Protein AF-0000000071015215 (afdb_homodimer)

Solvent-accessible surface area (backbone atoms only — not comparable to full-atom values): 32938 Å² total; per-residue (Å²): 98,60,65,48,8,62,74,44,72,44,54,51,66,53,42,50,35,43,69,65,62,42,81,86,51,54,70,68,58,38,50,46,40,44,49,45,23,47,74,71,68,38,81,64,56,72,72,45,56,72,47,47,75,72,48,62,54,24,34,33,36,39,59,73,51,77,62,26,56,93,64,9,48,52,55,44,62,63,51,54,36,49,47,33,32,50,50,45,31,32,78,68,64,28,34,35,32,48,47,56,55,80,64,82,47,50,65,40,47,50,52,39,40,73,69,55,69,25,58,31,38,39,32,62,52,50,53,83,38,55,68,45,50,40,51,34,28,73,68,69,46,45,48,23,30,37,32,60,69,54,92,82,50,73,47,34,18,41,24,41,42,35,39,57,45,14,26,52,49,29,48,52,36,51,76,67,68,43,39,35,34,32,37,39,45,41,56,76,23,57,46,46,32,32,22,52,49,13,30,48,58,52,42,67,89,37,87,78,51,47,78,46,78,44,71,48,97,42,69,14,37,67,53,39,22,52,52,45,41,57,49,60,73,73,46,84,68,57,27,25,37,42,23,70,23,39,48,46,32,46,23,40,50,37,36,35,43,76,72,75,41,47,60,44,84,57,21,37,40,30,21,23,61,58,52,72,65,36,70,50,35,67,61,21,45,11,19,28,32,37,69,59,89,53,48,14,44,49,47,50,52,40,36,51,36,33,65,72,70,46,83,53,74,59,45,74,36,67,56,45,76,46,86,58,53,38,97,62,65,47,8,62,75,43,73,43,54,52,67,52,42,50,35,44,71,65,64,42,82,86,52,53,71,68,59,38,51,46,40,43,48,44,23,45,74,71,68,37,80,63,55,71,73,43,58,71,47,47,76,71,48,63,53,24,36,32,36,40,59,73,51,78,62,26,54,94,63,9,49,50,54,44,61,63,52,53,38,49,46,34,32,51,51,44,31,33,77,68,64,29,34,38,31,47,45,55,56,78,63,82,47,50,65,40,47,50,52,39,41,74,68,55,69,25,59,32,36,40,32,62,51,49,52,83,39,55,68,45,50,41,51,34,28,73,67,68,46,46,49,24,31,36,34,61,70,53,94,81,51,71,47,35,19,39,23,40,42,33,39,56,45,14,26,54,50,30,46,53,37,50,77,68,69,44,40,34,32,32,37,38,44,42,56,74,24,58,45,47,32,32,22,52,49,13,30,49,58,52,42,68,90,37,88,78,51,45,79,44,78,44,72,48,93,43,68,14,36,67,54,39,22,50,52,45,42,57,48,59,73,73,48,84,69,56,27,23,38,43,23,70,23,38,48,45,31,46,24,38,51,38,33,36,44,75,70,75,40,47,61,45,84,59,21,37,39,31,21,22,63,58,52,73,66,37,69,51,36,66,61,21,44,12,21,27,30,37,67,59,88,52,47,15,43,48,48,50,52,40,34,52,36,34,64,72,70,45,81,54,74,58,44,73,36,66,57,45,76,46,88,56,52,37

Foldseek 3Di:
DVVLCVQLVHDPVLLVCLLQVHPVDDPVSSVSSCVSCVVVPNHSPPVCNVVVVVAPLEEEEEDDCVLQPDQQVVDCQLVLLVVLQVVLSVVVVGHYHYHDPPPDALVSLVVCVVVNVHLAYEYEFCQLPQVRQQVNLVVLGQYEYEADDDPPRSHAYEYAQLLVQLLQQLVVCVVVPFAEEEEEEALSGVSSVSSVNSVCVNCVPPPSHDYYYQYFPHSRLVSLLVSLLVVCVPDDDGQEYEYAALSSQVSNQVSCVVVVHHPPVRHAYEGECCDPVLCVDVQRHKYKHQPCNCVSNVRNVQSVCSSSPHHDHYDHGYIDIDDGGD/DVVLCVQLVHDPVLLVCLLQVHPVHDPVSSVSSCVSCVVVPNHSPPVCNVVVVVAPLEEEEEDDCVLQPDQQVVDCQLVLLVVLQVVLSVVVVGHYHYHDPPPDALVSLVVCVVVNVHLAYEYEFCQLPQVRQQVNLVVLGQYEYEADDDPPRSHAYEYAQLLVQLLQQLLVCVVVPFAEEEEEEALSGVSSVSSVNSVCVNCVPPPSHDYYYQYFPHSRLVSLLVSLLVVCVPDDDGQEYEYAALSSQVSNQVSCVVVVHHPPVRHAYEGECCDPVLCVDVQRHKYKHQPCNCVSNVRNVQSVCSSSPHHDHYDHGYIDIDDGGD

Organism: NCBI:txid2759526

pLDDT: mean 86.58, std 14.28, range [33.97, 98.81]

InterPro domains:
  IPR000843 LacI-type HTH domain [PF00356] (1-44)
  IPR000843 LacI-type HTH domain [PS50932] (1-53)
  IPR000843 LacI-type HTH domain [SM00354] (1-68)
  IPR000843 LacI-type HTH domain [cd01392] (2-53)
  IPR010982 Lambda repressor-like, DNA-binding domain superfamily [G3DSA:1.10.260.40] (1-56)
  IPR010982 Lambda repressor-like, DNA-binding domain superfamily [SSF47413] (1-57)
  IPR028082 Periplasmic binding protein-like I [SSF53822] (55-319)
  IPR046335 Transcriptional regulator LacI/GalR-like, sensor domain [PF13377] (171-326)

Radius of gyration: 26.89 Å; Cα contacts (8 Å, |Δi|>4): 1360; chains: 2; bounding box: 68×75×73 Å

Structure (mmCIF, N/CA/C/O backbone):
data_AF-0000000071015215-model_v1
#
loop_
_entity.id
_entity.type
_entity.pdbx_description
1 polymer 'LacI family DNA-binding transcriptional regulator'
#
loop_
_atom_site.group_PDB
_atom_site.id
_atom_site.type_symbol
_atom_site.label_atom_id
_atom_site.label_alt_id
_atom_site.label_comp_id
_atom_site.label_asym_id
_atom_site.label_entity_id
_atom_site.label_seq_id
_atom_site.pdbx_PDB_ins_code
_atom_site.Cartn_x
_atom_site.Cartn_y
_atom_site.Cartn_z
_atom_site.occupancy
_atom_site.B_iso_or_equiv
_atom_site.auth_seq_id
_atom_site.auth_comp_id
_atom_site.auth_asym_id
_atom_site.auth_atom_id
_atom_site.pdbx_PDB_model_num
ATOM 1 N N . MET A 1 1 ? -12.555 23.844 -15.078 1 62.88 1 MET A N 1
ATOM 2 C CA . MET A 1 1 ? -12.516 25.297 -15.289 1 62.88 1 MET A CA 1
ATOM 3 C C . MET A 1 1 ? -12.359 25.609 -16.781 1 62.88 1 MET A C 1
ATOM 5 O O . MET A 1 1 ? -13.055 26.484 -17.297 1 62.88 1 MET A O 1
ATOM 9 N N . HIS A 1 2 ? -11.555 24.859 -17.391 1 71.19 2 HIS A N 1
ATOM 10 C CA . HIS A 1 2 ? -11.359 25.125 -18.797 1 71.19 2 HIS A CA 1
ATOM 11 C C . HIS A 1 2 ? -12.625 24.828 -19.594 1 71.19 2 HIS A C 1
ATOM 13 O O . HIS A 1 2 ? -12.992 25.594 -20.5 1 71.19 2 HIS A O 1
ATOM 19 N N . ASP A 1 3 ? -13.219 23.75 -19.234 1 70 3 ASP A N 1
ATOM 20 C CA . ASP A 1 3 ? -14.445 23.406 -19.938 1 70 3 ASP A CA 1
ATOM 21 C C . ASP A 1 3 ? -15.531 24.453 -19.703 1 70 3 ASP A C 1
ATOM 23 O O . ASP A 1 3 ? -16.25 24.828 -20.641 1 70 3 ASP A O 1
ATOM 27 N N . ILE A 1 4 ? -15.57 24.875 -18.516 1 75.31 4 ILE A N 1
ATOM 28 C CA . ILE A 1 4 ? -16.547 25.906 -18.172 1 75.31 4 ILE A CA 1
ATOM 29 C C . ILE A 1 4 ? -16.234 27.188 -18.938 1 75.31 4 ILE A C 1
ATOM 31 O O . ILE A 1 4 ? -17.125 27.859 -19.438 1 75.31 4 ILE A O 1
ATOM 35 N N . ALA A 1 5 ? -15.047 27.469 -19.078 1 77.88 5 ALA A N 1
ATOM 36 C CA . ALA A 1 5 ? -14.594 28.641 -19.812 1 77.88 5 ALA A CA 1
ATOM 37 C C . ALA A 1 5 ? -15.008 28.562 -21.281 1 77.88 5 ALA A C 1
ATOM 39 O O . ALA A 1 5 ? -15.523 29.531 -21.844 1 77.88 5 ALA A O 1
ATOM 40 N N . ARG A 1 6 ? -14.766 27.453 -21.781 1 78.56 6 ARG A N 1
ATOM 41 C CA . ARG A 1 6 ? -15.117 27.188 -23.172 1 78.56 6 ARG A CA 1
ATOM 42 C C . ARG A 1 6 ? -16.625 27.312 -23.375 1 78.56 6 ARG A C 1
ATOM 44 O O . ARG A 1 6 ? -17.078 27.969 -24.312 1 78.56 6 ARG A O 1
ATOM 51 N N . LEU A 1 7 ? -17.328 26.75 -22.484 1 77.69 7 LEU A N 1
ATOM 52 C CA . LEU A 1 7 ? -18.781 26.688 -22.625 1 77.69 7 LEU A CA 1
ATOM 53 C C . LEU A 1 7 ? -19.406 28.047 -22.359 1 77.69 7 LEU A C 1
ATOM 55 O O . LEU A 1 7 ? -20.422 28.391 -22.969 1 77.69 7 LEU A O 1
ATOM 59 N N . ALA A 1 8 ? -18.797 28.812 -21.531 1 78.62 8 ALA A N 1
ATOM 60 C CA . ALA A 1 8 ? -19.297 30.125 -21.156 1 78.62 8 ALA A CA 1
ATOM 61 C C . ALA A 1 8 ? -18.672 31.219 -22.031 1 78.62 8 ALA A C 1
ATOM 63 O O . ALA A 1 8 ? -19.031 32.406 -21.906 1 78.62 8 ALA A O 1
ATOM 64 N N . ASN A 1 9 ? -17.766 30.812 -22.969 1 81 9 ASN A N 1
ATOM 65 C CA . ASN A 1 9 ? -17.094 31.703 -23.906 1 81 9 ASN A CA 1
ATOM 66 C C . ASN A 1 9 ? -16.375 32.844 -23.188 1 81 9 ASN A C 1
ATOM 68 O O . ASN A 1 9 ? -16.531 34 -23.531 1 81 9 ASN A O 1
ATOM 72 N N . VAL A 1 10 ? -15.805 32.469 -22.125 1 82.5 10 VAL A N 1
ATOM 73 C CA . VAL A 1 10 ? -14.945 33.406 -21.391 1 82.5 10 VAL A CA 1
ATOM 74 C C . VAL A 1 10 ? -13.562 32.781 -21.203 1 82.5 10 VAL A C 1
ATOM 76 O O . VAL A 1 10 ? -13.359 31.594 -21.484 1 82.5 10 VAL A O 1
ATOM 79 N N . SER A 1 11 ? -12.617 33.594 -20.906 1 79.69 11 SER A N 1
ATOM 80 C CA . SER A 1 11 ? -11.281 33.094 -20.594 1 79.69 11 SER A CA 1
ATOM 81 C C . SER A 1 11 ? -11.273 32.281 -19.297 1 79.69 11 SER A C 1
ATOM 83 O O . SER A 1 11 ? -12.125 32.5 -18.438 1 79.69 11 SER A O 1
ATOM 85 N N . THR A 1 12 ? -10.375 31.344 -19.109 1 77.5 12 THR A N 1
ATOM 86 C CA . THR A 1 12 ? -10.227 30.531 -17.922 1 77.5 12 THR A CA 1
ATOM 87 C C . THR A 1 12 ? -9.984 31.406 -16.688 1 77.5 12 THR A C 1
ATOM 89 O O . THR A 1 12 ? -10.539 31.141 -15.617 1 77.5 12 THR A O 1
ATOM 92 N N . PRO A 1 13 ? -9.289 32.531 -16.812 1 77.44 13 PRO A N 1
ATOM 93 C CA . PRO A 1 13 ? -9.164 33.438 -15.688 1 77.44 13 PRO A CA 1
ATOM 94 C C . PRO A 1 13 ? -10.492 34.094 -15.305 1 77.44 13 PRO A C 1
ATOM 96 O O . PRO A 1 13 ? -10.758 34.312 -14.125 1 77.44 13 PRO A O 1
ATOM 99 N N . THR A 1 14 ? -11.32 34.375 -16.25 1 78.62 14 THR A N 1
ATOM 100 C CA . THR A 1 14 ? -12.625 35 -16 1 78.62 14 THR A CA 1
ATOM 101 C C . THR A 1 14 ? -13.523 34.031 -15.234 1 78.62 14 THR A C 1
ATOM 103 O O . THR A 1 14 ? -14.234 34.438 -14.312 1 78.62 14 THR A O 1
ATOM 106 N N . VAL A 1 15 ? -13.406 32.719 -15.617 1 76 15 VAL A N 1
ATOM 107 C CA . VAL A 1 15 ? -14.164 31.688 -14.891 1 76 15 VAL A CA 1
ATOM 108 C C . VAL A 1 15 ? -13.695 31.641 -13.438 1 76 15 VAL A C 1
ATOM 110 O O . VAL A 1 15 ? -14.516 31.609 -12.523 1 76 15 VAL A O 1
ATOM 113 N N . SER A 1 16 ? -12.445 31.75 -13.242 1 72.81 16 SER A N 1
ATOM 114 C CA . SER A 1 16 ? -11.859 31.75 -11.914 1 72.81 16 SER A CA 1
ATOM 115 C C . SER A 1 16 ? -12.32 32.969 -11.102 1 72.81 16 SER A C 1
ATOM 117 O O . SER A 1 16 ? -12.688 32.812 -9.938 1 72.81 16 SER A O 1
ATOM 119 N N . ARG A 1 17 ? -12.383 34.062 -11.734 1 73.25 17 ARG A N 1
ATOM 120 C CA . ARG A 1 17 ? -12.812 35.312 -11.102 1 73.25 17 ARG A CA 1
ATOM 121 C C . ARG A 1 17 ? -14.289 35.25 -10.727 1 73.25 17 ARG A C 1
ATOM 123 O O . ARG A 1 17 ? -14.68 35.688 -9.641 1 73.25 17 ARG A O 1
ATOM 130 N N . VAL A 1 18 ? -15.055 34.688 -11.594 1 74.12 18 VAL A N 1
ATOM 131 C CA . VAL A 1 18 ? -16.484 34.594 -11.359 1 74.12 18 VAL A CA 1
ATOM 132 C C . VAL A 1 18 ? -16.75 33.594 -10.211 1 74.12 18 VAL A C 1
ATOM 134 O O . VAL A 1 18 ? -17.531 33.906 -9.305 1 74.12 18 VAL A O 1
ATOM 137 N N . LEU A 1 19 ? -15.984 32.469 -10.281 1 69 19 LEU A N 1
ATOM 138 C CA . LEU A 1 19 ? -16.219 31.406 -9.297 1 69 19 LEU A CA 1
ATOM 139 C C . LEU A 1 19 ? -15.711 31.828 -7.922 1 69 19 LEU A C 1
ATOM 141 O O . LEU A 1 19 ? -16.234 31.391 -6.902 1 69 19 LEU A O 1
ATOM 145 N N . ASN A 1 20 ? -14.805 32.844 -7.984 1 63.69 20 ASN A N 1
ATOM 146 C CA . ASN A 1 20 ? -14.234 33.375 -6.75 1 63.69 20 ASN A CA 1
ATOM 147 C C . ASN A 1 20 ? -14.961 34.625 -6.305 1 63.69 20 ASN A C 1
ATOM 149 O O . ASN A 1 20 ? -14.5 35.312 -5.395 1 63.69 20 ASN A O 1
ATOM 153 N N . GLY A 1 21 ? -15.914 34.906 -6.895 1 64.06 21 GLY A N 1
ATOM 154 C CA . GLY A 1 21 ? -16.75 36.031 -6.527 1 64.06 21 GLY A CA 1
ATOM 155 C C . GLY A 1 21 ? -16.078 37.375 -6.789 1 64.06 21 GLY A C 1
ATOM 156 O O . GLY A 1 21 ? -16.359 38.375 -6.102 1 64.06 21 GLY A O 1
ATOM 157 N N . SER A 1 22 ? -15.273 37.469 -7.672 1 68.19 22 SER A N 1
ATOM 158 C CA . SER A 1 22 ? -14.586 38.719 -7.988 1 68.19 22 SER A CA 1
ATOM 159 C C . SER A 1 22 ? -15.555 39.781 -8.508 1 68.19 22 SER A C 1
ATOM 161 O O . SER A 1 22 ? -16.438 39.469 -9.305 1 68.19 22 SER A O 1
ATOM 163 N N . SER A 1 23 ? -15.414 40.938 -8 1 70.88 23 SER A N 1
ATOM 164 C CA . SER A 1 23 ? -16.234 42.062 -8.406 1 70.88 23 SER A CA 1
ATOM 165 C C . SER A 1 23 ? -15.781 42.625 -9.758 1 70.88 23 SER A C 1
ATOM 167 O O . SER A 1 23 ? -16.453 43.469 -10.336 1 70.88 23 SER A O 1
ATOM 169 N N . LEU A 1 24 ? -14.82 42.156 -10.352 1 75.31 24 LEU A N 1
ATOM 170 C CA . LEU A 1 24 ? -14.258 42.688 -11.586 1 75.31 24 LEU A CA 1
ATOM 171 C C . LEU A 1 24 ? -14.984 42.125 -12.805 1 75.31 24 LEU A C 1
ATOM 173 O O . LEU A 1 24 ? -14.703 42.531 -13.938 1 75.31 24 LEU A O 1
ATOM 177 N N . VAL A 1 25 ? -15.875 41.219 -12.555 1 77.81 25 VAL A N 1
ATOM 178 C CA . VAL A 1 25 ? -16.609 40.625 -13.664 1 77.81 25 VAL A CA 1
ATOM 179 C C . VAL A 1 25 ? -18.016 41.188 -13.734 1 77.81 25 VAL A C 1
ATOM 181 O O . VAL A 1 25 ? -18.641 41.438 -12.695 1 77.81 25 VAL A O 1
ATOM 184 N N . THR A 1 26 ? -18.406 41.562 -14.914 1 80.44 26 THR A N 1
ATOM 185 C CA . THR A 1 26 ? -19.734 42.156 -15.094 1 80.44 26 THR A CA 1
ATOM 186 C C . THR A 1 26 ? -20.828 41.156 -14.68 1 80.44 26 THR A C 1
ATOM 188 O O . THR A 1 26 ? -20.609 39.938 -14.703 1 80.44 26 THR A O 1
ATOM 191 N N . ALA A 1 27 ? -21.953 41.625 -14.188 1 78.75 27 ALA A N 1
ATOM 192 C CA . ALA A 1 27 ? -23.078 40.812 -13.766 1 78.75 27 ALA A CA 1
ATOM 193 C C . ALA A 1 27 ? -23.5 39.844 -14.875 1 78.75 27 ALA A C 1
ATOM 195 O O . ALA A 1 27 ? -23.812 38.688 -14.602 1 78.75 27 ALA A O 1
ATOM 196 N N . GLU A 1 28 ? -23.406 40.281 -16.031 1 81.19 28 GLU A N 1
ATOM 197 C CA . GLU A 1 28 ? -23.812 39.469 -17.188 1 81.19 28 GLU A CA 1
ATOM 198 C C . GLU A 1 28 ? -22.859 38.312 -17.391 1 81.19 28 GLU A C 1
ATOM 200 O O . GLU A 1 28 ? -23.312 37.156 -17.625 1 81.19 28 GLU A O 1
ATOM 205 N N . THR A 1 29 ? -21.625 38.562 -17.375 1 80.62 29 THR A N 1
ATOM 206 C CA . THR A 1 29 ? -20.625 37.5 -17.531 1 80.62 29 THR A CA 1
ATOM 207 C C . THR A 1 29 ? -20.672 36.531 -16.359 1 80.62 29 THR A C 1
ATOM 209 O O . THR A 1 29 ? -20.547 35.312 -16.562 1 80.62 29 THR A O 1
ATOM 212 N N . ARG A 1 30 ? -20.844 37 -15.133 1 78.94 30 ARG A N 1
ATOM 213 C CA . ARG A 1 30 ? -20.984 36.188 -13.922 1 78.94 30 ARG A CA 1
ATOM 214 C C . ARG A 1 30 ? -22.172 35.25 -14.039 1 78.94 30 ARG A C 1
ATOM 216 O O . ARG A 1 30 ? -22.047 34.031 -13.766 1 78.94 30 ARG A O 1
ATOM 223 N N . ASP A 1 31 ? -23.25 35.812 -14.406 1 77.12 31 ASP A N 1
ATOM 224 C CA . ASP A 1 31 ? -24.453 35 -14.547 1 77.12 31 ASP A CA 1
ATOM 225 C C . ASP A 1 31 ? -24.281 33.906 -15.602 1 77.12 31 ASP A C 1
ATOM 227 O O . ASP A 1 31 ? -24.703 32.781 -15.398 1 77.12 31 ASP A O 1
ATOM 231 N N . ARG A 1 32 ? -23.672 34.188 -16.688 1 79.06 32 ARG A N 1
ATOM 232 C CA . ARG A 1 32 ? -23.438 33.25 -17.766 1 79.06 32 ARG A CA 1
ATOM 233 C C . ARG A 1 32 ? -22.516 32.125 -17.312 1 79.06 32 ARG A C 1
ATOM 235 O O . ARG A 1 32 ? -22.781 30.953 -17.578 1 79.06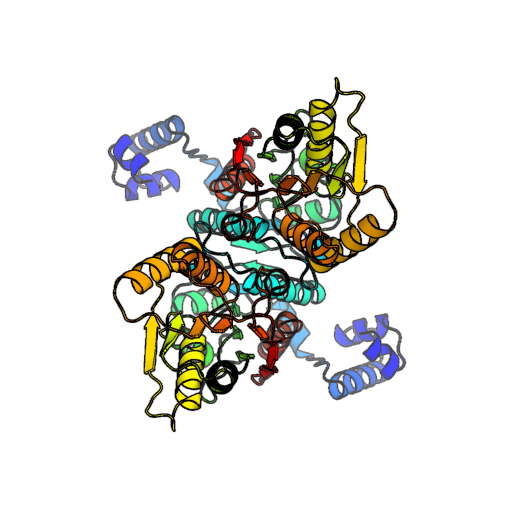 32 ARG A O 1
ATOM 242 N N . VAL A 1 33 ? -21.422 32.438 -16.703 1 78.12 33 VAL A N 1
ATOM 243 C CA . VAL A 1 33 ? -20.453 31.469 -16.219 1 78.12 33 VAL A CA 1
ATOM 244 C C . VAL A 1 33 ? -21.109 30.578 -15.156 1 78.12 33 VAL A C 1
ATOM 246 O O . VAL A 1 33 ? -20.953 29.359 -15.18 1 78.12 33 VAL A O 1
ATOM 249 N N . LEU A 1 34 ? -21.891 31.203 -14.234 1 73.19 34 LEU A N 1
ATOM 250 C CA . LEU A 1 34 ? -22.562 30.469 -13.164 1 73.19 34 LEU A CA 1
ATOM 251 C C . LEU A 1 34 ? -23.641 29.562 -13.734 1 73.19 34 LEU A C 1
ATOM 253 O O . LEU A 1 34 ? -23.828 28.438 -13.25 1 73.19 34 LEU A O 1
ATOM 257 N N . GLU A 1 35 ? -24.344 29.984 -14.711 1 73.81 35 GLU A N 1
ATOM 258 C CA . GLU A 1 35 ? -25.344 29.172 -15.391 1 73.81 35 GLU A CA 1
ATOM 259 C C . GLU A 1 35 ? -24.703 27.969 -16.062 1 73.81 35 GLU A C 1
ATOM 261 O O . GLU A 1 35 ? -25.234 26.859 -15.977 1 73.81 35 GLU A O 1
ATOM 266 N N . VAL A 1 36 ? -23.641 28.125 -16.781 1 72.44 36 VAL A N 1
ATOM 267 C CA . VAL A 1 36 ? -22.922 27.031 -17.422 1 72.44 36 VAL A CA 1
ATOM 268 C C . VAL A 1 36 ? -22.375 26.078 -16.359 1 72.44 36 VAL A C 1
ATOM 270 O O . VAL A 1 36 ? -22.469 24.859 -16.516 1 72.44 36 VAL A O 1
ATOM 273 N N . ALA A 1 37 ? -21.797 26.688 -15.359 1 66.56 37 ALA A N 1
ATOM 274 C CA . ALA A 1 37 ? -21.266 25.906 -14.242 1 66.56 37 ALA A CA 1
ATOM 275 C C . ALA A 1 37 ? -22.375 25.094 -13.578 1 66.56 37 ALA A C 1
ATOM 277 O O . ALA A 1 37 ? -22.203 23.891 -13.312 1 66.56 37 ALA A O 1
ATOM 278 N N . LYS A 1 38 ? -23.484 25.703 -13.281 1 62.16 38 LYS A N 1
ATOM 279 C CA . LYS A 1 38 ? -24.656 25.047 -12.719 1 62.16 38 LYS A CA 1
ATOM 280 C C . LYS A 1 38 ? -25.156 23.938 -13.641 1 62.16 38 LYS A C 1
ATOM 282 O O . LYS A 1 38 ? -25.469 22.844 -13.188 1 62.16 38 LYS A O 1
ATOM 287 N N . THR A 1 39 ? -25.328 24.234 -14.828 1 64.5 39 THR A N 1
ATOM 288 C CA . THR A 1 39 ? -25.859 23.297 -15.82 1 64.5 39 THR A CA 1
ATOM 289 C C . THR A 1 39 ? -24.922 22.109 -15.992 1 64.5 39 THR A C 1
ATOM 291 O O . THR A 1 39 ? -25.375 21 -16.266 1 64.5 39 THR A O 1
ATOM 294 N N . HIS A 1 40 ? -23.703 22.406 -15.828 1 56.5 40 HIS A N 1
ATOM 295 C CA . HIS A 1 40 ? -22.734 21.344 -16.047 1 56.5 40 HIS A CA 1
ATOM 296 C C . HIS A 1 40 ? -22.188 20.812 -14.727 1 56.5 40 HIS A C 1
ATOM 298 O O . HIS A 1 40 ? -21.125 20.188 -14.695 1 56.5 40 HIS A O 1
ATOM 304 N N . GLY A 1 41 ? -22.953 21.156 -13.625 1 49.72 41 GLY A N 1
ATOM 305 C CA . GLY A 1 41 ? -22.828 20.562 -12.305 1 49.72 41 GLY A CA 1
ATOM 306 C C . GLY A 1 41 ? -21.734 21.203 -11.461 1 49.72 41 GLY A C 1
ATOM 307 O O . GLY A 1 41 ? -21.266 20.594 -10.492 1 49.72 41 GLY A O 1
ATOM 308 N N . TYR A 1 42 ? -21.25 22.281 -11.992 1 44.28 42 TYR A N 1
ATOM 309 C CA . TYR A 1 42 ? -20.266 23 -11.188 1 44.28 42 TYR A CA 1
ATOM 310 C C . TYR A 1 42 ? -20.938 23.891 -10.148 1 44.28 42 TYR A C 1
ATOM 312 O O . TYR A 1 42 ? -21.766 24.734 -10.492 1 44.28 42 TYR A O 1
ATOM 320 N N . ALA A 1 43 ? -21.25 23.531 -8.945 1 38.88 43 ALA A N 1
ATOM 321 C CA . ALA A 1 43 ? -21.891 24.344 -7.918 1 38.88 43 ALA A CA 1
ATOM 322 C C . ALA A 1 43 ? -21.094 25.625 -7.641 1 38.88 43 ALA A C 1
ATOM 324 O O . ALA A 1 43 ? -19.922 25.547 -7.27 1 38.88 43 ALA A O 1
ATOM 325 N N . VAL A 1 44 ? -21.453 26.734 -8.195 1 39.06 44 VAL A N 1
ATOM 326 C CA . VAL A 1 44 ? -20.938 28.062 -7.867 1 39.06 44 VAL A CA 1
ATOM 327 C C . VAL A 1 44 ? -21.484 28.5 -6.508 1 39.06 44 VAL A C 1
ATOM 329 O O . VAL A 1 44 ? -22.672 28.766 -6.367 1 39.06 44 VAL A O 1
ATOM 332 N N . ASN A 1 45 ? -21.516 27.859 -5.465 1 34.16 45 ASN A N 1
ATOM 333 C CA . ASN A 1 45 ? -22.172 28.359 -4.262 1 34.16 45 ASN A CA 1
ATOM 334 C C . ASN A 1 45 ? -21.547 29.672 -3.785 1 34.16 45 ASN A C 1
ATOM 336 O O . ASN A 1 45 ? -20.359 29.734 -3.48 1 34.16 45 ASN A O 1
ATOM 340 N N . ARG A 1 46 ? -22.125 30.797 -4.047 1 38.16 46 ARG A N 1
ATOM 341 C CA . ARG A 1 46 ? -21.875 32.125 -3.469 1 38.16 46 ARG A CA 1
ATOM 342 C C . ARG A 1 46 ? -21.516 32 -1.99 1 38.16 46 ARG A C 1
ATOM 344 O O . ARG A 1 46 ? -20.688 32.75 -1.487 1 38.16 46 ARG A O 1
ATOM 351 N N . ASN A 1 47 ? -22.438 31.438 -1.16 1 34.69 47 ASN A N 1
ATOM 352 C CA . ASN A 1 47 ? -22.219 31.234 0.268 1 34.69 47 ASN A CA 1
ATOM 353 C C . ASN A 1 47 ? -20.938 30.453 0.526 1 34.69 47 ASN A C 1
ATOM 355 O O . ASN A 1 47 ? -20.531 30.281 1.678 1 34.69 47 ASN A O 1
ATOM 359 N N . ALA A 1 48 ? -20.219 30.141 -0.325 1 37.12 48 ALA A N 1
ATOM 360 C CA . ALA A 1 48 ? -18.906 29.5 -0.471 1 37.12 48 ALA A CA 1
ATOM 361 C C . ALA A 1 48 ? -17.781 30.469 -0.16 1 37.12 48 ALA A C 1
ATOM 363 O O . ALA A 1 48 ? -16.703 30.062 0.3 1 37.12 48 ALA A O 1
ATOM 364 N N . GLN A 1 49 ? -18 31.625 -0.399 1 36.16 49 GLN A N 1
ATOM 365 C CA . GLN A 1 49 ? -17.047 32.656 -0.001 1 36.16 49 GLN A CA 1
ATOM 366 C C . GLN A 1 49 ? -17.047 32.844 1.514 1 36.16 49 GLN A C 1
ATOM 368 O O . GLN A 1 49 ? -15.984 33 2.125 1 36.16 49 GLN A O 1
ATOM 373 N N . LYS A 1 50 ? -18.188 33.312 2.086 1 37.75 50 LYS A N 1
ATOM 374 C CA . LYS A 1 50 ? -18.312 33.438 3.535 1 37.75 50 LYS A CA 1
ATOM 375 C C . LYS A 1 50 ? -17.938 32.125 4.242 1 37.75 50 LYS A C 1
ATOM 377 O O . LYS A 1 50 ? -17.312 32.156 5.301 1 37.75 50 LYS A O 1
ATOM 382 N N . LEU A 1 51 ? -18.344 30.922 3.762 1 38.44 51 LEU A N 1
ATOM 383 C CA . LEU A 1 51 ? -18.109 29.562 4.203 1 38.44 51 LEU A CA 1
ATOM 384 C C . LEU A 1 51 ? -16.688 29.125 3.875 1 38.44 51 LEU A C 1
ATOM 386 O O . LEU A 1 51 ? -16.141 28.219 4.527 1 38.44 51 LEU A O 1
ATOM 390 N N . ARG A 1 52 ? -16.109 29.719 3.016 1 45.66 52 ARG A N 1
ATOM 391 C CA . ARG A 1 52 ? -14.688 29.594 2.709 1 45.66 52 ARG A CA 1
ATOM 392 C C . ARG A 1 52 ? -13.828 30.062 3.879 1 45.66 52 ARG A C 1
ATOM 394 O O . ARG A 1 52 ? -12.773 29.469 4.156 1 45.66 52 ARG A O 1
ATOM 401 N N . ASN A 1 53 ? -14.297 31.219 4.438 1 47.41 53 ASN A N 1
ATOM 402 C CA . ASN A 1 53 ? -13.594 31.75 5.602 1 47.41 53 ASN A CA 1
ATOM 403 C C . ASN A 1 53 ? -13.719 30.812 6.801 1 47.41 53 ASN A C 1
ATOM 405 O O . ASN A 1 53 ? -12.953 30.922 7.762 1 47.41 53 ASN A O 1
ATOM 409 N N . ALA A 1 54 ? -14.734 29.812 6.723 1 62.19 54 ALA A N 1
ATOM 410 C CA . ALA A 1 54 ? -14.945 28.938 7.859 1 62.19 54 ALA A CA 1
ATOM 411 C C . ALA A 1 54 ? -14.375 27.547 7.59 1 62.19 54 ALA A C 1
ATOM 413 O O . ALA A 1 54 ? -14.359 26.688 8.477 1 62.19 54 ALA A O 1
ATOM 414 N N . ARG A 1 55 ? -13.75 27.438 6.395 1 81.81 55 ARG A N 1
ATOM 415 C CA . ARG A 1 55 ? -13.242 26.109 6.059 1 81.81 55 ARG A CA 1
ATOM 416 C C . ARG A 1 55 ? -11.773 25.984 6.441 1 81.81 55 ARG A C 1
ATOM 418 O O . ARG A 1 55 ? -11.016 26.953 6.367 1 81.81 55 ARG A O 1
ATOM 425 N N . THR A 1 56 ? -11.461 24.844 6.887 1 88.75 56 THR A N 1
ATOM 426 C CA . THR A 1 56 ? -10.07 24.547 7.227 1 88.75 56 THR A CA 1
ATOM 427 C C . THR A 1 56 ? -9.297 24.094 5.988 1 88.75 56 THR A C 1
ATOM 429 O O . THR A 1 56 ? -8.07 24.047 6.004 1 88.75 56 THR A O 1
ATOM 432 N N . ASN A 1 57 ? -10.008 23.75 4.883 1 92.75 57 ASN A N 1
ATOM 433 C CA . ASN A 1 57 ? -9.438 23.156 3.686 1 92.75 57 ASN A CA 1
ATOM 434 C C . ASN A 1 57 ? -8.648 21.891 4.012 1 92.75 57 ASN A C 1
ATOM 436 O O . ASN A 1 57 ? -7.562 21.672 3.471 1 92.75 57 ASN A O 1
ATOM 440 N N . THR A 1 58 ? -9.148 21.172 4.961 1 95.69 58 THR A N 1
ATOM 441 C CA . THR A 1 58 ? -8.531 19.922 5.414 1 95.69 58 THR A CA 1
ATOM 442 C C . THR A 1 58 ? -9.555 18.797 5.469 1 95.69 58 THR A C 1
ATOM 444 O O . THR A 1 58 ? -10.672 18.984 5.961 1 95.69 58 THR A O 1
ATOM 447 N N . ILE A 1 59 ? -9.219 17.75 4.844 1 97.81 59 ILE A N 1
ATOM 448 C CA . ILE A 1 59 ? -10.039 16.547 4.906 1 97.81 59 ILE A CA 1
ATOM 449 C C . ILE A 1 59 ? -9.312 15.453 5.695 1 97.81 59 ILE A C 1
ATOM 451 O O . ILE A 1 59 ? -8.133 15.195 5.457 1 97.81 59 ILE A O 1
ATOM 455 N N . ALA A 1 60 ? -9.992 14.883 6.707 1 97.69 60 ALA A N 1
ATOM 456 C CA . ALA A 1 60 ? -9.453 13.742 7.43 1 97.69 60 ALA A CA 1
ATOM 457 C C . ALA A 1 60 ? -9.773 12.438 6.707 1 97.69 60 ALA A C 1
ATOM 459 O O . ALA A 1 60 ? -10.93 12.172 6.375 1 97.69 60 ALA A O 1
ATOM 460 N N . VAL A 1 61 ? -8.703 11.727 6.414 1 96.75 61 VAL A N 1
ATOM 461 C CA . VAL A 1 61 ? -8.859 10.422 5.785 1 96.75 61 VAL A CA 1
ATOM 462 C C . VAL A 1 61 ? -8.523 9.32 6.785 1 96.75 61 VAL A C 1
ATOM 464 O O . VAL A 1 61 ? -7.41 9.273 7.316 1 96.75 61 VAL A O 1
ATOM 467 N N . MET A 1 62 ? -9.531 8.461 7.012 1 93.5 62 MET A N 1
ATOM 468 C CA . MET A 1 62 ? -9.398 7.43 8.039 1 93.5 62 MET A CA 1
ATOM 469 C C . MET A 1 62 ? -9.023 6.09 7.422 1 93.5 62 MET A C 1
ATOM 471 O O . MET A 1 62 ? -9.703 5.598 6.52 1 93.5 62 MET A O 1
ATOM 475 N N . LEU A 1 63 ? -7.926 5.672 7.82 1 86.81 63 LEU A N 1
ATOM 476 C CA . LEU A 1 63 ? -7.445 4.34 7.473 1 86.81 63 LEU A CA 1
ATOM 477 C C . LEU A 1 63 ? -7.156 3.521 8.727 1 86.81 63 LEU A C 1
ATOM 479 O O . LEU A 1 63 ? -6.59 4.035 9.695 1 86.81 63 LEU A O 1
ATOM 483 N N . ASP A 1 64 ? -7.668 2.309 8.727 1 74.5 64 ASP A N 1
ATOM 484 C CA . ASP A 1 64 ? -7.379 1.435 9.859 1 74.5 64 ASP A CA 1
ATOM 485 C C . ASP A 1 64 ? -6.047 0.71 9.664 1 74.5 64 ASP A C 1
ATOM 487 O O . ASP A 1 64 ? -6.004 -0.38 9.094 1 74.5 64 ASP A O 1
ATOM 491 N N . PHE A 1 65 ? -4.977 1.32 10.133 1 63.72 65 PHE A N 1
ATOM 492 C CA . PHE A 1 65 ? -3.645 0.739 10 1 63.72 65 PHE A CA 1
ATOM 493 C C . PHE A 1 65 ? -3.488 -0.475 10.906 1 63.72 65 PHE A C 1
ATOM 495 O O . PHE A 1 65 ? -2.68 -1.364 10.625 1 63.72 65 PHE A O 1
ATOM 502 N N . GLY A 1 66 ? -4.172 -0.445 12.031 1 60.06 66 GLY A N 1
ATOM 503 C CA . GLY A 1 66 ? -4.023 -1.529 12.992 1 60.06 66 GLY A CA 1
ATOM 504 C C . GLY A 1 66 ? -4.305 -2.895 12.398 1 60.06 66 GLY A C 1
ATOM 505 O O . GLY A 1 66 ? -3.615 -3.869 12.703 1 60.06 66 GLY A O 1
ATOM 506 N N . SER A 1 67 ? -5.238 -2.957 11.656 1 55.41 67 SER A N 1
ATOM 507 C CA . SER A 1 67 ? -5.555 -4.23 11.016 1 55.41 67 SER A CA 1
ATOM 508 C C . SER A 1 67 ? -4.543 -4.562 9.922 1 55.41 67 SER A C 1
ATOM 510 O O . SER A 1 67 ? -4.492 -5.695 9.438 1 55.41 67 SER A O 1
ATOM 512 N N . HIS A 1 68 ? -3.502 -3.559 9.766 1 52.31 68 HIS A N 1
ATOM 513 C CA . HIS A 1 68 ? -2.592 -3.709 8.633 1 52.31 68 HIS A CA 1
ATOM 514 C C . HIS A 1 68 ? -1.141 -3.768 9.102 1 52.31 68 HIS A C 1
ATOM 516 O O . HIS A 1 68 ? -0.221 -3.77 8.281 1 52.31 68 HIS A O 1
ATOM 522 N N . ARG A 1 69 ? -0.821 -3.844 10.438 1 51.41 69 ARG A N 1
ATOM 523 C CA . ARG A 1 69 ? 0.542 -3.848 10.961 1 51.41 69 ARG A CA 1
ATOM 524 C C . ARG A 1 69 ? 1.23 -5.18 10.688 1 51.41 69 ARG A C 1
ATOM 526 O O . ARG A 1 69 ? 0.566 -6.195 10.461 1 51.41 69 ARG A O 1
ATOM 533 N N . HIS A 1 70 ? 2.631 -5.137 10.742 1 47.59 70 HIS A N 1
ATOM 534 C CA . HIS A 1 70 ? 3.551 -6.27 10.734 1 47.59 70 HIS A CA 1
AT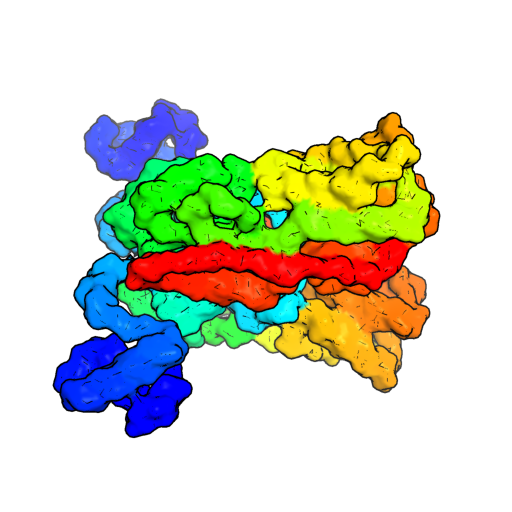OM 535 C C . HIS A 1 70 ? 3.414 -7.078 9.445 1 47.59 70 HIS A C 1
ATOM 537 O O . HIS A 1 70 ? 3.344 -8.312 9.492 1 47.59 70 HIS A O 1
ATOM 543 N N . GLY A 1 71 ? 3.418 -6.363 8.391 1 51.06 71 GLY A N 1
ATOM 544 C CA . GLY A 1 71 ? 3.33 -7.094 7.133 1 51.06 71 GLY A CA 1
ATOM 545 C C . GLY A 1 71 ? 1.902 -7.332 6.68 1 51.06 71 GLY A C 1
ATOM 546 O O . GLY A 1 71 ? 1.66 -8.117 5.762 1 51.06 71 GLY A O 1
ATOM 547 N N . ALA A 1 72 ? 1.079 -6.77 7.555 1 48.19 72 ALA A N 1
ATOM 548 C CA . ALA A 1 72 ? -0.354 -7.012 7.406 1 48.19 72 ALA A CA 1
ATOM 549 C C . ALA A 1 72 ? -0.904 -6.32 6.164 1 48.19 72 ALA A C 1
ATOM 551 O O . ALA A 1 72 ? -1.894 -6.77 5.582 1 48.19 72 ALA A O 1
ATOM 552 N N . ILE A 1 73 ? -0.178 -5.105 5.867 1 50.31 73 ILE A N 1
ATOM 553 C CA . ILE A 1 73 ? -0.811 -4.445 4.73 1 50.31 73 ILE A CA 1
ATOM 554 C C . ILE A 1 73 ? -0.304 -5.066 3.428 1 50.31 73 ILE A C 1
ATOM 556 O O . ILE A 1 73 ? 0.744 -4.668 2.912 1 50.31 73 ILE A O 1
ATOM 560 N N . GLY A 1 74 ? -0.653 -6.238 3.32 1 57.25 74 GLY A N 1
ATOM 561 C CA . GLY A 1 74 ? -0.161 -6.895 2.121 1 57.25 74 GLY A CA 1
ATOM 562 C C . GLY A 1 74 ? -1.005 -6.609 0.893 1 57.25 74 GLY A C 1
ATOM 563 O O . GLY A 1 74 ? -0.609 -6.938 -0.228 1 57.25 74 GLY A O 1
ATOM 564 N N . ASP A 1 75 ? -2.062 -5.871 1.161 1 67.44 75 ASP A N 1
ATOM 565 C CA . ASP A 1 75 ? -2.891 -5.684 -0.026 1 67.44 75 ASP A CA 1
ATOM 566 C C . ASP A 1 75 ? -2.781 -4.254 -0.553 1 67.44 75 ASP A C 1
ATOM 568 O O . ASP A 1 75 ? -3.186 -3.305 0.121 1 67.44 75 ASP A O 1
ATOM 572 N N . PRO A 1 76 ? -2.154 -4.074 -1.744 1 73.94 76 PRO A N 1
ATOM 573 C CA . PRO A 1 76 ? -1.92 -2.742 -2.305 1 73.94 76 PRO A CA 1
ATOM 574 C C . PRO A 1 76 ? -3.215 -2.008 -2.645 1 73.94 76 PRO A C 1
ATOM 576 O O . PRO A 1 76 ? -3.191 -0.807 -2.928 1 73.94 76 PRO A O 1
ATOM 579 N N . PHE A 1 77 ? -4.355 -2.625 -2.467 1 77.19 77 PHE A N 1
ATOM 580 C CA . PHE A 1 77 ? -5.637 -2.061 -2.863 1 77.19 77 PHE A CA 1
ATOM 581 C C . PHE A 1 77 ? -5.934 -0.784 -2.086 1 77.19 77 PHE A C 1
ATOM 583 O O . PHE A 1 77 ? -6.316 0.23 -2.67 1 77.19 77 PHE A O 1
ATOM 590 N N . ILE A 1 78 ? -5.809 -0.761 -0.85 1 78.88 78 ILE A N 1
ATOM 591 C CA . ILE A 1 78 ? -6.168 0.368 0.002 1 78.88 78 ILE A CA 1
ATOM 592 C C . ILE A 1 78 ? -5.25 1.552 -0.299 1 78.88 78 ILE A C 1
ATOM 594 O O . ILE A 1 78 ? -5.676 2.707 -0.23 1 78.88 78 ILE A O 1
ATOM 598 N N . PHE A 1 79 ? -4.18 1.25 -0.669 1 78.06 79 PHE A N 1
ATOM 599 C CA . PHE A 1 79 ? -3.227 2.312 -0.962 1 78.06 79 PHE A CA 1
ATOM 600 C C . PHE A 1 79 ? -3.543 2.971 -2.301 1 78.06 79 PHE A C 1
ATOM 602 O O . PHE A 1 79 ? -3.326 4.172 -2.475 1 78.06 79 PHE A O 1
ATOM 609 N N . GLU A 1 80 ? -3.914 2.107 -3.197 1 81.06 80 GLU A N 1
ATOM 610 C CA . GLU A 1 80 ? -4.367 2.682 -4.461 1 81.06 80 GLU A CA 1
ATOM 611 C C . GLU A 1 80 ? -5.539 3.635 -4.246 1 81.06 80 GLU A C 1
ATOM 613 O O . GLU A 1 80 ? -5.617 4.684 -4.891 1 81.06 80 GLU A O 1
ATOM 618 N N . LEU A 1 81 ? -6.344 3.234 -3.363 1 86 81 LEU A N 1
ATOM 619 C CA . LEU A 1 81 ? -7.473 4.09 -3.018 1 86 81 LEU A CA 1
ATOM 620 C C . LEU A 1 81 ? -6.996 5.387 -2.373 1 86 81 LEU A C 1
ATOM 622 O O . LEU A 1 81 ? -7.457 6.473 -2.734 1 86 81 LEU A O 1
ATOM 626 N N . LEU A 1 82 ? -6.082 5.273 -1.448 1 88.81 82 LEU A N 1
ATOM 627 C CA . LEU A 1 82 ? -5.535 6.438 -0.764 1 88.81 82 LEU A CA 1
ATOM 628 C C . LEU A 1 82 ? -4.84 7.371 -1.751 1 88.81 82 LEU A C 1
ATOM 630 O O . LEU A 1 82 ? -4.965 8.594 -1.649 1 88.81 82 LEU A O 1
ATOM 634 N N . ALA A 1 83 ? -4.133 6.777 -2.656 1 86.25 83 ALA A N 1
ATOM 635 C CA . ALA A 1 83 ? -3.459 7.574 -3.678 1 86.25 83 ALA A CA 1
ATOM 636 C C . ALA A 1 83 ? -4.465 8.359 -4.512 1 86.25 83 ALA A C 1
ATOM 638 O O . ALA A 1 83 ? -4.25 9.539 -4.809 1 86.25 83 ALA A O 1
ATOM 639 N N . GLY A 1 84 ? -5.52 7.668 -4.91 1 87.56 84 GLY A N 1
ATOM 640 C CA . GLY A 1 84 ? -6.57 8.336 -5.656 1 87.56 84 GLY A CA 1
ATOM 641 C C . GLY A 1 84 ? -7.207 9.484 -4.891 1 87.56 84 GLY A C 1
ATOM 642 O O . GLY A 1 84 ? -7.461 10.547 -5.457 1 87.56 84 GLY A O 1
ATOM 643 N N . VAL A 1 85 ? -7.402 9.266 -3.625 1 93.31 85 VAL A N 1
ATOM 644 C CA . VAL A 1 85 ? -7.977 10.305 -2.77 1 93.31 85 VAL A CA 1
ATOM 645 C C . VAL A 1 85 ? -7.004 11.477 -2.658 1 93.31 85 VAL A C 1
ATOM 647 O O . VAL A 1 85 ? -7.402 12.633 -2.791 1 93.31 85 VAL A O 1
ATOM 650 N N . SER A 1 86 ? -5.789 11.141 -2.4 1 91.69 86 SER A N 1
ATOM 651 C CA . SER A 1 86 ? -4.762 12.172 -2.268 1 91.69 86 SER A CA 1
ATOM 652 C C . SER A 1 86 ? -4.68 13.031 -3.521 1 91.69 86 SER A C 1
ATOM 654 O O . SER A 1 86 ? -4.621 14.258 -3.434 1 91.69 86 SER A O 1
ATOM 656 N N . GLU A 1 87 ? -4.68 12.406 -4.621 1 88.19 87 GLU A N 1
ATOM 657 C CA . GLU A 1 87 ? -4.602 13.133 -5.887 1 88.19 87 GLU A CA 1
ATOM 658 C C . GLU A 1 87 ? -5.809 14.039 -6.078 1 88.19 87 GLU A C 1
ATOM 660 O O . GLU A 1 87 ? -5.664 15.211 -6.441 1 88.19 87 GLU A O 1
ATOM 665 N N . ALA A 1 88 ? -6.953 13.508 -5.836 1 92.5 88 ALA A N 1
ATOM 666 C CA . ALA A 1 88 ? -8.188 14.273 -6.012 1 92.5 88 ALA A CA 1
ATOM 667 C C . ALA A 1 88 ? -8.227 15.469 -5.062 1 92.5 88 ALA A C 1
ATOM 669 O O . ALA A 1 88 ? -8.688 16.547 -5.434 1 92.5 88 ALA A O 1
ATOM 670 N N . LEU A 1 89 ? -7.77 15.273 -3.854 1 94.94 89 LEU A N 1
ATOM 671 C CA . LEU A 1 89 ? -7.734 16.359 -2.885 1 94.94 89 LEU A CA 1
ATOM 672 C C . LEU A 1 89 ? -6.707 17.422 -3.291 1 94.94 89 LEU A C 1
ATOM 674 O O . LEU A 1 89 ? -6.957 18.609 -3.154 1 94.94 89 LEU A O 1
ATOM 678 N N . SER A 1 90 ? -5.637 16.938 -3.773 1 91 90 SER A N 1
ATOM 679 C CA . SER A 1 90 ? -4.578 17.844 -4.195 1 91 90 SER A CA 1
ATOM 680 C C . SER A 1 90 ? -5.051 18.75 -5.324 1 91 90 SER A C 1
ATOM 682 O O . SER A 1 90 ? -4.77 19.953 -5.324 1 91 90 SER A O 1
ATOM 684 N N . ILE A 1 91 ? -5.742 18.188 -6.246 1 89 91 ILE A N 1
ATOM 685 C CA . ILE A 1 91 ? -6.262 18.938 -7.383 1 89 91 ILE A CA 1
ATOM 686 C C . ILE A 1 91 ? -7.191 20.047 -6.895 1 89 91 ILE A C 1
ATOM 688 O O . ILE A 1 91 ? -7.25 21.125 -7.488 1 89 91 ILE A O 1
ATOM 692 N N . ARG A 1 92 ? -7.77 19.859 -5.742 1 91.5 92 ARG A N 1
ATOM 693 C CA . ARG A 1 92 ? -8.719 20.812 -5.176 1 91.5 92 ARG A CA 1
ATOM 694 C C . ARG A 1 92 ? -8.055 21.672 -4.102 1 91.5 92 ARG A C 1
ATOM 696 O O . ARG A 1 92 ? -8.734 22.391 -3.373 1 91.5 92 ARG A O 1
ATOM 703 N N . ASP A 1 93 ? -6.75 21.469 -3.963 1 92.75 93 ASP A N 1
ATOM 704 C CA . ASP A 1 93 ? -5.941 22.203 -2.998 1 92.75 93 ASP A CA 1
ATOM 705 C C . ASP A 1 93 ? -6.438 21.984 -1.572 1 92.75 93 ASP A C 1
ATOM 707 O O . ASP A 1 93 ? -6.586 22.922 -0.797 1 92.75 93 ASP A O 1
ATOM 711 N N . GLN A 1 94 ? -6.867 20.75 -1.299 1 94.62 94 GLN A N 1
ATOM 712 C CA . GLN A 1 94 ? -7.273 20.328 0.037 1 94.62 94 GLN A CA 1
ATOM 713 C C . GLN A 1 94 ? -6.16 19.547 0.728 1 94.62 94 GLN A C 1
ATOM 715 O O . GLN A 1 94 ? -5.504 18.703 0.105 1 94.62 94 GLN A O 1
ATOM 720 N N . ASP A 1 95 ? -6.004 19.875 2.008 1 95.62 95 ASP A N 1
ATOM 721 C CA . ASP A 1 95 ? -5.043 19.125 2.809 1 95.62 95 ASP A CA 1
ATOM 722 C C . ASP A 1 95 ? -5.617 17.766 3.23 1 95.62 95 ASP A C 1
ATOM 724 O O . ASP A 1 95 ? -6.812 17.656 3.514 1 95.62 95 ASP A O 1
ATOM 728 N N . LEU A 1 96 ? -4.727 16.812 3.238 1 96.94 96 LEU A N 1
ATOM 729 C CA . LEU A 1 96 ? -5.109 15.477 3.674 1 96.94 96 LEU A CA 1
ATOM 730 C C . LEU A 1 96 ? -4.492 15.148 5.027 1 96.94 96 LEU A C 1
ATOM 732 O O . LEU A 1 96 ? -3.273 14.992 5.137 1 96.94 96 LEU A O 1
ATOM 736 N N . LEU A 1 97 ? -5.355 15.109 6.008 1 96.88 97 LEU A N 1
ATOM 737 C CA . LEU A 1 97 ? -4.965 14.648 7.336 1 96.88 97 LEU A CA 1
ATOM 738 C C . LEU A 1 97 ? -5.223 13.156 7.492 1 96.88 97 LEU A C 1
ATOM 740 O O . LEU A 1 97 ? -6.375 12.727 7.535 1 96.88 97 LEU A O 1
ATOM 744 N N . LEU A 1 98 ? -4.133 12.414 7.605 1 95.56 98 LEU A N 1
ATOM 745 C CA . LEU A 1 98 ? -4.27 10.961 7.602 1 95.56 98 LEU A CA 1
ATOM 746 C C . LEU A 1 98 ? -4.445 10.422 9.023 1 95.56 98 LEU A C 1
ATOM 748 O O . LEU A 1 98 ? -3.559 10.586 9.859 1 95.56 98 LEU A O 1
ATOM 752 N N . SER A 1 99 ? -5.562 9.867 9.297 1 92.38 99 SER A N 1
ATOM 753 C CA . SER A 1 99 ? -5.902 9.156 10.523 1 92.38 99 SER A CA 1
ATOM 754 C C . SER A 1 99 ? -5.473 9.953 11.758 1 92.38 99 SER A C 1
ATOM 756 O O . SER A 1 99 ? -4.66 9.477 12.555 1 92.38 99 SER A O 1
ATOM 758 N N . PRO A 1 100 ? -6.09 11.047 11.891 1 92.31 100 PRO A N 1
ATOM 759 C CA . PRO A 1 100 ? -5.77 11.797 13.109 1 92.31 100 PRO A CA 1
ATOM 760 C C . PRO A 1 100 ? -5.895 10.945 14.375 1 92.31 100 PRO A C 1
ATOM 762 O O . PRO A 1 100 ? -6.809 10.117 14.477 1 92.31 100 PRO A O 1
ATOM 765 N N . PRO A 1 101 ? -4.988 11.188 15.273 1 88.5 101 PRO A N 1
ATOM 766 C CA . PRO A 1 101 ? -5.012 10.359 16.484 1 88.5 101 PRO A CA 1
ATOM 767 C C . PRO A 1 101 ? -6.242 10.609 17.344 1 88.5 101 PRO A C 1
ATOM 769 O O . PRO A 1 101 ? -6.801 11.711 17.328 1 88.5 101 PRO A O 1
ATOM 772 N N . GLY A 1 102 ? -6.703 9.602 18.031 1 86.94 102 GLY A N 1
ATOM 773 C CA . GLY A 1 102 ? -7.703 9.742 19.078 1 86.94 102 GLY A CA 1
ATOM 774 C C . GLY A 1 102 ? -9.125 9.656 18.562 1 86.94 102 GLY A C 1
ATOM 775 O O . GLY A 1 102 ? -10.078 9.844 19.328 1 86.94 102 GLY A O 1
ATOM 776 N N . LEU A 1 103 ? -9.297 9.461 17.328 1 90.38 103 LEU A N 1
ATOM 777 C CA . LEU A 1 103 ? -10.641 9.367 16.766 1 90.38 103 LEU A CA 1
ATOM 778 C C . LEU A 1 103 ? -11.156 7.938 16.812 1 90.38 103 LEU A C 1
ATOM 780 O O . LEU A 1 103 ? -11.062 7.203 15.836 1 90.38 103 LEU A O 1
ATOM 784 N N . GLN A 1 104 ? -11.836 7.602 17.906 1 86.81 104 GLN A N 1
ATOM 785 C CA . GLN A 1 104 ? -12.25 6.223 18.125 1 86.81 104 GLN A CA 1
ATOM 786 C C . GLN A 1 104 ? -13.766 6.113 18.25 1 86.81 104 GLN A C 1
ATOM 788 O O . GLN A 1 104 ? -14.336 5.043 18.031 1 86.81 104 GLN A O 1
ATOM 793 N N . SER A 1 105 ? -14.391 7.188 18.609 1 92.25 105 SER A N 1
ATOM 794 C CA . SER A 1 105 ? -15.836 7.188 18.812 1 92.25 105 SER A CA 1
ATOM 795 C C . SER A 1 105 ? -16.516 8.32 18.047 1 92.25 105 SER A C 1
ATOM 797 O O . SER A 1 105 ? -15.844 9.227 17.547 1 92.25 105 SER A O 1
ATOM 799 N N . ALA A 1 106 ? -17.812 8.219 17.969 1 94.25 106 ALA A N 1
ATOM 800 C CA . ALA A 1 106 ? -18.562 9.297 17.344 1 94.25 106 ALA A CA 1
ATOM 801 C C . ALA A 1 106 ? -18.312 10.625 18.047 1 94.25 106 ALA A C 1
ATOM 803 O O . ALA A 1 106 ? -18.219 11.672 17.391 1 94.25 106 ALA A O 1
ATOM 804 N N . ARG A 1 107 ? -18.188 10.523 19.297 1 94.06 107 ARG A N 1
ATOM 805 C CA . ARG A 1 107 ? -17.922 11.727 20.078 1 94.06 107 ARG A CA 1
ATOM 806 C C . ARG A 1 107 ? -16.594 12.352 19.672 1 94.06 107 ARG A C 1
ATOM 808 O O . ARG A 1 107 ? -16.484 13.57 19.531 1 94.06 107 ARG A O 1
ATOM 815 N N . ASP A 1 108 ? -15.586 11.531 19.516 1 94.69 108 ASP A N 1
ATOM 816 C CA . ASP A 1 108 ? -14.273 12.031 19.125 1 94.69 108 ASP A CA 1
ATOM 817 C C . ASP A 1 108 ? -14.336 12.75 17.781 1 94.69 108 ASP A C 1
ATOM 819 O O . ASP A 1 108 ? -13.781 13.836 17.625 1 94.69 108 ASP A O 1
ATOM 823 N N . PHE A 1 109 ? -15.023 12.141 16.828 1 95.62 109 PHE A N 1
ATOM 824 C CA . PHE A 1 109 ? -15.164 12.727 15.492 1 95.62 109 PHE A CA 1
ATOM 825 C C . PHE A 1 109 ? -15.898 14.055 15.562 1 95.62 109 PHE A C 1
ATOM 827 O O . PHE A 1 109 ? -15.477 15.039 14.938 1 95.62 109 PHE A O 1
ATOM 834 N N . ARG A 1 110 ? -16.938 14.047 16.297 1 93.75 110 ARG A N 1
ATOM 835 C CA . ARG A 1 110 ? -17.75 15.258 16.453 1 93.75 110 ARG A CA 1
ATOM 836 C C . ARG A 1 110 ? -16.922 16.391 17.047 1 93.75 110 ARG A C 1
ATOM 838 O O . ARG A 1 110 ? -16.938 17.516 16.531 1 93.75 110 ARG A O 1
ATOM 845 N N . ASP A 1 111 ? -16.25 16.062 18.109 1 93.12 111 ASP A N 1
ATOM 846 C CA . ASP A 1 111 ? -15.43 17.062 18.766 1 93.12 111 ASP A CA 1
ATOM 847 C C . ASP A 1 111 ? -14.336 17.594 17.844 1 93.12 111 ASP A C 1
ATOM 849 O O . ASP A 1 111 ? -14.07 18.797 17.797 1 93.12 111 ASP A O 1
ATOM 853 N N . PHE A 1 112 ? -13.742 16.703 17.094 1 93.12 112 PHE A N 1
ATOM 854 C CA . PHE A 1 112 ? -12.695 17.078 16.141 1 93.12 112 PHE A CA 1
ATOM 855 C C . PHE A 1 112 ? -13.242 18 15.062 1 93.12 112 PHE A C 1
ATOM 857 O O . PHE A 1 112 ? -12.617 19 14.727 1 93.12 112 PHE A O 1
ATOM 864 N N . PHE A 1 113 ? -14.43 17.688 14.586 1 93.94 113 PHE A N 1
ATOM 865 C CA . PHE A 1 113 ? -15.094 18.469 13.555 1 93.94 113 PHE A CA 1
ATOM 866 C C . PHE A 1 113 ? -15.469 19.844 14.094 1 93.94 113 PHE A C 1
ATOM 868 O O . PHE A 1 113 ? -15.227 20.859 13.438 1 93.94 113 PHE A O 1
ATOM 875 N N . ARG A 1 114 ? -15.984 19.844 15.234 1 90.31 114 ARG A N 1
ATOM 876 C CA . ARG A 1 114 ? -16.438 21.094 15.844 1 90.31 114 ARG A CA 1
ATOM 877 C C . ARG A 1 114 ? -15.25 22 16.156 1 90.31 114 ARG A C 1
ATOM 879 O O . ARG A 1 114 ? -15.367 23.219 16.094 1 90.31 114 ARG A O 1
ATOM 886 N N . ALA A 1 115 ? -14.148 21.375 16.469 1 90.38 115 ALA A N 1
ATOM 887 C CA . ALA A 1 115 ? -12.93 22.141 16.75 1 90.38 115 ALA A CA 1
ATOM 888 C C . ALA A 1 115 ? -12.25 22.578 15.469 1 90.38 115 ALA A C 1
ATOM 890 O O . ALA A 1 115 ? -11.133 23.094 15.5 1 90.38 115 ALA A O 1
ATOM 891 N N . ARG A 1 116 ? -12.844 22.266 14.312 1 90.31 116 ARG A N 1
ATOM 892 C CA . ARG A 1 116 ? -12.367 22.656 12.992 1 90.31 116 ARG A CA 1
ATOM 893 C C . ARG A 1 116 ? -11.078 21.922 12.633 1 90.31 116 ARG A C 1
ATOM 895 O O . ARG A 1 116 ? -10.164 22.516 12.047 1 90.31 116 ARG A O 1
ATOM 902 N N . GLY A 1 117 ? -11.047 20.688 13.102 1 91.69 117 GLY A N 1
ATOM 903 C CA . GLY A 1 117 ? -9.914 19.844 12.727 1 91.69 117 GLY A CA 1
ATOM 904 C C . GLY A 1 117 ? -9.922 19.453 11.266 1 91.69 117 GLY A C 1
ATOM 905 O O . GLY A 1 117 ? -8.867 19.234 10.672 1 91.69 117 GLY A O 1
ATOM 906 N N . ALA A 1 118 ? -11.133 19.344 10.711 1 95.69 118 ALA A N 1
ATOM 907 C CA . ALA A 1 118 ? -11.336 19.016 9.297 1 95.69 118 ALA A CA 1
ATOM 908 C C . ALA A 1 118 ? -12.719 19.453 8.836 1 95.69 118 ALA A C 1
ATOM 910 O O . ALA A 1 118 ? -13.633 19.625 9.641 1 95.69 118 ALA A O 1
ATOM 911 N N . ASP A 1 119 ? -12.781 19.641 7.551 1 96.5 119 ASP A N 1
ATOM 912 C CA . ASP A 1 119 ? -14.07 20.016 6.977 1 96.5 119 ASP A CA 1
ATOM 913 C C . ASP A 1 119 ? -14.953 18.781 6.77 1 96.5 119 ASP A C 1
ATOM 915 O O . ASP A 1 119 ? -16.172 18.906 6.594 1 96.5 119 ASP A O 1
ATOM 919 N N . GLY A 1 120 ? -14.391 17.625 6.789 1 97.56 120 GLY A N 1
ATOM 920 C CA . GLY A 1 120 ? -15.102 16.375 6.602 1 97.56 120 GLY A CA 1
ATOM 921 C C . GLY A 1 120 ? -14.188 15.156 6.668 1 97.56 120 GLY A C 1
ATOM 922 O O . GLY A 1 120 ? -12.984 15.289 6.879 1 97.56 120 GLY A O 1
ATOM 923 N N . PHE A 1 121 ? -14.867 13.977 6.527 1 97.88 121 PHE A N 1
ATOM 924 C CA . PHE A 1 121 ? -14.141 12.727 6.715 1 97.88 121 PHE A CA 1
ATOM 925 C C . PHE A 1 121 ? -14.359 11.797 5.531 1 97.88 121 PHE A C 1
ATOM 927 O O . PHE A 1 121 ? -15.477 11.688 5.016 1 97.88 121 PHE A O 1
ATOM 934 N N . ILE A 1 122 ? -13.281 11.234 5.035 1 97.81 122 ILE A N 1
ATOM 935 C CA . ILE A 1 122 ? -13.344 10.078 4.152 1 97.81 122 ILE A CA 1
ATOM 936 C C . ILE A 1 122 ? -12.875 8.828 4.898 1 97.81 122 ILE A C 1
ATOM 938 O O . ILE A 1 122 ? -11.766 8.797 5.438 1 97.81 122 ILE A O 1
ATOM 942 N N . VAL A 1 123 ? -13.727 7.852 4.977 1 95.12 123 VAL A N 1
ATOM 943 C CA . VAL A 1 123 ? -13.398 6.609 5.672 1 95.12 123 VAL A CA 1
ATOM 944 C C . VAL A 1 123 ? -13.156 5.5 4.652 1 95.12 123 VAL A C 1
ATOM 946 O O . VAL A 1 123 ? -14.055 5.148 3.881 1 95.12 123 VAL A O 1
ATOM 949 N N . LEU A 1 124 ? -11.945 4.988 4.652 1 91.56 124 LEU A N 1
ATOM 950 C CA . LEU A 1 124 ? -11.594 3.916 3.73 1 91.56 124 LEU A CA 1
ATOM 951 C C . LEU A 1 124 ? -11.812 2.553 4.375 1 91.56 124 LEU A C 1
ATOM 953 O O . LEU A 1 124 ? -10.875 1.951 4.898 1 91.56 124 LEU A O 1
ATOM 957 N N . GLY A 1 125 ? -13.039 2.076 4.305 1 86.38 125 GLY A N 1
ATOM 958 C CA . GLY A 1 125 ? -13.453 0.818 4.902 1 86.38 125 GLY A CA 1
ATOM 959 C C . GLY A 1 125 ? -14.352 1.002 6.117 1 86.38 125 GLY A C 1
ATOM 960 O O . GLY A 1 125 ? -13.977 1.69 7.066 1 86.38 125 GLY A O 1
ATOM 961 N N . GLN A 1 126 ? -15.516 0.421 6.145 1 81.69 126 GLN A N 1
ATOM 962 C CA . GLN A 1 126 ? -16.422 0.47 7.293 1 81.69 126 GLN A CA 1
ATOM 963 C C . GLN A 1 126 ? -15.875 -0.353 8.453 1 81.69 126 GLN A C 1
ATOM 965 O O . GLN A 1 126 ? -15.992 0.047 9.617 1 81.69 126 GLN A O 1
ATOM 970 N N . GLY A 1 127 ? -15.266 -1.446 7.984 1 78.38 127 GLY A N 1
ATOM 971 C CA . GLY A 1 127 ? -14.891 -2.398 9.016 1 78.38 127 GLY A CA 1
ATOM 972 C C . GLY A 1 127 ? -16.047 -2.797 9.914 1 78.38 127 GLY A C 1
ATOM 973 O O . GLY A 1 127 ? -17.109 -3.193 9.422 1 78.38 127 GLY A O 1
ATOM 974 N N . THR A 1 128 ? -15.758 -2.652 11.242 1 78.81 128 THR A N 1
ATOM 975 C CA . THR A 1 128 ? -16.781 -2.971 12.227 1 78.81 128 THR A CA 1
ATOM 976 C C . THR A 1 128 ? -17.406 -1.696 12.789 1 78.81 128 THR A C 1
ATOM 978 O O . THR A 1 128 ? -18.031 -1.725 13.852 1 78.81 128 THR A O 1
ATOM 981 N N . ARG A 1 129 ? -17.312 -0.59 12.023 1 85.56 129 ARG A N 1
ATOM 982 C CA . ARG A 1 129 ? -17.656 0.717 12.578 1 85.56 129 ARG A CA 1
ATOM 983 C C . ARG A 1 129 ? -18.969 1.226 12 1 85.56 129 ARG A C 1
ATOM 985 O O . ARG A 1 129 ? -19.266 2.424 12.062 1 85.56 129 ARG A O 1
ATOM 992 N N . ASP A 1 130 ? -19.719 0.361 11.453 1 87.38 130 ASP A N 1
ATOM 993 C CA . ASP A 1 130 ? -20.938 0.807 10.773 1 87.38 130 ASP A CA 1
ATOM 994 C C . ASP A 1 130 ? -21.828 1.618 11.719 1 87.38 130 ASP A C 1
ATOM 996 O O . ASP A 1 130 ? -22.344 2.672 11.344 1 87.38 130 ASP A O 1
ATOM 1000 N N . ASP A 1 131 ? -21.953 1.177 12.922 1 89.81 131 ASP A N 1
ATOM 1001 C CA . ASP A 1 131 ? -22.812 1.871 13.883 1 89.81 131 ASP A CA 1
ATOM 1002 C C . ASP A 1 131 ? -22.297 3.281 14.156 1 89.81 131 ASP A C 1
ATOM 1004 O O . ASP A 1 131 ? -23.078 4.234 14.219 1 89.81 131 ASP A O 1
ATOM 1008 N N . MET A 1 132 ? -21.062 3.395 14.359 1 93.12 132 MET A N 1
ATOM 1009 C CA . MET A 1 132 ? -20.453 4.699 14.602 1 93.12 132 MET A CA 1
ATOM 1010 C C . MET A 1 132 ? -20.641 5.617 13.391 1 93.12 132 MET A C 1
ATOM 1012 O O . MET A 1 132 ? -20.984 6.789 13.547 1 93.12 132 MET A O 1
ATOM 1016 N N . LEU A 1 133 ? -20.5 5.078 12.227 1 94.56 133 LEU A N 1
ATOM 1017 C CA . LEU A 1 133 ? -20.625 5.859 11 1 94.56 133 LEU A CA 1
ATOM 1018 C C . LEU A 1 133 ? -22.047 6.352 10.805 1 94.56 133 LEU A C 1
ATOM 1020 O O . LEU A 1 133 ? -22.266 7.484 10.367 1 94.56 133 LEU A O 1
ATOM 1024 N N . ARG A 1 134 ? -22.984 5.535 11.133 1 94.75 134 ARG A N 1
ATOM 1025 C CA . ARG A 1 134 ? -24.391 5.922 11.062 1 94.75 134 ARG A CA 1
ATOM 1026 C C . ARG A 1 134 ? -24.688 7.062 12.031 1 94.75 134 ARG A C 1
ATOM 1028 O O . ARG A 1 134 ? -25.406 8 11.688 1 94.75 134 ARG A O 1
ATOM 1035 N N . THR A 1 135 ? -24.125 6.906 13.211 1 95.75 135 THR A N 1
ATOM 1036 C CA . THR A 1 135 ? -24.312 7.949 14.219 1 95.75 135 THR A CA 1
ATOM 1037 C C . THR A 1 135 ? -23.75 9.281 13.727 1 95.75 135 THR A C 1
ATOM 1039 O O . THR A 1 135 ? -24.391 10.32 13.836 1 95.75 135 THR A O 1
ATOM 1042 N N . LEU A 1 136 ? -22.578 9.273 13.188 1 96.44 136 LEU A N 1
ATOM 1043 C CA . LEU A 1 136 ? -21.938 10.477 12.68 1 96.44 136 LEU A CA 1
ATOM 1044 C C . LEU A 1 136 ? -22.781 11.125 11.586 1 96.44 136 LEU A C 1
ATOM 1046 O O . LEU A 1 136 ? -22.922 12.352 11.555 1 96.44 136 LEU A O 1
ATOM 1050 N N . ALA A 1 137 ? -23.297 10.305 10.727 1 95.19 137 ALA A N 1
ATOM 1051 C CA . ALA A 1 137 ? -24.125 10.805 9.633 1 95.19 137 ALA A CA 1
ATOM 1052 C C . ALA A 1 137 ? -25.391 11.469 10.164 1 95.19 137 ALA A C 1
ATOM 1054 O O . ALA A 1 137 ? -25.812 12.523 9.672 1 95.19 137 ALA A O 1
ATOM 1055 N N . ARG A 1 138 ? -25.953 10.898 11.109 1 94.19 138 ARG A N 1
ATOM 1056 C CA . ARG A 1 138 ? -27.188 11.438 11.703 1 94.19 138 ARG A CA 1
ATOM 1057 C C . ARG A 1 138 ? -26.922 12.773 12.383 1 94.19 138 ARG A C 1
ATOM 1059 O O . ARG A 1 138 ? -27.812 13.617 12.484 1 94.19 138 ARG A O 1
ATOM 1066 N N . GLU A 1 139 ? -25.719 12.93 12.828 1 94.38 139 GLU A N 1
ATOM 1067 C CA . GLU A 1 139 ? -25.328 14.18 13.484 1 94.38 139 GLU A CA 1
ATOM 1068 C C . GLU A 1 139 ? -24.844 15.211 12.461 1 94.38 139 GLU A C 1
ATOM 1070 O O . GLU A 1 139 ? -24.281 16.234 12.828 1 94.38 139 GLU A O 1
ATOM 1075 N N . SER A 1 140 ? -24.969 14.953 11.219 1 93.06 140 SER A N 1
ATOM 1076 C CA . SER A 1 140 ? -24.703 15.844 10.094 1 93.06 140 SER A CA 1
ATOM 1077 C C . SER A 1 140 ? -23.219 16.156 9.969 1 93.06 140 SER A C 1
ATOM 1079 O O . SER A 1 140 ? -22.844 17.266 9.578 1 93.06 140 SER A O 1
ATOM 1081 N N . ILE A 1 141 ? -22.438 15.227 10.469 1 95.19 141 ILE A N 1
ATOM 1082 C CA . ILE A 1 141 ? -21 15.328 10.211 1 95.19 141 ILE A CA 1
ATOM 1083 C C . ILE A 1 141 ? -20.688 14.883 8.781 1 95.19 141 ILE A C 1
ATOM 1085 O O . ILE A 1 141 ? -21.031 13.766 8.391 1 95.19 141 ILE A O 1
ATOM 1089 N N . PRO A 1 142 ? -20.094 15.742 7.922 1 97.25 142 PRO A N 1
ATOM 1090 C CA . PRO A 1 142 ? -19.797 15.344 6.543 1 97.25 142 PRO A CA 1
ATOM 1091 C C . PRO A 1 142 ? -18.859 14.141 6.465 1 97.25 142 PRO A C 1
ATOM 1093 O O . PRO A 1 142 ? -17.75 14.172 7.016 1 97.25 142 PRO A O 1
ATOM 1096 N N . LEU A 1 143 ? -19.344 13.102 5.836 1 97.19 143 LEU A N 1
ATOM 1097 C CA . LEU A 1 143 ? -18.578 11.859 5.773 1 97.19 143 LEU A CA 1
ATOM 1098 C C . LEU A 1 143 ? -18.969 11.039 4.551 1 97.19 143 LEU A C 1
ATOM 1100 O O . LEU A 1 143 ? -20.141 10.984 4.188 1 97.19 143 LEU A O 1
ATOM 1104 N N . VAL A 1 144 ? -17.953 10.508 3.879 1 97.81 144 VAL A N 1
ATOM 1105 C CA . VAL A 1 144 ? -18.141 9.539 2.799 1 97.81 144 VAL A CA 1
ATOM 1106 C C . VAL A 1 144 ? -17.312 8.297 3.068 1 97.81 144 VAL A C 1
ATOM 1108 O O . VAL A 1 144 ? -16.203 8.383 3.613 1 97.81 144 VAL A O 1
ATOM 1111 N N . VAL A 1 145 ? -17.875 7.141 2.732 1 96.06 145 VAL A N 1
ATOM 1112 C CA . VAL A 1 145 ? -17.266 5.875 3.119 1 96.06 145 VAL A CA 1
ATOM 1113 C C . VAL A 1 145 ? -17.031 5.012 1.88 1 96.06 145 VAL A C 1
ATOM 1115 O O . VAL A 1 145 ? -17.891 4.918 1.007 1 96.06 145 VAL A O 1
ATOM 1118 N N . TRP A 1 146 ? -15.789 4.539 1.788 1 94.88 146 TRP A N 1
ATOM 1119 C CA . TRP A 1 146 ? -15.602 3.395 0.9 1 94.88 146 TRP A CA 1
ATOM 1120 C C . TRP A 1 146 ? -16.047 2.102 1.575 1 94.88 146 TRP A C 1
ATOM 1122 O O . TRP A 1 146 ? -15.523 1.729 2.625 1 94.88 146 TRP A O 1
ATOM 1132 N N . GLY A 1 147 ? -16.953 1.372 0.968 1 92.19 147 GLY A N 1
ATOM 1133 C CA . GLY A 1 147 ? -17.422 0.128 1.557 1 92.19 147 GLY A CA 1
ATOM 1134 C C . GLY A 1 147 ? -18.734 -0.36 0.957 1 92.19 147 GLY A C 1
ATOM 1135 O O . GLY A 1 147 ? -19.016 -0.087 -0.209 1 92.19 147 GLY A O 1
ATOM 1136 N N . ALA A 1 148 ? -19.406 -1.103 1.767 1 92.56 148 ALA A N 1
ATOM 1137 C CA . ALA A 1 148 ? -20.703 -1.636 1.336 1 92.56 148 ALA A CA 1
ATOM 1138 C C . ALA A 1 148 ? -21.75 -0.531 1.249 1 92.56 148 ALA A C 1
ATOM 1140 O O . ALA A 1 148 ? -21.828 0.324 2.133 1 92.56 148 ALA A O 1
ATOM 1141 N N . VAL A 1 149 ? -22.453 -0.579 0.147 1 91.5 149 VAL A N 1
ATOM 1142 C CA . VAL A 1 149 ? -23.531 0.38 -0.044 1 91.5 149 VAL A CA 1
ATOM 1143 C C . VAL A 1 149 ? -24.844 -0.218 0.454 1 91.5 149 VAL A C 1
ATOM 1145 O O . VAL A 1 149 ? -25.328 -1.219 -0.086 1 91.5 149 VAL A O 1
ATOM 1148 N N . ALA A 1 150 ? -25.328 0.301 1.518 1 87.81 150 ALA A N 1
ATOM 1149 C CA . ALA A 1 150 ? -26.609 -0.141 2.072 1 87.81 150 ALA A CA 1
ATOM 1150 C C . ALA A 1 150 ? -27.703 0.892 1.822 1 87.81 150 ALA A C 1
ATOM 1152 O O . ALA A 1 150 ? -27.5 2.088 2.039 1 87.81 150 ALA A O 1
ATOM 1153 N N . PRO A 1 151 ? -28.828 0.393 1.412 1 86.38 151 PRO A N 1
ATOM 1154 C CA . PRO A 1 151 ? -29.922 1.324 1.113 1 86.38 151 PRO A CA 1
ATOM 1155 C C . PRO A 1 151 ? -30.375 2.115 2.338 1 86.38 151 PRO A C 1
ATOM 1157 O O . PRO A 1 151 ? -30.859 3.246 2.205 1 86.38 151 PRO A O 1
ATOM 1160 N N . ASP A 1 152 ? -30.141 1.588 3.465 1 89.75 152 ASP A N 1
ATOM 1161 C CA . ASP A 1 152 ? -30.672 2.23 4.664 1 89.75 152 ASP A CA 1
ATOM 1162 C C . ASP A 1 152 ? -29.594 3.059 5.363 1 89.75 152 ASP A C 1
ATOM 1164 O O . ASP A 1 152 ? -29.859 3.68 6.395 1 89.75 152 ASP A O 1
ATOM 1168 N N . ALA A 1 153 ? -28.469 3.045 4.816 1 90.81 153 ALA A N 1
ATOM 1169 C CA . ALA A 1 153 ? -27.406 3.811 5.461 1 90.81 153 ALA A CA 1
ATOM 1170 C C . ALA A 1 153 ? -27.641 5.309 5.301 1 90.81 153 ALA A C 1
ATOM 1172 O O . ALA A 1 153 ? -27.906 5.785 4.199 1 90.81 153 ALA A O 1
ATOM 1173 N N . PRO A 1 154 ? -27.484 6.047 6.34 1 93.94 154 PRO A N 1
ATOM 1174 C CA . PRO A 1 154 ? -27.703 7.492 6.254 1 93.94 154 PRO A CA 1
ATOM 1175 C C . PRO A 1 154 ? -26.469 8.242 5.762 1 93.94 154 PRO A C 1
ATOM 1177 O O . PRO A 1 154 ? -26.469 9.477 5.699 1 93.94 154 PRO A O 1
ATOM 1180 N N . TYR A 1 155 ? -25.422 7.547 5.488 1 95.19 155 TYR A N 1
ATOM 1181 C CA . TYR A 1 155 ? -24.219 8.18 4.938 1 95.19 155 TYR A CA 1
ATOM 1182 C C . TYR A 1 155 ? -24 7.754 3.49 1 95.19 155 TYR A C 1
ATOM 1184 O O . TYR A 1 155 ? -24.516 6.727 3.049 1 95.19 155 TYR A O 1
ATOM 1192 N N . CYS A 1 156 ? -23.266 8.602 2.758 1 96.69 156 CYS A N 1
ATOM 1193 C CA . CYS A 1 156 ? -22.906 8.297 1.379 1 96.69 156 CYS A CA 1
ATOM 1194 C C . CYS A 1 156 ? -21.75 7.301 1.325 1 96.69 156 CYS A C 1
ATOM 1196 O O . CYS A 1 156 ? -20.75 7.461 2.027 1 96.69 156 CYS A O 1
ATOM 1198 N N . ALA A 1 157 ? -21.969 6.281 0.546 1 96.44 157 ALA A N 1
ATOM 1199 C CA . ALA A 1 157 ? -20.938 5.266 0.366 1 96.44 157 ALA A CA 1
ATOM 1200 C C . ALA A 1 157 ? -20.641 5.039 -1.113 1 96.44 157 ALA A C 1
ATOM 1202 O O . ALA A 1 157 ? -21.516 5.195 -1.96 1 96.44 157 ALA A O 1
ATOM 1203 N N . VAL A 1 158 ? -19.391 4.844 -1.389 1 95.88 158 VAL A N 1
ATOM 1204 C CA . VAL A 1 158 ? -18.906 4.348 -2.674 1 95.88 158 VAL A CA 1
ATOM 1205 C C . VAL A 1 158 ? -18.328 2.947 -2.498 1 95.88 158 VAL A C 1
ATOM 1207 O O . VAL A 1 158 ? -17.562 2.699 -1.562 1 95.88 158 VAL A O 1
ATOM 1210 N N . GLY A 1 159 ? -18.734 2.043 -3.314 1 94.75 159 GLY A N 1
ATOM 1211 C CA . GLY A 1 159 ? -18.203 0.691 -3.188 1 94.75 159 GLY A CA 1
ATOM 1212 C C . GLY A 1 159 ? -18.578 -0.204 -4.355 1 94.75 159 GLY A C 1
ATOM 1213 O O . GLY A 1 159 ? -19.234 0.242 -5.301 1 94.75 159 GLY A O 1
ATOM 1214 N N . SER A 1 160 ? -18.094 -1.392 -4.312 1 93.75 160 SER A N 1
ATOM 1215 C CA . SER A 1 160 ? -18.453 -2.389 -5.316 1 93.75 160 SER A CA 1
ATOM 1216 C C . SER A 1 160 ? -19.672 -3.191 -4.883 1 93.75 160 SER A C 1
ATOM 1218 O O . SER A 1 160 ? -20.172 -3.029 -3.762 1 93.75 160 SER A O 1
ATOM 1220 N N . ASP A 1 161 ? -20.25 -3.957 -5.816 1 95.62 161 ASP A N 1
ATOM 1221 C CA . ASP A 1 161 ? -21.328 -4.879 -5.492 1 95.62 161 ASP A CA 1
ATOM 1222 C C . ASP A 1 161 ? -20.797 -6.18 -4.902 1 95.62 161 ASP A C 1
ATOM 1224 O O . ASP A 1 161 ? -20.594 -7.16 -5.625 1 95.62 161 ASP A O 1
ATOM 1228 N N . ASN A 1 162 ? -20.625 -6.195 -3.623 1 95.94 162 ASN A N 1
ATOM 1229 C CA . ASN A 1 162 ? -20.016 -7.324 -2.934 1 95.94 162 ASN A CA 1
ATOM 1230 C C . ASN A 1 162 ? -20.875 -8.578 -3.041 1 95.94 162 ASN A C 1
ATOM 1232 O O . ASN A 1 162 ? -20.359 -9.688 -3.156 1 95.94 162 ASN A O 1
ATOM 1236 N N . LEU A 1 163 ? -22.172 -8.375 -2.98 1 96.81 163 LEU A N 1
ATOM 1237 C CA . LEU A 1 163 ? -23.062 -9.516 -3.156 1 96.81 163 LEU A CA 1
ATOM 1238 C C . LEU A 1 163 ? -22.859 -10.156 -4.523 1 96.81 163 LEU A C 1
ATOM 1240 O O . LEU A 1 163 ? -22.75 -11.383 -4.629 1 96.81 163 LEU A O 1
ATOM 1244 N N . GLU A 1 164 ? -22.797 -9.359 -5.516 1 97.56 164 GLU A N 1
ATOM 1245 C CA . GLU A 1 164 ? -22.562 -9.852 -6.867 1 97.56 164 GLU A CA 1
ATOM 1246 C C . GLU A 1 164 ? -21.188 -10.508 -6.977 1 97.56 164 GLU A C 1
ATOM 1248 O O . GLU A 1 164 ? -21.031 -11.531 -7.645 1 97.56 164 GLU A O 1
ATOM 1253 N N . GLY A 1 165 ? -20.219 -9.883 -6.348 1 98.12 165 GLY A N 1
ATOM 1254 C CA . GLY A 1 165 ? -18.891 -10.484 -6.348 1 98.12 165 GLY A CA 1
ATOM 1255 C C . GLY A 1 165 ? -18.891 -11.906 -5.824 1 98.12 165 GLY A C 1
ATOM 1256 O O . GLY A 1 165 ? -18.281 -12.789 -6.422 1 98.12 165 GLY A O 1
ATOM 1257 N N . GLY A 1 166 ? -19.578 -12.102 -4.734 1 98.5 166 GLY A N 1
ATOM 1258 C CA . GLY A 1 166 ? -19.703 -13.445 -4.191 1 98.5 166 GLY A CA 1
ATOM 1259 C C . GLY A 1 166 ? -20.453 -14.398 -5.105 1 98.5 166 GLY A C 1
ATOM 1260 O O . GLY A 1 166 ? -20.062 -15.555 -5.258 1 98.5 166 GLY A O 1
ATOM 1261 N N . THR A 1 167 ? -21.484 -13.891 -5.723 1 98.62 167 THR A N 1
ATOM 1262 C CA . THR A 1 167 ? -22.297 -14.695 -6.629 1 98.62 167 THR A CA 1
ATOM 1263 C C . THR A 1 167 ? -21.484 -15.141 -7.836 1 98.62 167 THR A C 1
ATOM 1265 O O . THR A 1 167 ? -21.562 -16.297 -8.25 1 98.62 167 THR A O 1
ATOM 1268 N N . LEU A 1 168 ? -20.703 -14.242 -8.359 1 98.69 168 LEU A N 1
ATOM 1269 C CA . LEU A 1 168 ? -19.844 -14.539 -9.508 1 98.69 168 LEU A CA 1
ATOM 1270 C C . LEU A 1 168 ? -18.828 -15.617 -9.164 1 98.69 168 LEU A C 1
ATOM 1272 O O . LEU A 1 168 ? -18.578 -16.531 -9.961 1 98.69 168 LEU A O 1
ATOM 1276 N N . ALA A 1 169 ? -18.281 -15.492 -7.953 1 98.81 169 ALA A N 1
ATOM 1277 C CA . ALA A 1 169 ? -17.344 -16.516 -7.5 1 98.81 169 ALA A CA 1
ATOM 1278 C C . ALA A 1 169 ? -18 -17.875 -7.402 1 98.81 169 ALA A C 1
ATOM 1280 O O . ALA A 1 169 ? -17.469 -18.875 -7.875 1 98.81 169 ALA A O 1
ATOM 1281 N N . GLY A 1 170 ? -19.172 -17.922 -6.84 1 98.81 170 GLY A N 1
ATOM 1282 C CA . GLY A 1 170 ? -19.906 -19.172 -6.715 1 98.81 170 GLY A CA 1
ATOM 1283 C C . GLY A 1 170 ? -20.266 -19.781 -8.055 1 98.81 170 GLY A C 1
ATOM 1284 O O . GLY A 1 170 ? -20.109 -21 -8.25 1 98.81 170 GLY A O 1
ATOM 1285 N N . ARG A 1 171 ? -20.734 -18.969 -8.953 1 98.69 171 ARG A N 1
ATOM 1286 C CA . ARG A 1 171 ? -21.062 -19.453 -10.289 1 98.69 171 ARG A CA 1
ATOM 1287 C C . ARG A 1 171 ? -19.828 -20.047 -10.977 1 98.69 171 ARG A C 1
ATOM 1289 O O . ARG A 1 171 ? -19.938 -21.047 -11.688 1 98.69 171 ARG A O 1
ATOM 1296 N N . HIS A 1 172 ? -18.703 -19.406 -10.734 1 98.75 172 HIS A N 1
ATOM 1297 C CA . HIS A 1 172 ? -17.453 -19.922 -11.266 1 98.75 172 HIS A CA 1
ATOM 1298 C C . HIS A 1 172 ? -17.141 -21.312 -10.703 1 98.75 172 HIS A C 1
ATOM 1300 O O . HIS A 1 172 ? -16.75 -22.219 -11.445 1 98.75 172 HIS A O 1
ATOM 1306 N N . PHE A 1 173 ? -17.328 -21.5 -9.414 1 98.75 173 PHE A N 1
ATOM 1307 C CA . PHE A 1 173 ? -17.094 -22.781 -8.766 1 98.75 173 PHE A CA 1
ATOM 1308 C C . PHE A 1 173 ? -18.031 -23.844 -9.305 1 98.75 173 PHE A C 1
ATOM 1310 O O . PHE A 1 173 ? -17.625 -24.969 -9.57 1 98.75 173 PHE A O 1
ATOM 1317 N N . LEU A 1 174 ? -19.266 -23.484 -9.516 1 98.44 174 LEU A N 1
ATOM 1318 C CA . LEU A 1 174 ? -20.25 -24.422 -10.047 1 98.44 174 LEU A CA 1
ATOM 1319 C C . LEU A 1 174 ? -19.906 -24.844 -11.469 1 98.44 174 LEU A C 1
ATOM 1321 O O . LEU A 1 174 ? -20 -26.016 -11.812 1 98.44 174 LEU A O 1
ATOM 1325 N N . ALA A 1 175 ? -19.516 -23.875 -12.25 1 98.06 175 ALA A N 1
ATOM 1326 C CA . ALA A 1 175 ? -19.141 -24.141 -13.641 1 98.06 175 ALA A CA 1
ATOM 1327 C C . ALA A 1 175 ? -17.984 -25.125 -13.703 1 98.06 175 ALA A C 1
ATOM 1329 O O . ALA A 1 175 ? -17.859 -25.891 -14.664 1 98.06 175 ALA A O 1
ATOM 1330 N N . ARG A 1 176 ? -17.203 -25.188 -12.625 1 97.81 176 ARG A N 1
ATOM 1331 C CA . ARG A 1 176 ? -16.047 -26.062 -12.562 1 97.81 176 ARG A CA 1
ATOM 1332 C C . ARG A 1 176 ? -16.359 -27.328 -11.773 1 97.81 176 ARG A C 1
ATOM 1334 O O . ARG A 1 176 ? -15.469 -28.125 -11.469 1 97.81 176 ARG A O 1
ATOM 1341 N N . GLN A 1 177 ? -17.594 -27.438 -11.367 1 97.69 177 GLN A N 1
ATOM 1342 C CA . GLN A 1 177 ? -18.141 -28.625 -10.719 1 97.69 177 GLN A CA 1
ATOM 1343 C C . GLN A 1 177 ? -17.5 -28.844 -9.352 1 97.69 177 GLN A C 1
ATOM 1345 O O . GLN A 1 177 ? -17.25 -29.984 -8.961 1 97.69 177 GLN A O 1
ATOM 1350 N N . ARG A 1 178 ? -17.109 -27.75 -8.742 1 98 178 ARG A N 1
ATOM 1351 C CA . ARG A 1 178 ? -16.594 -27.828 -7.383 1 98 178 ARG A CA 1
ATOM 1352 C C . ARG A 1 178 ? -17.734 -27.969 -6.371 1 98 178 ARG A C 1
ATOM 1354 O O . ARG A 1 178 ? -18.812 -27.406 -6.559 1 98 178 ARG A O 1
ATOM 1361 N N . LYS A 1 179 ? -17.438 -28.688 -5.211 1 97.44 179 LYS A N 1
ATOM 1362 C CA . LYS A 1 179 ? -18.547 -29 -4.32 1 97.44 179 LYS A CA 1
ATOM 1363 C C . LYS A 1 179 ? -18.219 -28.625 -2.875 1 97.44 179 LYS A C 1
ATOM 1365 O O . LYS A 1 179 ? -19.109 -28.531 -2.033 1 97.44 179 LYS A O 1
ATOM 1370 N N . ARG A 1 180 ? -17.016 -28.516 -2.482 1 97.62 180 ARG A N 1
ATOM 1371 C CA . ARG A 1 180 ? -16.578 -28.156 -1.134 1 97.62 180 ARG A CA 1
ATOM 1372 C C . ARG A 1 180 ? -15.906 -26.797 -1.12 1 97.62 180 ARG A C 1
ATOM 1374 O O . ARG A 1 180 ? -14.703 -26.688 -1.364 1 97.62 180 ARG A O 1
ATOM 1381 N N . TRP A 1 181 ? -16.719 -25.812 -0.761 1 98.19 181 TRP A N 1
ATOM 1382 C CA . TRP A 1 181 ? -16.234 -24.438 -0.88 1 98.19 181 TRP A CA 1
ATOM 1383 C C . TRP A 1 181 ? -15.734 -23.906 0.461 1 98.19 181 TRP A C 1
ATOM 1385 O O . TRP A 1 181 ? -16.266 -24.266 1.514 1 98.19 181 TRP A O 1
ATOM 1395 N N . LEU A 1 182 ? -14.672 -23.125 0.411 1 98.06 182 LEU A N 1
ATOM 1396 C CA . LEU A 1 182 ? -14.141 -22.406 1.567 1 98.06 182 LEU A CA 1
ATOM 1397 C C . LEU A 1 182 ? -14.117 -20.906 1.315 1 98.06 182 LEU A C 1
ATOM 1399 O O . LEU A 1 182 ? -13.578 -20.453 0.305 1 98.06 182 LEU A O 1
ATOM 1403 N N . PHE A 1 183 ? -14.773 -20.203 2.16 1 98.5 183 PHE A N 1
ATOM 1404 C CA . PHE A 1 183 ? -14.633 -18.75 2.162 1 98.5 183 PHE A CA 1
ATOM 1405 C C . PHE A 1 183 ? -13.633 -18.312 3.221 1 98.5 183 PHE A C 1
ATOM 1407 O O . PHE A 1 183 ? -13.758 -18.672 4.395 1 98.5 183 PHE A O 1
ATOM 1414 N N . ILE A 1 184 ? -12.688 -17.516 2.738 1 97.19 184 ILE A N 1
ATOM 1415 C CA . ILE A 1 184 ? -11.688 -16.969 3.648 1 97.19 184 ILE A CA 1
ATOM 1416 C C . ILE A 1 184 ? -11.953 -15.492 3.895 1 97.19 184 ILE A C 1
ATOM 1418 O O . ILE A 1 184 ? -11.797 -14.664 2.99 1 97.19 184 ILE A O 1
ATOM 1422 N N . GLY A 1 185 ? -12.305 -15.125 5.16 1 94.25 185 GLY A N 1
ATOM 1423 C CA . GLY A 1 185 ? -12.547 -13.734 5.496 1 94.25 185 GLY A CA 1
ATOM 1424 C C . GLY A 1 185 ? -13.328 -13.555 6.785 1 94.25 185 GLY A C 1
ATOM 1425 O O . GLY A 1 185 ? -13.93 -14.508 7.285 1 94.25 185 GLY A O 1
ATOM 1426 N N . ASP A 1 186 ? -13.297 -12.367 7.344 1 90.56 186 ASP A N 1
ATOM 1427 C CA . ASP A 1 186 ? -14.023 -12.031 8.562 1 90.56 186 ASP A CA 1
ATOM 1428 C C . ASP A 1 186 ? -15.383 -11.414 8.234 1 90.56 186 ASP A C 1
ATOM 1430 O O . ASP A 1 186 ? -15.469 -10.219 7.93 1 90.56 186 ASP A O 1
ATOM 1434 N N . THR A 1 187 ? -16.469 -12.125 8.414 1 92.38 187 THR A N 1
ATOM 1435 C CA . THR A 1 187 ? -17.797 -11.703 7.988 1 92.38 187 THR A CA 1
ATOM 1436 C C . THR A 1 187 ? -18.375 -10.672 8.945 1 92.38 187 THR A C 1
ATOM 1438 O O . THR A 1 187 ? -19.5 -10.203 8.758 1 92.38 187 THR A O 1
ATOM 1441 N N . ARG A 1 188 ? -17.625 -10.281 9.969 1 87.75 188 ARG A N 1
ATOM 1442 C CA . ARG A 1 188 ? -18.016 -9.141 10.805 1 87.75 188 ARG A CA 1
ATOM 1443 C C . ARG A 1 188 ? -17.891 -7.832 10.039 1 87.75 188 ARG A C 1
ATOM 1445 O O . ARG A 1 188 ? -18.484 -6.824 10.414 1 87.75 188 ARG A O 1
ATOM 1452 N N . HIS A 1 189 ? -17.047 -7.84 8.977 1 87.06 189 HIS A N 1
ATOM 1453 C CA . HIS A 1 189 ? -16.984 -6.73 8.031 1 87.06 189 HIS A CA 1
ATOM 1454 C C . HIS A 1 189 ? -18.125 -6.801 7.023 1 87.06 189 HIS A C 1
ATOM 1456 O O . HIS A 1 189 ? -18.312 -7.824 6.363 1 87.06 189 HIS A O 1
ATOM 1462 N N . GLU A 1 190 ? -18.781 -5.797 6.875 1 87.06 190 GLU A N 1
ATOM 1463 C CA . GLU A 1 190 ? -19.984 -5.797 6.059 1 87.06 190 GLU A CA 1
ATOM 1464 C C . GLU A 1 190 ? -19.688 -6.211 4.621 1 87.06 190 GLU A C 1
ATOM 1466 O O . GLU A 1 190 ? -20.438 -6.969 4.012 1 87.06 190 GLU A O 1
ATOM 1471 N N . GLU A 1 191 ? -18.656 -5.711 4.031 1 91.44 191 GLU A N 1
ATOM 1472 C CA . GLU A 1 191 ? -18.297 -6.086 2.668 1 91.44 191 GLU A CA 1
ATOM 1473 C C . GLU A 1 191 ? -18.094 -7.594 2.547 1 91.44 191 GLU A C 1
ATOM 1475 O O . GLU A 1 191 ? -18.594 -8.219 1.604 1 91.44 191 GLU A O 1
ATOM 1480 N N . LEU A 1 192 ? -17.406 -8.156 3.484 1 93.44 192 LEU A N 1
ATOM 1481 C CA . LEU A 1 192 ? -17.094 -9.578 3.439 1 93.44 192 LEU A CA 1
ATOM 1482 C C . LEU A 1 192 ? -18.344 -10.414 3.729 1 93.44 192 LEU A C 1
ATOM 1484 O O . LEU A 1 192 ? -18.5 -11.508 3.178 1 93.44 192 LEU A O 1
ATOM 1488 N N . ARG A 1 193 ? -19.172 -9.914 4.609 1 93.62 193 ARG A N 1
ATOM 1489 C CA . ARG A 1 193 ? -20.438 -10.586 4.859 1 93.62 193 ARG A CA 1
ATOM 1490 C C . ARG A 1 193 ? -21.25 -10.719 3.572 1 93.62 193 ARG A C 1
ATOM 1492 O O . ARG A 1 193 ? -21.781 -11.789 3.271 1 93.62 193 ARG A O 1
ATOM 1499 N N . LEU A 1 194 ? -21.281 -9.68 2.832 1 94.75 194 LEU A N 1
ATOM 1500 C CA . LEU A 1 194 ? -22.047 -9.672 1.59 1 94.75 194 LEU A CA 1
ATOM 1501 C C . LEU A 1 194 ? -21.422 -10.594 0.553 1 94.75 194 LEU A C 1
ATOM 1503 O O . LEU A 1 194 ? -22.125 -11.266 -0.201 1 94.75 194 LEU A O 1
ATOM 1507 N N . ARG A 1 195 ? -20.125 -10.617 0.461 1 97.25 195 ARG A N 1
ATOM 1508 C CA . ARG A 1 195 ? -19.438 -11.547 -0.428 1 97.25 195 ARG A CA 1
ATOM 1509 C C . ARG A 1 195 ? -19.781 -12.992 -0.082 1 97.25 195 ARG A C 1
ATOM 1511 O O . ARG A 1 195 ? -20.078 -13.797 -0.97 1 97.25 195 ARG A O 1
ATOM 1518 N N . TYR A 1 196 ? -19.734 -13.266 1.21 1 98.06 196 TYR A N 1
ATOM 1519 C CA . TYR A 1 196 ? -20.062 -14.609 1.682 1 98.06 196 TYR A CA 1
ATOM 1520 C C . TYR A 1 196 ? -21.516 -14.945 1.362 1 98.06 196 TYR A C 1
ATOM 1522 O O . TYR A 1 196 ? -21.812 -16.062 0.92 1 98.06 196 TYR A O 1
ATOM 1530 N N . GLU A 1 197 ? -22.375 -14 1.587 1 97.75 197 GLU A N 1
ATOM 1531 C CA . GLU A 1 197 ? -23.797 -14.195 1.277 1 97.75 197 GLU A CA 1
ATOM 1532 C C . GLU A 1 197 ? -24 -14.461 -0.211 1 97.75 197 GLU A C 1
ATOM 1534 O O . GLU A 1 197 ? -24.812 -15.312 -0.585 1 97.75 197 GLU A O 1
ATOM 1539 N N . GLY A 1 198 ? -23.297 -13.711 -1.028 1 98.38 198 GLY A N 1
ATOM 1540 C CA . GLY A 1 198 ? -23.359 -13.961 -2.461 1 98.38 198 GLY A CA 1
ATOM 1541 C C . GLY A 1 198 ? -22.906 -15.352 -2.846 1 98.38 198 GLY A C 1
ATOM 1542 O O . GLY A 1 198 ? -23.531 -16 -3.695 1 98.38 198 GLY A O 1
ATOM 1543 N N . LEU A 1 199 ? -21.875 -15.766 -2.221 1 98.69 199 LEU A N 1
ATOM 1544 C CA . LEU A 1 199 ? -21.375 -17.125 -2.436 1 98.69 199 LEU A CA 1
ATOM 1545 C C . LEU A 1 199 ? -22.438 -18.156 -2.088 1 98.69 199 LEU A C 1
ATOM 1547 O O . LEU A 1 199 ? -22.672 -19.094 -2.848 1 98.69 199 LEU A O 1
ATOM 1551 N N . ARG A 1 200 ? -23.078 -17.969 -0.994 1 98.56 200 ARG A N 1
ATOM 1552 C CA . ARG A 1 200 ? -24.141 -18.859 -0.544 1 98.56 200 ARG A CA 1
ATOM 1553 C C . ARG A 1 200 ? -25.328 -18.828 -1.505 1 98.56 200 ARG A C 1
ATOM 1555 O O . ARG A 1 200 ? -25.922 -19.859 -1.794 1 98.56 200 ARG A O 1
ATOM 1562 N N . LEU A 1 201 ? -25.641 -17.672 -1.949 1 98.31 201 LEU A N 1
ATOM 1563 C CA . LEU A 1 201 ? -26.75 -17.516 -2.865 1 98.31 201 LEU A CA 1
ATOM 1564 C C . LEU A 1 201 ? -26.531 -18.281 -4.156 1 98.31 201 LEU A C 1
ATOM 1566 O O . LEU A 1 201 ? -27.469 -18.859 -4.715 1 98.31 201 LEU A O 1
ATOM 1570 N N . ALA A 1 202 ? -25.312 -18.25 -4.629 1 98.38 202 ALA A N 1
ATOM 1571 C CA . ALA A 1 202 ? -24.984 -18.969 -5.855 1 98.38 202 ALA A CA 1
ATOM 1572 C C . ALA A 1 202 ? -25.234 -20.469 -5.703 1 98.38 202 ALA A C 1
ATOM 1574 O O . ALA A 1 202 ? -25.578 -21.141 -6.676 1 98.38 202 ALA A O 1
ATOM 1575 N N . ALA A 1 203 ? -25.156 -20.969 -4.492 1 98.19 203 ALA A N 1
ATOM 1576 C CA . ALA A 1 203 ? -25.266 -22.406 -4.254 1 98.19 203 ALA A CA 1
ATOM 1577 C C . ALA A 1 203 ? -26.641 -22.766 -3.691 1 98.19 203 ALA A C 1
ATOM 1579 O O . ALA A 1 203 ? -26.859 -23.906 -3.266 1 98.19 203 ALA A O 1
ATOM 1580 N N . LYS A 1 204 ? -27.5 -21.844 -3.645 1 97.38 204 LYS A N 1
ATOM 1581 C CA . LYS A 1 204 ? -28.766 -22 -2.92 1 97.38 204 LYS A CA 1
ATOM 1582 C C . LYS A 1 204 ? -29.531 -23.219 -3.404 1 97.38 204 LYS A C 1
ATOM 1584 O O . LYS A 1 204 ? -30.203 -23.891 -2.617 1 97.38 204 LYS A O 1
ATOM 1589 N N . ASP A 1 205 ? -29.422 -23.641 -4.68 1 96.44 205 ASP A N 1
ATOM 1590 C CA . ASP A 1 205 ? -30.188 -24.75 -5.25 1 96.44 205 ASP A CA 1
ATOM 1591 C C . ASP A 1 205 ? -29.328 -25.984 -5.41 1 96.44 205 ASP A C 1
ATOM 1593 O O . ASP A 1 205 ? -29.688 -26.906 -6.141 1 96.44 205 ASP A O 1
ATOM 1597 N N . ARG A 1 206 ? -28.203 -25.969 -4.812 1 97 206 ARG A N 1
ATOM 1598 C CA . ARG A 1 206 ? -27.266 -27.078 -4.91 1 97 206 ARG A CA 1
ATOM 1599 C C . ARG A 1 206 ? -27.078 -27.766 -3.559 1 97 206 ARG A C 1
ATOM 1601 O O . ARG A 1 206 ? -26.203 -27.375 -2.781 1 97 206 ARG A O 1
ATOM 1608 N N . GLU A 1 207 ? -27.703 -28.859 -3.396 1 96.38 207 GLU A N 1
ATOM 1609 C CA . GLU A 1 207 ? -27.672 -29.578 -2.129 1 96.38 207 GLU A CA 1
ATOM 1610 C C . GLU A 1 207 ? -26.344 -30.297 -1.934 1 96.38 207 GLU A C 1
ATOM 1612 O O . GLU A 1 207 ? -25.984 -30.672 -0.811 1 96.38 207 GLU A O 1
ATOM 1617 N N . ASP A 1 208 ? -25.609 -30.516 -2.959 1 97.12 208 ASP A N 1
ATOM 1618 C CA . ASP A 1 208 ? -24.359 -31.25 -2.902 1 97.12 208 ASP A CA 1
ATOM 1619 C C . ASP A 1 208 ? -23.188 -30.328 -2.619 1 97.12 208 ASP A C 1
ATOM 1621 O O . ASP A 1 208 ? -22.047 -30.781 -2.482 1 97.12 208 ASP A O 1
ATOM 1625 N N . VAL A 1 209 ? -23.5 -29.031 -2.521 1 97.88 209 VAL A N 1
ATOM 1626 C CA . VAL A 1 209 ? -22.453 -28.062 -2.283 1 97.88 209 VAL A CA 1
ATOM 1627 C C . VAL A 1 209 ? -22.406 -27.688 -0.802 1 97.88 209 VAL A C 1
ATOM 1629 O O . VAL A 1 209 ? -23.453 -27.406 -0.2 1 97.88 209 VAL A O 1
ATOM 1632 N N . THR A 1 210 ? -21.219 -27.781 -0.174 1 96.88 210 THR A N 1
ATOM 1633 C CA . THR A 1 210 ? -21 -27.297 1.188 1 96.88 210 THR A CA 1
ATOM 1634 C C . THR A 1 210 ? -20.094 -26.062 1.192 1 96.88 210 THR A C 1
ATOM 1636 O O . THR A 1 210 ? -19.203 -25.953 0.357 1 96.88 210 THR A O 1
ATOM 1639 N N . ILE A 1 211 ? -20.406 -25.156 2.119 1 97.69 211 ILE A N 1
ATOM 1640 C CA . ILE A 1 211 ? -19.609 -23.938 2.236 1 97.69 211 ILE A CA 1
ATOM 1641 C C . ILE A 1 211 ? -19.109 -23.797 3.668 1 97.69 211 ILE A C 1
ATOM 1643 O O . ILE A 1 211 ? -19.906 -23.641 4.602 1 97.69 211 ILE A O 1
ATOM 1647 N N . ASP A 1 212 ? -17.812 -23.812 3.799 1 96.5 212 ASP A N 1
ATOM 1648 C CA . ASP A 1 212 ? -17.188 -23.562 5.09 1 96.5 212 ASP A CA 1
ATOM 1649 C C . ASP A 1 212 ? -16.672 -22.125 5.172 1 96.5 212 ASP A C 1
ATOM 1651 O O . ASP A 1 212 ? -16.391 -21.5 4.148 1 96.5 212 ASP A O 1
ATOM 1655 N N . LEU A 1 213 ? -16.609 -21.625 6.379 1 96.5 213 LEU A N 1
ATOM 1656 C CA . LEU A 1 213 ? -16.094 -20.281 6.656 1 96.5 213 LEU A CA 1
ATOM 1657 C C . LEU A 1 213 ? -14.82 -20.359 7.504 1 96.5 213 LEU A C 1
ATOM 1659 O O . LEU A 1 213 ? -14.805 -21.016 8.547 1 96.5 213 LEU A O 1
ATOM 1663 N N . LEU A 1 214 ? -13.773 -19.781 6.973 1 95.62 214 LEU A N 1
ATOM 1664 C CA . LEU A 1 214 ? -12.539 -19.625 7.734 1 95.62 214 LEU A CA 1
ATOM 1665 C C . LEU A 1 214 ? -12.328 -18.156 8.125 1 95.62 214 LEU A C 1
ATOM 1667 O O . LEU A 1 214 ? -11.82 -17.375 7.336 1 95.62 214 LEU A O 1
ATOM 1671 N N . PRO A 1 215 ? -12.703 -17.844 9.336 1 92.31 215 PRO A N 1
ATOM 1672 C CA . PRO A 1 215 ? -12.484 -16.469 9.781 1 92.31 215 PRO A CA 1
ATOM 1673 C C . PRO A 1 215 ? -11.008 -16.141 10 1 92.31 215 PRO A C 1
ATOM 1675 O O . PRO A 1 215 ? -10.258 -16.984 10.484 1 92.31 215 PRO A O 1
ATOM 1678 N N . ILE A 1 216 ? -10.617 -15.008 9.461 1 84.88 216 ILE A N 1
ATOM 1679 C CA . ILE A 1 216 ? -9.25 -14.547 9.68 1 84.88 216 ILE A CA 1
ATOM 1680 C C . ILE A 1 216 ? -9.258 -13.328 10.602 1 84.88 216 ILE A C 1
ATOM 1682 O O . ILE A 1 216 ? -10.102 -12.438 10.453 1 84.88 216 ILE A O 1
ATOM 1686 N N . ALA A 1 217 ? -8.406 -13.398 11.594 1 74.19 217 ALA A N 1
ATOM 1687 C CA . ALA A 1 217 ? -8.344 -12.305 12.562 1 74.19 217 ALA A CA 1
ATOM 1688 C C . ALA A 1 217 ? -7.484 -11.156 12.039 1 74.19 217 ALA A C 1
ATOM 1690 O O . ALA A 1 217 ? -7.633 -10.008 12.469 1 74.19 217 ALA A O 1
ATOM 1691 N N . SER A 1 218 ? -6.57 -11.5 11.156 1 75.44 218 SER A N 1
ATOM 1692 C CA . SER A 1 218 ? -5.652 -10.531 10.57 1 75.44 218 SER A CA 1
ATOM 1693 C C . SER A 1 218 ? -5.566 -10.688 9.055 1 75.44 218 SER A C 1
ATOM 1695 O O . SER A 1 218 ? -5.551 -11.812 8.547 1 75.44 218 SER A O 1
ATOM 1697 N N . MET A 1 219 ? -5.594 -9.562 8.43 1 76.38 219 MET A N 1
ATOM 1698 C CA . MET A 1 219 ? -5.555 -9.594 6.969 1 76.38 219 MET A CA 1
ATOM 1699 C C . MET A 1 219 ? -4.121 -9.711 6.469 1 76.38 219 MET A C 1
ATOM 1701 O O . MET A 1 219 ? -3.867 -9.617 5.266 1 76.38 219 MET A O 1
ATOM 1705 N N . ALA A 1 220 ? -3.303 -9.961 7.414 1 76.75 220 ALA A N 1
ATOM 1706 C CA . ALA A 1 220 ? -1.896 -10.133 7.059 1 76.75 220 ALA A CA 1
ATOM 1707 C C . ALA A 1 220 ? -1.688 -11.406 6.25 1 76.75 220 ALA A C 1
ATOM 1709 O O . ALA A 1 220 ? -2.34 -12.422 6.5 1 76.75 220 ALA A O 1
ATOM 1710 N N . PHE A 1 221 ? -0.754 -11.367 5.391 1 81.75 221 PHE A N 1
ATOM 1711 C CA . PHE A 1 221 ? -0.425 -12.492 4.527 1 81.75 221 PHE A CA 1
ATOM 1712 C C . PHE A 1 221 ? -0.099 -13.734 5.352 1 81.75 221 PHE A C 1
ATOM 1714 O O . PHE A 1 221 ? -0.688 -14.797 5.145 1 81.75 221 PHE A O 1
ATOM 1721 N N . THR A 1 222 ? 0.805 -13.539 6.301 1 80.69 222 THR A N 1
ATOM 1722 C CA . THR A 1 222 ? 1.307 -14.656 7.09 1 80.69 222 THR A CA 1
ATOM 1723 C C . THR A 1 222 ? 0.19 -15.273 7.926 1 80.69 222 THR A C 1
ATOM 1725 O O . THR A 1 222 ? 0.114 -16.5 8.062 1 80.69 222 THR A O 1
ATOM 1728 N N . ALA A 1 223 ? -0.646 -14.406 8.438 1 84.44 223 ALA A N 1
ATOM 1729 C CA . ALA A 1 223 ? -1.762 -14.898 9.25 1 84.44 223 ALA A CA 1
ATOM 1730 C C . ALA A 1 223 ? -2.727 -15.727 8.406 1 84.44 223 ALA A C 1
ATOM 1732 O O . ALA A 1 223 ? -3.217 -16.766 8.852 1 84.44 223 ALA A O 1
ATOM 1733 N N . THR A 1 224 ? -2.951 -15.297 7.207 1 88.75 224 THR A N 1
ATOM 1734 C CA . THR A 1 224 ? -3.838 -16.016 6.297 1 88.75 224 THR A CA 1
ATOM 1735 C C . THR A 1 224 ? -3.23 -17.359 5.898 1 88.75 224 THR A C 1
ATOM 1737 O O . THR A 1 224 ? -3.908 -18.391 5.934 1 88.75 224 THR A O 1
ATOM 1740 N N . ALA A 1 225 ? -1.977 -17.359 5.578 1 88.44 225 ALA A N 1
ATOM 1741 C CA . ALA A 1 225 ? -1.289 -18.594 5.191 1 88.44 225 ALA A CA 1
ATOM 1742 C C . ALA A 1 225 ? -1.331 -19.625 6.316 1 88.44 225 ALA A C 1
ATOM 1744 O O . ALA A 1 225 ? -1.607 -20.797 6.082 1 88.44 225 ALA A O 1
ATOM 1745 N N . GLN A 1 226 ? -1.094 -19.141 7.512 1 89.31 226 GLN A N 1
ATOM 1746 C CA . GLN A 1 226 ? -1.084 -20.031 8.664 1 89.31 226 GLN A CA 1
ATOM 1747 C C . GLN A 1 226 ? -2.475 -20.609 8.938 1 89.31 226 GLN A C 1
ATOM 1749 O O . GLN A 1 226 ? -2.615 -21.797 9.234 1 89.31 226 GLN A O 1
ATOM 1754 N N . ALA A 1 227 ? -3.443 -19.75 8.852 1 92.38 227 ALA A N 1
ATOM 1755 C CA . ALA A 1 227 ? -4.816 -20.188 9.094 1 92.38 227 ALA A CA 1
ATOM 1756 C C . ALA A 1 227 ? -5.246 -21.234 8.07 1 92.38 227 ALA A C 1
ATOM 1758 O O . ALA A 1 227 ? -5.879 -22.234 8.422 1 92.38 227 ALA A O 1
ATOM 1759 N N . VAL A 1 228 ? -4.898 -21.047 6.824 1 93.75 228 VAL A N 1
ATOM 1760 C CA . VAL A 1 228 ? -5.266 -21.984 5.758 1 93.75 228 VAL A CA 1
ATOM 1761 C C . VAL A 1 228 ? -4.531 -23.312 5.949 1 93.75 228 VAL A C 1
ATOM 1763 O O . VAL A 1 228 ? -5.125 -24.375 5.82 1 93.75 228 VAL A O 1
ATOM 1766 N N . THR A 1 229 ? -3.301 -23.219 6.297 1 92.81 229 THR A N 1
ATOM 1767 C CA . THR A 1 229 ? -2.523 -24.422 6.547 1 92.81 229 THR A CA 1
ATOM 1768 C C . THR A 1 229 ? -3.162 -25.266 7.648 1 92.81 229 THR A C 1
ATOM 1770 O O . THR A 1 229 ? -3.33 -26.469 7.5 1 92.81 229 THR A O 1
ATOM 1773 N N . ALA A 1 230 ? -3.527 -24.609 8.703 1 92.38 230 ALA A N 1
ATOM 1774 C CA . ALA A 1 230 ? -4.156 -25.297 9.828 1 92.38 230 ALA A CA 1
ATOM 1775 C C . ALA A 1 230 ? -5.484 -25.922 9.414 1 92.38 230 ALA A C 1
ATOM 1777 O O . ALA A 1 230 ? -5.82 -27.016 9.859 1 92.38 230 ALA A O 1
ATOM 1778 N N . HIS A 1 231 ? -6.188 -25.219 8.586 1 93 231 HIS A N 1
ATOM 1779 C CA . HIS A 1 231 ? -7.48 -25.703 8.117 1 93 231 HIS A CA 1
ATOM 1780 C C . HIS A 1 231 ? -7.316 -26.953 7.258 1 93 231 HIS A C 1
ATOM 1782 O O . HIS A 1 231 ? -8.117 -27.891 7.355 1 93 231 HIS A O 1
ATOM 1788 N N . LEU A 1 232 ? -6.348 -27.031 6.445 1 91.94 232 LEU A N 1
ATOM 1789 C CA . LEU A 1 232 ? -6.113 -28.141 5.527 1 91.94 232 LEU A CA 1
ATOM 1790 C C . LEU A 1 232 ? -5.734 -29.406 6.289 1 91.94 232 LEU A C 1
ATOM 1792 O O . LEU A 1 232 ? -5.898 -30.516 5.773 1 91.94 232 LEU A O 1
ATOM 1796 N N . ASP A 1 233 ? -5.312 -29.281 7.488 1 87.62 233 ASP A N 1
ATOM 1797 C CA . ASP A 1 233 ? -4.906 -30.422 8.305 1 87.62 233 ASP A CA 1
ATOM 1798 C C . ASP A 1 233 ? -6.117 -31.094 8.961 1 87.62 233 ASP A C 1
ATOM 1800 O O . ASP A 1 233 ? -6.027 -32.219 9.445 1 87.62 233 ASP A O 1
ATOM 1804 N N . THR A 1 234 ? -7.219 -30.5 9.109 1 74.94 234 THR A N 1
ATOM 1805 C CA . THR A 1 234 ? -8.289 -30.984 9.969 1 74.94 234 THR A CA 1
ATOM 1806 C C . THR A 1 234 ? -9.469 -31.5 9.141 1 74.94 234 THR A C 1
ATOM 1808 O O . THR A 1 234 ? -10.25 -32.312 9.594 1 74.94 234 THR A O 1
ATOM 1811 N N . VAL A 1 235 ? -9.867 -30.844 8.18 1 66.94 235 VAL A N 1
ATOM 1812 C CA . VAL A 1 235 ? -11.164 -31.047 7.555 1 66.94 235 VAL A CA 1
ATOM 1813 C C . VAL A 1 235 ? -10.984 -31.656 6.168 1 66.94 235 VAL A C 1
ATOM 1815 O O . VAL A 1 235 ? -9.859 -31.828 5.695 1 66.94 235 VAL A O 1
ATOM 1818 N N . ASP A 1 236 ? -12.102 -32.062 5.758 1 78.94 236 ASP A N 1
ATOM 1819 C CA . ASP A 1 236 ? -12.195 -32.375 4.336 1 78.94 236 ASP A CA 1
ATOM 1820 C C . ASP A 1 236 ? -11.68 -31.219 3.482 1 78.94 236 ASP A C 1
ATOM 1822 O O . ASP A 1 236 ? -12.102 -30.062 3.658 1 78.94 236 ASP A O 1
ATOM 1826 N N . ARG A 1 237 ? -10.805 -31.531 2.664 1 90.31 237 ARG A N 1
ATOM 1827 C CA . ARG A 1 237 ? -10.117 -30.516 1.865 1 90.31 237 ARG A CA 1
ATOM 1828 C C . ARG A 1 237 ? -11.086 -29.828 0.906 1 90.31 237 ARG A C 1
ATOM 1830 O O . ARG A 1 237 ? -11.82 -30.5 0.175 1 90.31 237 ARG A O 1
ATOM 1837 N N . PRO A 1 238 ? -11.141 -28.469 1.01 1 96.38 238 PRO A N 1
ATOM 1838 C CA . PRO A 1 238 ? -11.961 -27.781 0.016 1 96.38 238 PRO A CA 1
ATOM 1839 C C . PRO A 1 238 ? -11.438 -27.953 -1.407 1 96.38 238 PRO A C 1
ATOM 1841 O O . PRO A 1 238 ? -10.234 -28.141 -1.604 1 96.38 238 PRO A O 1
ATOM 1844 N N . ASP A 1 239 ? -12.359 -27.984 -2.289 1 97 239 ASP A N 1
ATOM 1845 C CA . ASP A 1 239 ? -11.938 -28.031 -3.686 1 97 239 ASP A CA 1
ATOM 1846 C C . ASP A 1 239 ? -12.219 -26.703 -4.391 1 97 239 ASP A C 1
ATOM 1848 O O . ASP A 1 239 ? -12.031 -26.594 -5.605 1 97 239 ASP A O 1
ATOM 1852 N N . ALA A 1 240 ? -12.688 -25.719 -3.641 1 98.31 240 ALA A N 1
ATOM 1853 C CA . ALA A 1 240 ? -12.844 -24.344 -4.105 1 98.31 240 ALA A CA 1
ATOM 1854 C C . ALA A 1 240 ? -12.625 -23.344 -2.969 1 98.31 240 ALA A C 1
ATOM 1856 O O . ALA A 1 240 ? -13.047 -23.578 -1.836 1 98.31 240 ALA A O 1
ATOM 1857 N N . VAL A 1 241 ? -11.93 -22.25 -3.258 1 98.56 241 VAL A N 1
ATOM 1858 C CA . VAL A 1 241 ? -11.617 -21.25 -2.244 1 98.56 241 VAL A CA 1
ATOM 1859 C C . VAL A 1 241 ? -11.961 -19.859 -2.777 1 98.56 241 VAL A C 1
ATOM 1861 O O . VAL A 1 241 ? -11.531 -19.484 -3.873 1 98.56 241 VAL A O 1
ATOM 1864 N N . PHE A 1 242 ? -12.766 -19.156 -2.078 1 98.75 242 PHE A N 1
ATOM 1865 C CA . PHE A 1 242 ? -12.992 -17.734 -2.297 1 98.75 242 PHE A CA 1
ATOM 1866 C C . PHE A 1 242 ? -12.344 -16.906 -1.194 1 98.75 242 PHE A C 1
ATOM 1868 O O . PHE A 1 242 ? -12.82 -16.891 -0.059 1 98.75 242 PHE A O 1
ATOM 1875 N N . ALA A 1 243 ? -11.242 -16.25 -1.606 1 97.12 243 ALA A N 1
ATOM 1876 C CA . ALA A 1 243 ? -10.484 -15.461 -0.638 1 97.12 243 ALA A CA 1
ATOM 1877 C C . ALA A 1 243 ? -10.906 -13.992 -0.675 1 97.12 243 ALA A C 1
ATOM 1879 O O . ALA A 1 243 ? -11.25 -13.461 -1.735 1 97.12 243 ALA A O 1
ATOM 1880 N N . PHE A 1 244 ? -10.773 -13.312 0.417 1 93 244 PHE A N 1
ATOM 1881 C CA . PHE A 1 244 ? -11.297 -11.953 0.546 1 93 244 PHE A CA 1
ATOM 1882 C C . PHE A 1 244 ? -10.477 -10.977 -0.278 1 93 244 PHE A C 1
ATOM 1884 O O . PHE A 1 244 ? -10.898 -9.844 -0.511 1 93 244 PHE A O 1
ATOM 1891 N N . SER A 1 245 ? -9.328 -11.336 -0.699 1 92.19 245 SER A N 1
ATOM 1892 C CA . SER A 1 245 ? -8.453 -10.5 -1.509 1 92.19 245 SER A CA 1
ATOM 1893 C C . SER A 1 245 ? -7.48 -11.352 -2.324 1 92.19 245 SER A C 1
ATOM 1895 O O . SER A 1 245 ? -7.336 -12.547 -2.08 1 92.19 245 SER A O 1
ATOM 1897 N N . ASP A 1 246 ? -6.824 -10.719 -3.273 1 91.31 246 ASP A N 1
ATOM 1898 C CA . ASP A 1 246 ? -5.816 -11.414 -4.07 1 91.31 246 ASP A CA 1
ATOM 1899 C C . ASP A 1 246 ? -4.617 -11.812 -3.211 1 91.31 246 ASP A C 1
ATOM 1901 O O . ASP A 1 246 ? -4.027 -12.875 -3.414 1 91.31 246 ASP A O 1
ATOM 1905 N N . THR A 1 247 ? -4.285 -10.992 -2.264 1 88 247 THR A N 1
ATOM 1906 C CA . THR A 1 247 ? -3.18 -11.328 -1.377 1 88 247 THR A CA 1
ATOM 1907 C C . THR A 1 247 ? -3.531 -12.539 -0.51 1 88 247 THR A C 1
ATOM 1909 O O . THR A 1 247 ? -2.688 -13.398 -0.266 1 88 247 THR A O 1
ATOM 1912 N N . ALA A 1 248 ? -4.727 -12.539 -0.063 1 91.5 248 ALA A N 1
ATOM 1913 C CA . ALA A 1 248 ? -5.191 -13.711 0.673 1 91.5 248 ALA A CA 1
ATOM 1914 C C . ALA A 1 248 ? -5.207 -14.953 -0.218 1 91.5 248 ALA A C 1
ATOM 1916 O O . ALA A 1 248 ? -4.895 -16.047 0.237 1 91.5 248 ALA A O 1
ATOM 1917 N N . ALA A 1 249 ? -5.598 -14.75 -1.474 1 94.75 249 ALA A N 1
ATOM 1918 C CA . ALA A 1 249 ? -5.598 -15.852 -2.439 1 94.75 249 ALA A CA 1
ATOM 1919 C C . ALA A 1 249 ? -4.191 -16.391 -2.648 1 94.75 249 ALA A C 1
ATOM 1921 O O . ALA A 1 249 ? -3.992 -17.609 -2.707 1 94.75 249 ALA A O 1
ATOM 1922 N N . MET A 1 250 ? -3.25 -15.5 -2.732 1 90.44 250 MET A N 1
ATOM 1923 C CA . MET A 1 250 ? -1.854 -15.906 -2.881 1 90.44 250 MET A CA 1
ATOM 1924 C C . MET A 1 250 ? -1.393 -16.719 -1.68 1 90.44 250 MET A C 1
ATOM 1926 O O . MET A 1 250 ? -0.738 -17.75 -1.84 1 90.44 250 MET A O 1
ATOM 1930 N N . ALA A 1 251 ? -1.742 -16.25 -0.512 1 89.75 251 ALA A N 1
ATOM 1931 C CA . ALA A 1 251 ? -1.39 -16.969 0.709 1 89.75 251 ALA A CA 1
ATOM 1932 C C . ALA A 1 251 ? -2.01 -18.359 0.724 1 89.75 251 ALA A C 1
ATOM 1934 O O . ALA A 1 251 ? -1.349 -19.344 1.08 1 89.75 251 ALA A O 1
ATOM 1935 N N . ALA A 1 252 ? -3.225 -18.438 0.322 1 94.12 252 ALA A N 1
ATOM 1936 C CA . ALA A 1 252 ? -3.934 -19.703 0.278 1 94.12 252 ALA A CA 1
ATOM 1937 C C . ALA A 1 252 ? -3.281 -20.656 -0.717 1 94.12 252 ALA A C 1
ATOM 1939 O O . ALA A 1 252 ? -3.08 -21.844 -0.416 1 94.12 252 ALA A O 1
ATOM 1940 N N . LEU A 1 253 ? -2.959 -20.172 -1.871 1 93.38 253 LEU A N 1
ATOM 1941 C CA . LEU A 1 253 ? -2.311 -21 -2.883 1 93.38 253 LEU A CA 1
ATOM 1942 C C . LEU A 1 253 ? -0.999 -21.578 -2.357 1 93.38 253 LEU A C 1
ATOM 1944 O O . LEU A 1 253 ? -0.682 -22.734 -2.607 1 93.38 253 LEU A O 1
ATOM 1948 N N . GLY A 1 254 ? -0.278 -20.734 -1.685 1 89.19 254 GLY A N 1
ATOM 1949 C CA . GLY A 1 254 ? 0.948 -21.219 -1.072 1 89.19 254 GLY A CA 1
ATOM 1950 C C . GLY A 1 254 ? 0.719 -22.359 -0.106 1 89.19 254 GLY A C 1
ATOM 1951 O O . GLY A 1 254 ? 1.449 -23.359 -0.127 1 89.19 254 GLY A O 1
ATOM 1952 N N . ALA A 1 255 ? -0.234 -22.219 0.732 1 90.69 255 ALA A N 1
ATOM 1953 C CA . ALA A 1 255 ? -0.564 -23.25 1.713 1 90.69 255 ALA A CA 1
ATOM 1954 C C . ALA A 1 255 ? -1.008 -24.531 1.025 1 90.69 255 ALA A C 1
ATOM 1956 O O . ALA A 1 255 ? -0.603 -25.625 1.425 1 90.69 255 ALA A O 1
ATOM 1957 N N . PHE A 1 256 ? -1.804 -24.453 -0.009 1 93.19 256 PHE A N 1
ATOM 1958 C CA . PHE A 1 256 ? -2.26 -25.625 -0.75 1 93.19 256 PHE A CA 1
ATOM 1959 C C . PHE A 1 256 ? -1.089 -26.312 -1.436 1 93.19 256 PHE A C 1
ATOM 1961 O O . PHE A 1 256 ? -0.98 -27.547 -1.396 1 93.19 256 PHE A O 1
ATOM 1968 N N . ARG A 1 257 ? -0.271 -25.516 -2.025 1 90.44 257 ARG A N 1
ATOM 1969 C CA . ARG A 1 257 ? 0.898 -26.062 -2.697 1 90.44 257 ARG A CA 1
ATOM 1970 C C . ARG A 1 257 ? 1.771 -26.844 -1.722 1 90.44 257 ARG A C 1
ATOM 1972 O O . ARG A 1 257 ? 2.273 -27.922 -2.055 1 90.44 257 ARG A O 1
ATOM 1979 N N . ALA A 1 258 ? 1.921 -26.312 -0.585 1 87.31 258 ALA A N 1
ATOM 1980 C CA . ALA A 1 258 ? 2.719 -26.969 0.445 1 87.31 258 ALA A CA 1
ATOM 1981 C C . ALA A 1 258 ? 2.104 -28.297 0.843 1 87.31 258 ALA A C 1
ATOM 1983 O O . ALA A 1 258 ? 2.809 -29.203 1.299 1 87.31 258 ALA A O 1
ATOM 1984 N N . SER A 1 259 ? 0.855 -28.422 0.613 1 90.06 259 SER A N 1
ATOM 1985 C CA . SER A 1 259 ? 0.146 -29.672 0.925 1 90.06 259 SER A CA 1
ATOM 1986 C C . SER A 1 259 ? 0.037 -30.562 -0.302 1 90.06 259 SER A C 1
ATOM 1988 O O . SER A 1 259 ? -0.683 -31.562 -0.283 1 90.06 259 SER A O 1
ATOM 1990 N N . GLY A 1 260 ? 0.636 -30.156 -1.392 1 90.12 260 GLY A N 1
ATOM 1991 C CA . GLY A 1 260 ? 0.692 -30.969 -2.59 1 90.12 260 GLY A CA 1
ATOM 1992 C C . GLY A 1 260 ? -0.513 -30.797 -3.494 1 90.12 260 GLY A C 1
ATOM 1993 O O . GLY A 1 260 ? -0.768 -31.625 -4.371 1 90.12 260 GLY A O 1
ATOM 1994 N N . LEU A 1 261 ? -1.333 -29.75 -3.271 1 91.75 261 LEU A N 1
ATOM 1995 C CA . LEU A 1 261 ? -2.518 -29.453 -4.074 1 91.75 261 LEU A CA 1
ATOM 1996 C C . LEU A 1 261 ? -2.287 -28.234 -4.961 1 91.75 261 LEU A C 1
ATOM 1998 O O . LEU A 1 261 ? -1.698 -27.25 -4.523 1 91.75 261 LEU A O 1
ATOM 2002 N N . CYS A 1 262 ? -2.748 -28.344 -6.227 1 91.69 262 CYS A N 1
ATOM 2003 C CA . CYS A 1 262 ? -2.477 -27.281 -7.176 1 91.69 262 CYS A CA 1
ATOM 2004 C C . CYS A 1 262 ? -3.752 -26.844 -7.898 1 91.69 262 CYS A C 1
ATOM 2006 O O . CYS A 1 262 ? -4.59 -27.688 -8.227 1 91.69 262 CYS A O 1
ATOM 2008 N N . ALA A 1 263 ? -3.906 -25.594 -8.039 1 94 263 ALA A N 1
ATOM 2009 C CA . ALA A 1 263 ? -4.949 -25.062 -8.914 1 94 263 ALA A CA 1
ATOM 2010 C C . ALA A 1 263 ? -4.484 -25.031 -10.367 1 94 263 ALA A C 1
ATOM 2012 O O . ALA A 1 263 ? -3.305 -24.812 -10.641 1 94 263 ALA A O 1
ATOM 2013 N N . PRO A 1 264 ? -5.34 -25.297 -11.258 1 94.06 264 PRO A N 1
ATOM 2014 C CA . PRO A 1 264 ? -6.77 -25.562 -11.078 1 94.06 264 PRO A CA 1
ATOM 2015 C C . PRO A 1 264 ? -7.078 -27.031 -10.883 1 94.06 264 PRO A C 1
ATOM 2017 O O . PRO A 1 264 ? -8.234 -27.406 -10.68 1 94.06 264 PRO A O 1
ATOM 2020 N N . GLY A 1 265 ? -6.125 -27.859 -11.023 1 94.94 265 GLY A N 1
ATOM 2021 C CA . GLY A 1 265 ? -6.355 -29.297 -11.055 1 94.94 265 GLY A CA 1
ATOM 2022 C C . GLY A 1 265 ? -7.051 -29.812 -9.812 1 94.94 265 GLY A C 1
ATOM 2023 O O . GLY A 1 265 ? -8.039 -30.547 -9.906 1 94.94 265 GLY A O 1
ATOM 2024 N N . ASP A 1 266 ? -6.652 -29.391 -8.664 1 94.5 266 ASP A N 1
ATOM 2025 C CA . ASP A 1 266 ? -7.172 -29.922 -7.41 1 94.5 266 ASP A CA 1
ATOM 2026 C C . ASP A 1 266 ? -8.195 -28.969 -6.797 1 94.5 266 ASP A C 1
ATOM 2028 O O . ASP A 1 266 ? -9.016 -29.375 -5.969 1 94.5 266 ASP A O 1
ATOM 2032 N N . LEU A 1 267 ? -8.125 -27.719 -7.227 1 96.56 267 LEU A N 1
ATOM 2033 C CA . LEU A 1 267 ? -9.055 -26.75 -6.656 1 96.56 267 LEU A CA 1
ATOM 2034 C C . LEU A 1 267 ? -9.227 -25.547 -7.582 1 96.56 267 LEU A C 1
ATOM 2036 O O . LEU A 1 267 ? -8.344 -25.25 -8.391 1 96.56 267 LEU A O 1
ATOM 2040 N N . SER A 1 268 ? -10.344 -24.906 -7.434 1 98.44 268 SER A N 1
ATOM 2041 C CA . SER A 1 268 ? -10.562 -23.578 -7.992 1 98.44 268 SER A CA 1
ATOM 2042 C C . SER A 1 268 ? -10.383 -22.5 -6.934 1 98.44 268 SER A C 1
ATOM 2044 O O . SER A 1 268 ? -10.695 -22.703 -5.758 1 98.44 268 SER A O 1
ATOM 2046 N N . LEU A 1 269 ? -9.82 -21.375 -7.355 1 98.5 269 LEU A N 1
ATOM 2047 C CA . LEU A 1 269 ? -9.578 -20.297 -6.406 1 98.5 269 LEU A CA 1
ATOM 2048 C C . LEU A 1 269 ? -9.922 -18.953 -7.023 1 98.5 269 LEU A C 1
ATOM 2050 O O . LEU A 1 269 ? -9.555 -18.672 -8.172 1 98.5 269 LEU A O 1
ATOM 2054 N N . VAL A 1 270 ? -10.672 -18.172 -6.297 1 98.75 270 VAL A N 1
ATOM 2055 C CA . VAL A 1 270 ? -11.031 -16.812 -6.691 1 98.75 270 VAL A CA 1
ATOM 2056 C C . VAL A 1 270 ? -10.57 -15.82 -5.629 1 98.75 270 VAL A C 1
ATOM 2058 O O . VAL A 1 270 ? -10.82 -16.016 -4.438 1 98.75 270 VAL A O 1
ATOM 2061 N N . GLY A 1 271 ? -9.867 -14.812 -6.055 1 97.31 271 GLY A N 1
ATOM 2062 C CA . GLY A 1 271 ? -9.5 -13.703 -5.188 1 97.31 271 GLY A CA 1
ATOM 2063 C C . GLY A 1 271 ? -10.422 -12.5 -5.336 1 97.31 271 GLY A C 1
ATOM 2064 O O . GLY A 1 271 ? -11.578 -12.648 -5.734 1 97.31 271 GLY A O 1
ATOM 2065 N N . TYR A 1 272 ? -9.922 -11.336 -4.91 1 95.25 272 TYR A N 1
ATOM 2066 C CA . TYR A 1 272 ? -10.695 -10.102 -4.969 1 95.25 272 TYR A CA 1
ATOM 2067 C C . TYR A 1 272 ? -9.773 -8.898 -5.141 1 95.25 272 TYR A C 1
ATOM 2069 O O . TYR A 1 272 ? -8.656 -8.883 -4.613 1 95.25 272 TYR A O 1
ATOM 2077 N N . ASN A 1 273 ? -10.227 -7.867 -5.887 1 90.69 273 ASN A N 1
ATOM 2078 C CA . ASN A 1 273 ? -9.586 -6.566 -6.066 1 90.69 273 ASN A CA 1
ATOM 2079 C C . ASN A 1 273 ? -8.883 -6.469 -7.414 1 90.69 273 ASN A C 1
ATOM 2081 O O . ASN A 1 273 ? -8.719 -5.375 -7.953 1 90.69 273 ASN A O 1
ATOM 2085 N N . ASN A 1 274 ? -8.32 -7.555 -7.918 1 90.88 274 ASN A N 1
ATOM 2086 C CA . ASN A 1 274 ? -7.629 -7.602 -9.203 1 90.88 274 ASN A CA 1
ATOM 2087 C C . ASN A 1 274 ? -6.352 -6.77 -9.188 1 90.88 274 ASN A C 1
ATOM 2089 O O . ASN A 1 274 ? -6.137 -5.93 -10.062 1 90.88 274 ASN A O 1
ATOM 2093 N N . ILE A 1 275 ? -5.555 -7.055 -8.172 1 84.44 275 ILE A N 1
ATOM 2094 C CA . ILE A 1 275 ? -4.273 -6.359 -8.133 1 84.44 275 ILE A CA 1
ATOM 2095 C C . ILE A 1 275 ? -3.354 -6.902 -9.219 1 84.44 275 ILE A C 1
ATOM 2097 O O . ILE A 1 275 ? -3.43 -8.086 -9.57 1 84.44 275 ILE A O 1
ATOM 2101 N N . PRO A 1 276 ? -2.396 -6.164 -9.711 1 80.38 276 PRO A N 1
ATOM 2102 C CA . PRO A 1 276 ? -1.615 -6.523 -10.898 1 80.38 276 PRO A CA 1
ATOM 2103 C C . PRO A 1 276 ? -0.822 -7.816 -10.703 1 80.38 276 PRO A C 1
ATOM 2105 O O . PRO A 1 276 ? -0.796 -8.664 -11.602 1 80.38 276 PRO A O 1
ATOM 2108 N N . PRO A 1 277 ? -0.223 -8.086 -9.5 1 81.25 277 PRO A N 1
ATOM 2109 C CA . PRO A 1 277 ? 0.545 -9.328 -9.359 1 81.25 277 PRO A CA 1
ATOM 2110 C C . PRO A 1 277 ? -0.316 -10.578 -9.523 1 81.25 277 PRO A C 1
ATOM 2112 O O . PRO A 1 277 ? 0.199 -11.648 -9.859 1 81.25 277 PRO A O 1
ATOM 2115 N N . ALA A 1 278 ? -1.585 -10.414 -9.289 1 88.12 278 ALA A N 1
ATOM 2116 C CA . ALA A 1 278 ? -2.475 -11.57 -9.367 1 88.12 278 ALA A CA 1
ATOM 2117 C C . ALA A 1 278 ? -2.482 -12.164 -10.773 1 88.12 278 ALA A C 1
ATOM 2119 O O . ALA A 1 278 ? -2.621 -13.375 -10.938 1 88.12 278 ALA A O 1
ATOM 2120 N N . ALA A 1 279 ? -2.287 -11.328 -11.789 1 86.75 279 ALA A N 1
ATOM 2121 C CA . ALA A 1 279 ? -2.297 -11.773 -13.188 1 86.75 279 ALA A CA 1
ATOM 2122 C C . ALA A 1 279 ? -0.991 -12.477 -13.547 1 86.75 279 ALA A C 1
ATOM 2124 O O . ALA A 1 279 ? -0.926 -13.211 -14.539 1 86.75 279 ALA A O 1
ATOM 2125 N N . HIS A 1 280 ? -0.037 -12.328 -12.68 1 79 280 HIS A N 1
ATOM 2126 C CA . HIS A 1 280 ? 1.286 -12.844 -13.016 1 79 280 HIS A CA 1
ATOM 2127 C C . HIS A 1 280 ? 1.746 -13.883 -12 1 79 280 HIS A C 1
ATOM 2129 O O . HIS A 1 280 ? 2.896 -14.32 -12.031 1 79 280 HIS A O 1
ATOM 2135 N N . PHE A 1 281 ? 0.837 -14.109 -11.125 1 82.56 281 PHE A N 1
ATOM 2136 C CA . PHE A 1 281 ? 1.094 -15.195 -10.18 1 82.56 281 PHE A CA 1
ATOM 2137 C C . PHE A 1 281 ? 1.021 -16.547 -10.875 1 82.56 281 PHE A C 1
ATOM 2139 O O . PHE A 1 281 ? 0.5 -16.656 -11.992 1 82.56 281 PHE A O 1
ATOM 2146 N N . SER A 1 282 ? 1.743 -17.562 -10.383 1 80.31 282 SER A N 1
ATOM 2147 C CA . SER A 1 282 ? 1.65 -18.906 -10.93 1 80.31 282 SER A CA 1
ATOM 2148 C C . SER A 1 282 ? 1.019 -19.875 -9.93 1 80.31 282 SER A C 1
ATOM 2150 O O . SER A 1 282 ? 1.623 -20.203 -8.906 1 80.31 282 SER A O 1
ATOM 2152 N N . PRO A 1 283 ? -0.2 -20.375 -10.328 1 89.62 283 PRO A N 1
ATOM 2153 C CA . PRO A 1 283 ? -1.035 -20.016 -11.477 1 89.62 283 PRO A CA 1
ATOM 2154 C C . PRO A 1 283 ? -1.638 -18.609 -11.352 1 89.62 283 PRO A C 1
ATOM 2156 O O . PRO A 1 283 ? -1.787 -18.109 -10.242 1 89.62 283 PRO A O 1
ATOM 2159 N N . ALA A 1 284 ? -1.966 -18.031 -12.523 1 91.38 284 ALA A N 1
ATOM 2160 C CA . ALA A 1 284 ? -2.621 -16.719 -12.508 1 91.38 284 ALA A CA 1
ATOM 2161 C C . ALA A 1 284 ? -3.965 -16.781 -11.789 1 91.38 284 ALA A C 1
ATOM 2163 O O . ALA A 1 284 ? -4.738 -17.719 -11.992 1 91.38 284 ALA A O 1
ATOM 2164 N N . ILE A 1 285 ? -4.262 -15.812 -11.031 1 95 285 ILE A N 1
ATOM 2165 C CA . ILE A 1 285 ? -5.355 -15.898 -10.07 1 95 285 ILE A CA 1
ATOM 2166 C C . ILE A 1 285 ? -6.637 -15.344 -10.688 1 95 285 ILE A C 1
ATOM 2168 O O . ILE A 1 285 ? -6.664 -14.203 -11.148 1 95 285 ILE A O 1
ATOM 2172 N N . THR A 1 286 ? -7.656 -16.172 -10.742 1 98.5 286 THR A N 1
ATOM 2173 C CA . THR A 1 286 ? -9.008 -15.688 -11 1 98.5 286 THR A CA 1
ATOM 2174 C C . THR A 1 286 ? -9.469 -14.766 -9.867 1 98.5 286 THR A C 1
ATOM 2176 O O . THR A 1 286 ? -9.266 -15.07 -8.695 1 98.5 286 THR A O 1
ATOM 2179 N N . THR A 1 287 ? -10.047 -13.594 -10.219 1 97.75 287 THR A N 1
ATOM 2180 C CA . THR A 1 287 ? -10.328 -12.609 -9.188 1 97.75 287 THR A CA 1
ATOM 2181 C C . THR A 1 287 ? -11.57 -11.797 -9.539 1 97.75 287 THR A C 1
ATOM 2183 O O . THR A 1 287 ? -12.062 -11.867 -10.672 1 97.75 287 THR A O 1
ATOM 2186 N N . ILE A 1 288 ? -12.156 -11.188 -8.539 1 98 288 ILE A N 1
ATOM 2187 C CA . ILE A 1 288 ? -13.227 -10.227 -8.742 1 98 288 ILE A CA 1
ATOM 2188 C C . ILE A 1 288 ? -12.633 -8.82 -8.883 1 98 288 ILE A C 1
ATOM 2190 O O . ILE A 1 288 ? -11.828 -8.398 -8.047 1 98 288 ILE A O 1
ATOM 2194 N N . ASP A 1 289 ? -12.961 -8.172 -9.906 1 95.12 289 ASP A N 1
ATOM 2195 C CA . ASP A 1 289 ? -12.508 -6.812 -10.18 1 95.12 289 ASP A CA 1
ATOM 2196 C C . ASP A 1 289 ? -13.539 -5.785 -9.727 1 95.12 289 ASP A C 1
ATOM 2198 O O . ASP A 1 289 ? -14.703 -5.844 -10.141 1 95.12 289 ASP A O 1
ATOM 2202 N N . GLN A 1 290 ? -13.219 -4.867 -8.875 1 89.75 290 GLN A N 1
ATOM 2203 C CA . GLN A 1 290 ? -14.156 -3.881 -8.344 1 89.75 290 GLN A CA 1
ATOM 2204 C C . GLN A 1 290 ? -13.984 -2.531 -9.031 1 89.75 290 GLN A C 1
ATOM 2206 O O . GLN A 1 290 ? -14.734 -1.589 -8.766 1 89.75 290 GLN A O 1
ATOM 2211 N N . LYS A 1 291 ? -13.172 -2.359 -10.008 1 81.88 291 LYS A N 1
ATOM 2212 C CA . LYS A 1 291 ? -12.945 -1.171 -10.82 1 81.88 291 LYS A CA 1
ATOM 2213 C C . LYS A 1 291 ? -12.734 0.063 -9.953 1 81.88 291 LYS A C 1
ATOM 2215 O O . LYS A 1 291 ? -13.508 1.016 -10.016 1 81.88 291 LYS A O 1
ATOM 2220 N N . THR A 1 292 ? -11.695 0.168 -9.242 1 78.5 292 THR A N 1
ATOM 2221 C CA . THR A 1 292 ? -11.492 1.195 -8.227 1 78.5 292 THR A CA 1
ATOM 2222 C C . THR A 1 292 ? -10.711 2.373 -8.797 1 78.5 292 THR A C 1
ATOM 2224 O O . THR A 1 292 ? -10.305 3.271 -8.055 1 78.5 292 THR A O 1
ATOM 2227 N N . ASP A 1 293 ? -10.5 2.371 -10.156 1 75.06 293 ASP A N 1
ATOM 2228 C CA . ASP A 1 293 ? -9.688 3.414 -10.773 1 75.06 293 ASP A CA 1
ATOM 2229 C C . ASP A 1 293 ? -10.273 4.797 -10.508 1 75.06 293 ASP A C 1
ATOM 2231 O O . ASP A 1 293 ? -9.539 5.781 -10.406 1 75.06 293 ASP A O 1
ATOM 2235 N N . LEU A 1 294 ? -11.547 4.836 -10.258 1 81.56 294 LEU A N 1
ATOM 2236 C CA . LEU A 1 294 ? -12.188 6.133 -10.094 1 81.56 294 LEU A CA 1
ATOM 2237 C C . LEU A 1 294 ? -12.672 6.324 -8.664 1 81.56 294 LEU A C 1
ATOM 2239 O O . LEU A 1 294 ? -13.219 7.375 -8.32 1 81.56 294 LEU A O 1
ATOM 2243 N N . ALA A 1 295 ? -12.453 5.352 -7.852 1 89.62 295 ALA A N 1
ATOM 2244 C CA . ALA A 1 295 ? -13.055 5.344 -6.52 1 89.62 295 ALA A CA 1
ATOM 2245 C C . ALA A 1 295 ? -12.547 6.516 -5.68 1 89.62 295 ALA A C 1
ATOM 2247 O O . ALA A 1 295 ? -13.328 7.195 -5.012 1 89.62 295 ALA A O 1
ATOM 2248 N N . GLY A 1 296 ? -11.266 6.805 -5.75 1 90.88 296 GLY A N 1
ATOM 2249 C CA . GLY A 1 296 ? -10.703 7.906 -4.984 1 90.88 296 GLY A CA 1
ATOM 2250 C C . GLY A 1 296 ? -11.305 9.25 -5.348 1 90.88 296 GLY A C 1
ATOM 2251 O O . GLY A 1 296 ? -11.703 10.016 -4.469 1 90.88 296 GLY A O 1
ATOM 2252 N N . ALA A 1 297 ? -11.344 9.477 -6.625 1 92 297 ALA A N 1
ATOM 2253 C CA . ALA A 1 297 ? -11.906 10.727 -7.117 1 92 297 ALA A CA 1
ATOM 2254 C C . ALA A 1 297 ? -13.383 10.852 -6.738 1 92 297 ALA A C 1
ATOM 2256 O O . ALA A 1 297 ? -13.836 11.938 -6.359 1 92 297 ALA A O 1
ATOM 2257 N N . LEU A 1 298 ? -14.109 9.781 -6.82 1 94.81 298 LEU A N 1
ATOM 2258 C CA . LEU A 1 298 ? -15.531 9.781 -6.5 1 94.81 298 LEU A CA 1
ATOM 2259 C C . LEU A 1 298 ? -15.758 10.078 -5.02 1 94.81 298 LEU A C 1
ATOM 2261 O O . LEU A 1 298 ? -16.656 10.836 -4.664 1 94.81 298 LEU A O 1
ATOM 2265 N N . LEU A 1 299 ? -14.961 9.461 -4.176 1 97.12 299 LEU A N 1
ATOM 2266 C CA . LEU A 1 299 ? -15.078 9.703 -2.74 1 97.12 299 LEU A CA 1
ATOM 2267 C C . LEU A 1 299 ? -14.914 11.188 -2.422 1 97.12 299 LEU A C 1
ATOM 2269 O O . LEU A 1 299 ? -15.719 11.758 -1.681 1 97.12 299 LEU A O 1
ATOM 2273 N N . VAL A 1 300 ? -13.922 11.781 -3.018 1 97.25 300 VAL A N 1
ATOM 2274 C CA . VAL A 1 300 ? -13.641 13.188 -2.771 1 97.25 300 VAL A CA 1
ATOM 2275 C C . VAL A 1 300 ? -14.773 14.047 -3.33 1 97.25 300 VAL A C 1
ATOM 2277 O O . VAL A 1 300 ? -15.25 14.969 -2.662 1 97.25 300 VAL A O 1
ATOM 2280 N N . GLU A 1 301 ? -15.195 13.695 -4.555 1 97.06 301 GLU A N 1
ATOM 2281 C CA . GLU A 1 301 ? -16.281 14.438 -5.184 1 97.06 301 GLU A CA 1
ATOM 2282 C C . GLU A 1 301 ? -17.547 14.414 -4.312 1 97.06 301 GLU A C 1
ATOM 2284 O O . GLU A 1 301 ? -18.172 15.445 -4.094 1 97.06 301 GLU A O 1
ATOM 2289 N N . LYS A 1 302 ? -17.891 13.273 -3.842 1 97.69 302 LYS A N 1
ATOM 2290 C CA . LYS A 1 302 ? -19.094 13.125 -3.018 1 97.69 302 LYS A CA 1
ATOM 2291 C C . LYS A 1 302 ? -18.953 13.898 -1.712 1 97.69 302 LYS A C 1
ATOM 2293 O O . LYS A 1 302 ? -19.922 14.531 -1.259 1 97.69 302 LYS A O 1
ATOM 2298 N N . LEU A 1 303 ? -17.812 13.844 -1.081 1 98.12 303 LEU A N 1
ATOM 2299 C CA . LEU A 1 303 ? -17.609 14.578 0.165 1 98.12 303 LEU A CA 1
ATOM 2300 C C . LEU A 1 303 ? -17.719 16.078 -0.068 1 98.12 303 LEU A C 1
ATOM 2302 O O . LEU A 1 303 ? -18.328 16.797 0.725 1 98.12 303 LEU A O 1
ATOM 2306 N N . MET A 1 304 ? -17.078 16.547 -1.136 1 96.56 304 MET A N 1
ATOM 2307 C CA . MET A 1 304 ? -17.125 17.984 -1.446 1 96.56 304 MET A CA 1
ATOM 2308 C C . MET A 1 304 ? -18.562 18.438 -1.667 1 96.56 304 MET A C 1
ATOM 2310 O O . MET A 1 304 ? -18.953 19.516 -1.232 1 96.56 304 MET A O 1
ATOM 2314 N N . GLN A 1 305 ? -19.344 17.594 -2.33 1 95.56 305 GLN A N 1
ATOM 2315 C CA . GLN A 1 305 ? -20.766 17.891 -2.498 1 95.56 305 GLN A CA 1
ATOM 2316 C C . GLN A 1 305 ? -21.453 18.062 -1.147 1 95.56 305 GLN A C 1
ATOM 2318 O O . GLN A 1 305 ? -22.234 19 -0.965 1 95.56 305 GLN A O 1
ATOM 2323 N N . GLN A 1 306 ? -21.125 17.172 -0.27 1 95.94 306 GLN A N 1
ATOM 2324 C CA . GLN A 1 306 ? -21.719 17.234 1.058 1 95.94 306 GLN A CA 1
ATOM 2325 C C . GLN A 1 306 ? -21.297 18.5 1.799 1 95.94 306 GLN A C 1
ATOM 2327 O O . GLN A 1 306 ? -22.109 19.172 2.414 1 95.94 306 GLN A O 1
ATOM 2332 N N . ILE A 1 307 ? -20.047 18.781 1.788 1 94.94 307 ILE A N 1
ATOM 2333 C CA . ILE A 1 307 ? -19.484 19.938 2.469 1 94.94 307 ILE A CA 1
ATOM 2334 C C . ILE A 1 307 ? -20.109 21.219 1.912 1 94.94 307 ILE A C 1
ATOM 2336 O O . ILE A 1 307 ? -20.344 22.172 2.654 1 94.94 307 ILE A O 1
ATOM 2340 N N . ASP A 1 308 ? -20.422 21.172 0.658 1 92.44 308 ASP A N 1
ATOM 2341 C CA . ASP A 1 308 ? -20.984 22.344 -0.003 1 92.44 308 ASP A CA 1
ATOM 2342 C C . ASP A 1 308 ? -22.5 22.406 0.206 1 92.44 308 ASP A C 1
ATOM 2344 O O . ASP A 1 308 ? -23.172 23.281 -0.361 1 92.44 308 ASP A O 1
ATOM 2348 N N . GLY A 1 309 ? -23.016 21.5 0.922 1 91.69 309 GLY A N 1
ATOM 2349 C CA . GLY A 1 309 ? -24.422 21.578 1.308 1 91.69 309 GLY A CA 1
ATOM 2350 C C . GLY A 1 309 ? -25.312 20.656 0.485 1 91.69 309 GLY A C 1
ATOM 2351 O O . GLY A 1 309 ? -26.516 20.625 0.682 1 91.69 309 GLY A O 1
ATOM 2352 N N . GLY A 1 310 ? -24.688 19.938 -0.462 1 92.56 310 GLY A N 1
ATOM 2353 C CA . GLY A 1 310 ? -25.438 18.984 -1.26 1 92.56 310 GLY A CA 1
ATOM 2354 C C . GLY A 1 310 ? -25.672 17.656 -0.551 1 92.56 310 GLY A C 1
ATOM 2355 O O . GLY A 1 310 ? -25.25 17.484 0.592 1 92.56 310 GLY A O 1
ATOM 2356 N N . ARG A 1 311 ? -26.5 16.859 -1.243 1 91.5 311 ARG A N 1
ATOM 2357 C CA . ARG A 1 311 ? -26.781 15.508 -0.767 1 91.5 311 ARG A CA 1
ATOM 2358 C C . ARG A 1 311 ? -26.312 14.469 -1.777 1 91.5 311 ARG A C 1
ATOM 2360 O O . ARG A 1 311 ? -27.062 14.086 -2.68 1 91.5 311 ARG A O 1
ATOM 2367 N N . PRO A 1 312 ? -25.078 14.008 -1.578 1 94.31 312 PRO A N 1
ATOM 2368 C CA . PRO A 1 312 ? -24.562 13.031 -2.543 1 94.31 312 PRO A CA 1
ATOM 2369 C C . PRO A 1 312 ? -25.266 11.68 -2.441 1 94.31 312 PRO A C 1
ATOM 2371 O O . PRO A 1 312 ? -25.766 11.32 -1.376 1 94.31 312 PRO A O 1
ATOM 2374 N N . THR A 1 313 ? -25.328 11.039 -3.547 1 94.62 313 THR A N 1
ATOM 2375 C CA . THR A 1 313 ? -25.891 9.688 -3.604 1 94.62 313 THR A CA 1
ATOM 2376 C C . THR A 1 313 ? -24.781 8.641 -3.609 1 94.62 313 THR A C 1
ATOM 2378 O O . THR A 1 313 ? -23.75 8.82 -4.262 1 94.62 313 THR A O 1
ATOM 2381 N N . SER A 1 314 ? -25.078 7.613 -2.902 1 96.44 314 SER A N 1
ATOM 2382 C CA . SER A 1 314 ? -24.141 6.496 -2.898 1 96.44 314 SER A CA 1
ATOM 2383 C C . SER A 1 314 ? -24 5.895 -4.293 1 96.44 314 SER A C 1
ATOM 2385 O O . SER A 1 314 ? -24.891 6.027 -5.129 1 96.44 314 SER A O 1
ATOM 2387 N N . VAL A 1 315 ? -22.828 5.305 -4.539 1 94.62 315 VAL A N 1
ATOM 2388 C CA . VAL A 1 315 ? -22.531 4.754 -5.855 1 94.62 315 VAL A CA 1
ATOM 2389 C C . VAL A 1 315 ? -22.016 3.324 -5.707 1 94.62 315 VAL A C 1
ATOM 2391 O O . VAL A 1 315 ? -21.172 3.047 -4.848 1 94.62 315 VAL A O 1
ATOM 2394 N N . VAL A 1 316 ? -22.578 2.455 -6.48 1 94.88 316 VAL A N 1
ATOM 2395 C CA . VAL A 1 316 ? -22.062 1.097 -6.609 1 94.88 316 VAL A CA 1
ATOM 2396 C C . VAL A 1 316 ? -21.312 0.955 -7.926 1 94.88 316 VAL A C 1
ATOM 2398 O O . VAL A 1 316 ? -21.859 1.187 -9 1 94.88 316 VAL A O 1
ATOM 2401 N N . LEU A 1 317 ? -20.078 0.634 -7.812 1 93.06 317 LEU A N 1
ATOM 2402 C CA . LEU A 1 317 ? -19.219 0.496 -8.992 1 93.06 317 LEU A CA 1
ATOM 2403 C C . LEU A 1 317 ? -19.406 -0.877 -9.633 1 93.06 317 LEU A C 1
ATOM 2405 O O . LEU A 1 317 ? -19.766 -1.84 -8.953 1 93.06 317 LEU A O 1
ATOM 2409 N N . PRO A 1 318 ? -19.062 -0.915 -10.93 1 91.06 318 PRO A N 1
ATOM 2410 C CA . PRO A 1 318 ? -19.172 -2.209 -11.609 1 91.06 318 PRO A CA 1
ATOM 2411 C C . PRO A 1 318 ? -18.266 -3.275 -10.984 1 91.06 318 PRO A C 1
ATOM 2413 O O . PRO A 1 318 ? -17.141 -2.98 -10.586 1 91.06 318 PRO A O 1
ATOM 2416 N N . THR A 1 319 ? -18.797 -4.48 -10.852 1 94.62 319 THR A N 1
ATOM 2417 C CA . THR A 1 319 ? -18.125 -5.633 -10.273 1 94.62 319 THR A CA 1
ATOM 2418 C C . THR A 1 319 ? -18.172 -6.824 -11.227 1 94.62 319 THR A C 1
ATOM 2420 O O . THR A 1 319 ? -19.25 -7.254 -11.633 1 94.62 319 THR A O 1
ATOM 2423 N N . ASP A 1 320 ? -16.969 -7.223 -11.609 1 96.56 320 ASP A N 1
ATOM 2424 C CA . ASP A 1 320 ? -16.906 -8.312 -12.586 1 96.56 320 ASP A CA 1
ATOM 2425 C C . ASP A 1 320 ? -15.836 -9.328 -12.211 1 96.56 320 ASP A C 1
ATOM 2427 O O . ASP A 1 320 ? -14.938 -9.023 -11.422 1 96.56 320 ASP A O 1
ATOM 2431 N N . ILE A 1 321 ? -16 -10.531 -12.805 1 98.19 321 ILE A N 1
ATOM 2432 C CA . ILE A 1 321 ? -15 -11.57 -12.578 1 98.19 321 ILE A CA 1
ATOM 2433 C C . ILE A 1 321 ? -13.977 -11.562 -13.711 1 98.19 321 ILE A C 1
ATOM 2435 O O . ILE A 1 321 ? -14.336 -11.352 -14.875 1 98.19 321 ILE A O 1
ATOM 2439 N N . VAL A 1 322 ? -12.781 -11.648 -13.406 1 98.06 322 VAL A N 1
ATOM 2440 C CA . VAL A 1 322 ? -11.695 -11.867 -14.352 1 98.06 322 VAL A CA 1
ATOM 2441 C C . VAL A 1 322 ? -11.188 -13.305 -14.227 1 98.06 322 VAL A C 1
ATOM 2443 O O . VAL A 1 322 ? -10.484 -13.641 -13.273 1 98.06 322 VAL A O 1
ATOM 2446 N N . VAL A 1 323 ? -11.539 -14.133 -15.188 1 98.38 323 VAL A N 1
ATOM 2447 C CA . VAL A 1 323 ? -11.188 -15.547 -15.133 1 98.38 323 VAL A CA 1
ATOM 2448 C C . VAL A 1 323 ? -9.773 -15.758 -15.656 1 98.38 323 VAL A C 1
ATOM 2450 O O . VAL A 1 323 ? -9.43 -15.297 -16.75 1 98.38 323 VAL A O 1
ATOM 2453 N N . ARG A 1 324 ? -8.945 -16.406 -14.82 1 96.81 324 ARG A N 1
ATOM 2454 C CA . ARG A 1 324 ? -7.582 -16.766 -15.203 1 96.81 324 ARG A CA 1
ATOM 2455 C C . ARG A 1 324 ? -7.32 -18.25 -14.984 1 96.81 324 ARG A C 1
ATOM 2457 O O . ARG A 1 324 ? -8.141 -19.094 -15.352 1 96.81 324 ARG A O 1
ATOM 2464 N N . GLU A 1 325 ? -6.199 -18.578 -14.328 1 95.25 325 GLU A N 1
ATOM 2465 C CA . GLU A 1 325 ? -5.809 -19.984 -14.328 1 95.25 325 GLU A CA 1
ATOM 2466 C C . GLU A 1 325 ? -6.391 -20.719 -13.125 1 95.25 325 GLU A C 1
ATOM 2468 O O . GLU A 1 325 ? -6.5 -21.953 -13.133 1 95.25 325 GLU A O 1
ATOM 2473 N N . THR A 1 326 ? -6.754 -19.984 -12.062 1 97.38 326 THR A N 1
ATOM 2474 C CA . THR A 1 326 ? -7.203 -20.672 -10.852 1 97.38 326 THR A CA 1
ATOM 2475 C C . THR A 1 326 ? -8.719 -20.844 -10.867 1 97.38 326 THR A C 1
ATOM 2477 O O . THR A 1 326 ? -9.25 -21.766 -10.234 1 97.38 326 THR A O 1
ATOM 2480 N N . MET B 1 1 ? 6.977 7.016 29.766 1 62.75 1 MET B N 1
ATOM 2481 C CA . MET B 1 1 ? 6.551 7.746 30.953 1 62.75 1 MET B CA 1
ATOM 2482 C C . MET B 1 1 ? 6.527 6.832 32.188 1 62.75 1 MET B C 1
ATOM 2484 O O . MET B 1 1 ? 7 7.211 33.25 1 62.75 1 MET B O 1
ATOM 2488 N N . HIS B 1 2 ? 6.074 5.672 31.953 1 71.5 2 HIS B N 1
ATOM 2489 C CA . HIS B 1 2 ? 6.02 4.754 33.062 1 71.5 2 HIS B CA 1
ATOM 2490 C C . HIS B 1 2 ? 7.422 4.398 33.562 1 71.5 2 HIS B C 1
ATOM 2492 O O . HIS B 1 2 ? 7.672 4.34 34.781 1 71.5 2 HIS B O 1
ATOM 2498 N N . ASP B 1 3 ? 8.258 4.188 32.594 1 70.25 3 ASP B N 1
ATOM 2499 C CA . ASP B 1 3 ? 9.625 3.838 32.969 1 70.25 3 ASP B CA 1
ATOM 2500 C C . ASP B 1 3 ? 10.297 4.988 33.719 1 70.25 3 ASP B C 1
ATOM 2502 O O . ASP B 1 3 ? 11.008 4.766 34.719 1 70.25 3 ASP B O 1
ATOM 2506 N N . ILE B 1 4 ? 10.031 6.125 33.219 1 75.31 4 ILE B N 1
ATOM 2507 C CA . ILE B 1 4 ? 10.602 7.301 33.844 1 75.31 4 ILE B CA 1
ATOM 2508 C C . ILE B 1 4 ? 10.031 7.438 35.281 1 75.31 4 ILE B C 1
ATOM 2510 O O . ILE B 1 4 ? 10.75 7.766 36.219 1 75.31 4 ILE B O 1
ATOM 2514 N N . ALA B 1 5 ? 8.852 7.152 35.406 1 78 5 ALA B N 1
ATOM 2515 C CA . ALA B 1 5 ? 8.188 7.199 36.719 1 78 5 ALA B CA 1
ATOM 2516 C C . ALA B 1 5 ? 8.82 6.211 37.688 1 78 5 ALA B C 1
ATOM 2518 O O . ALA B 1 5 ? 9.109 6.562 38.844 1 78 5 ALA B O 1
ATOM 2519 N N . ARG B 1 6 ? 9 5.102 37.188 1 78.75 6 ARG B N 1
ATOM 2520 C CA . ARG B 1 6 ? 9.617 4.047 38 1 78.75 6 ARG B CA 1
ATOM 2521 C C . ARG B 1 6 ? 11.039 4.43 38.406 1 78.75 6 ARG B C 1
ATOM 2523 O O . ARG B 1 6 ? 11.406 4.297 39.562 1 78.75 6 ARG B O 1
ATOM 2530 N N . LEU B 1 7 ? 11.734 4.949 37.469 1 77.75 7 LEU B N 1
ATOM 2531 C CA . LEU B 1 7 ? 13.148 5.254 37.688 1 77.75 7 LEU B CA 1
ATOM 2532 C C . LEU B 1 7 ? 13.297 6.484 38.594 1 77.75 7 LEU B C 1
ATOM 2534 O O . LEU B 1 7 ? 14.234 6.566 39.375 1 77.75 7 LEU B O 1
ATOM 2538 N N . ALA B 1 8 ? 12.367 7.344 38.5 1 78.88 8 ALA B N 1
ATOM 2539 C CA . ALA B 1 8 ? 12.391 8.586 39.281 1 78.88 8 ALA B CA 1
ATOM 2540 C C . ALA B 1 8 ? 11.617 8.43 40.594 1 78.88 8 ALA B C 1
ATOM 2542 O O . ALA B 1 8 ? 11.586 9.352 41.406 1 78.88 8 ALA B O 1
ATOM 2543 N N . ASN B 1 9 ? 11.023 7.246 40.844 1 81.12 9 ASN B N 1
ATOM 2544 C CA . ASN B 1 9 ? 10.266 6.91 42.031 1 81.12 9 ASN B CA 1
ATOM 2545 C C . ASN B 1 9 ? 9.141 7.91 42.281 1 81.12 9 ASN B C 1
ATOM 2547 O O . ASN B 1 9 ? 9.008 8.43 43.406 1 81.12 9 ASN B O 1
ATOM 2551 N N . VAL B 1 10 ? 8.562 8.273 41.219 1 82.56 10 VAL B N 1
ATOM 2552 C CA . VAL B 1 10 ? 7.371 9.109 41.312 1 82.56 10 VAL B CA 1
ATOM 2553 C C . VAL B 1 10 ? 6.215 8.438 40.562 1 82.56 10 VAL B C 1
ATOM 2555 O O . VAL B 1 10 ? 6.414 7.449 39.875 1 82.56 10 VAL B O 1
ATOM 2558 N N . SER B 1 11 ? 5.023 8.859 40.875 1 79.75 11 SER B N 1
ATOM 2559 C CA . SER B 1 11 ? 3.875 8.3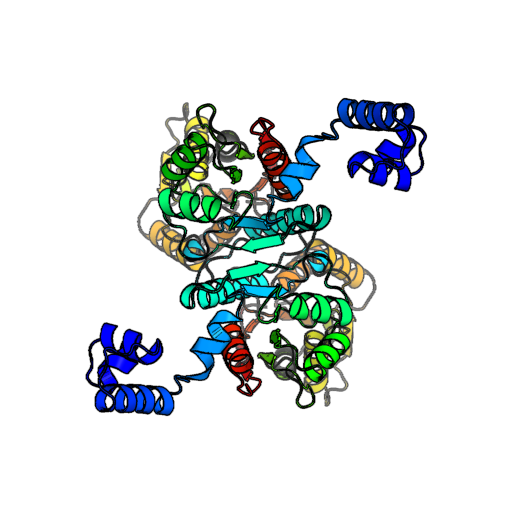52 40.125 1 79.75 11 SER B CA 1
ATOM 2560 C C . SER B 1 11 ? 3.906 8.805 38.688 1 79.75 11 SER B C 1
ATOM 2562 O O . SER B 1 11 ? 4.516 9.828 38.344 1 79.75 11 SER B O 1
ATOM 2564 N N . THR B 1 12 ? 3.297 8.062 37.75 1 77.62 12 THR B N 1
ATOM 2565 C CA . THR B 1 12 ? 3.219 8.391 36.312 1 77.62 12 THR B CA 1
ATOM 2566 C C . THR B 1 12 ? 2.549 9.742 36.094 1 77.62 12 THR B C 1
ATOM 2568 O O . THR B 1 12 ? 2.986 10.531 35.25 1 77.62 12 THR B O 1
ATOM 2571 N N . PRO B 1 13 ? 1.582 10.125 36.906 1 77.5 13 PRO B N 1
ATOM 2572 C CA . PRO B 1 13 ? 1.021 11.477 36.812 1 77.5 13 PRO B CA 1
ATOM 2573 C C . PRO B 1 13 ? 2.023 12.562 37.188 1 77.5 13 PRO B C 1
ATOM 2575 O O . PRO B 1 13 ? 2.027 13.641 36.594 1 77.5 13 PRO B O 1
ATOM 2578 N N . THR B 1 14 ? 2.865 12.312 38.156 1 78.69 14 THR B N 1
ATOM 2579 C CA . THR B 1 14 ? 3.877 13.273 38.594 1 78.69 14 THR B CA 1
ATOM 2580 C C . THR B 1 14 ? 4.895 13.508 37.469 1 78.69 14 THR B C 1
ATOM 2582 O O . THR B 1 14 ? 5.309 14.648 37.219 1 78.69 14 THR B O 1
ATOM 2585 N N . VAL B 1 15 ? 5.227 12.391 36.75 1 76.12 15 VAL B N 1
ATOM 2586 C CA . VAL B 1 15 ? 6.129 12.516 35.594 1 76.12 15 VAL B CA 1
ATOM 2587 C C . VAL B 1 15 ? 5.488 13.391 34.531 1 76.12 15 VAL B C 1
ATOM 2589 O O . VAL B 1 15 ? 6.133 14.289 33.969 1 76.12 15 VAL B O 1
ATOM 2592 N N . SER B 1 16 ? 4.246 13.211 34.344 1 72.81 16 SER B N 1
ATOM 2593 C CA . SER B 1 16 ? 3.49 14 33.375 1 72.81 16 SER B CA 1
ATOM 2594 C C . SER B 1 16 ? 3.447 15.469 33.75 1 72.81 16 SER B C 1
ATOM 2596 O O . SER B 1 16 ? 3.658 16.359 32.906 1 72.81 16 SER B O 1
ATOM 2598 N N . ARG B 1 17 ? 3.271 15.719 35 1 73.38 17 ARG B N 1
ATOM 2599 C CA . ARG B 1 17 ? 3.213 17.078 35.531 1 73.38 17 ARG B CA 1
ATOM 2600 C C . ARG B 1 17 ? 4.566 17.766 35.406 1 73.38 17 ARG B C 1
ATOM 2602 O O . ARG B 1 17 ? 4.641 18.938 35.062 1 73.38 17 ARG B O 1
ATOM 2609 N N . VAL B 1 18 ? 5.582 17.031 35.688 1 74.25 18 VAL B N 1
ATOM 2610 C CA . VAL B 1 18 ? 6.934 17.562 35.625 1 74.25 18 VAL B CA 1
ATOM 2611 C C . VAL B 1 18 ? 7.297 17.875 34.188 1 74.25 18 VAL B C 1
ATOM 2613 O O . VAL B 1 18 ? 7.812 18.953 33.875 1 74.25 18 VAL B O 1
ATOM 2616 N N . LEU B 1 19 ? 6.918 16.891 33.281 1 69.12 19 LEU B N 1
ATOM 2617 C CA . LEU B 1 19 ? 7.301 17.016 31.891 1 69.12 19 LEU B CA 1
ATOM 2618 C C . LEU B 1 19 ? 6.492 18.109 31.203 1 69.12 19 LEU B C 1
ATOM 2620 O O . LEU B 1 19 ? 6.969 18.75 30.25 1 69.12 19 LEU B O 1
ATOM 2624 N N . ASN B 1 20 ? 5.352 18.422 31.875 1 63.97 20 ASN B N 1
ATOM 2625 C CA . ASN B 1 20 ? 4.469 19.469 31.359 1 63.97 20 ASN B CA 1
ATOM 2626 C C . ASN B 1 20 ? 4.707 20.797 32.094 1 63.97 20 ASN B C 1
ATOM 2628 O O . ASN B 1 20 ? 3.93 21.75 31.922 1 63.97 20 ASN B O 1
ATOM 2632 N N . GLY B 1 21 ? 5.621 20.844 32.75 1 64 21 GLY B N 1
ATOM 2633 C CA . GLY B 1 21 ? 6.016 22.062 33.438 1 64 21 GLY B CA 1
ATOM 2634 C C . GLY B 1 21 ? 5.031 22.484 34.531 1 64 21 GLY B C 1
ATOM 2635 O O . GLY B 1 21 ? 4.906 23.688 34.812 1 64 21 GLY B O 1
ATOM 2636 N N . SER B 1 22 ? 4.387 21.656 35.094 1 68.56 22 SER B N 1
ATOM 2637 C CA . SER B 1 22 ? 3.412 21.984 36.125 1 68.56 22 SER B CA 1
ATOM 2638 C C . SER B 1 22 ? 4.094 22.547 37.375 1 68.56 22 SER B C 1
ATOM 2640 O O . SER B 1 22 ? 5.145 22.062 37.781 1 68.56 22 SER B O 1
ATOM 2642 N N . SER B 1 23 ? 3.553 23.594 37.844 1 70.69 23 SER B N 1
ATOM 2643 C CA . SER B 1 23 ? 4.047 24.266 39.031 1 70.69 23 SER B CA 1
ATOM 2644 C C . SER B 1 23 ? 3.668 23.484 40.312 1 70.69 23 SER B C 1
ATOM 2646 O O . SER B 1 23 ? 4.145 23.797 41.406 1 70.69 23 SER B O 1
ATOM 2648 N N . LEU B 1 24 ? 2.98 22.469 40.25 1 75.62 24 LEU B N 1
ATOM 2649 C CA . LEU B 1 24 ? 2.479 21.734 41.406 1 75.62 24 LEU B CA 1
ATOM 2650 C C . LEU B 1 24 ? 3.518 20.75 41.906 1 75.62 24 LEU B C 1
ATOM 2652 O O . LEU B 1 24 ? 3.316 20.109 42.938 1 75.62 24 LEU B O 1
ATOM 2656 N N . VAL B 1 25 ? 4.578 20.625 41.188 1 77.75 25 VAL B N 1
ATOM 2657 C CA . VAL B 1 25 ? 5.617 19.672 41.562 1 77.75 25 VAL B CA 1
ATOM 2658 C C . VAL B 1 25 ? 6.785 20.422 42.219 1 77.75 25 VAL B C 1
ATOM 2660 O O . VAL B 1 25 ? 7.152 21.516 41.75 1 77.75 25 VAL B O 1
ATOM 2663 N N . THR B 1 26 ? 7.234 19.922 43.312 1 80.56 26 THR B N 1
ATOM 2664 C CA . THR B 1 26 ? 8.336 20.562 44.031 1 80.56 26 THR B CA 1
ATOM 2665 C C . THR B 1 26 ? 9.594 20.578 43.156 1 80.56 26 THR B C 1
ATOM 2667 O O . THR B 1 26 ? 9.75 19.75 42.25 1 80.56 26 THR B O 1
ATOM 2670 N N . ALA B 1 27 ? 10.445 21.594 43.312 1 78.69 27 ALA B N 1
ATOM 2671 C CA . ALA B 1 27 ? 11.688 21.734 42.562 1 78.69 27 ALA B CA 1
ATOM 2672 C C . ALA B 1 27 ? 12.531 20.469 42.656 1 78.69 27 ALA B C 1
ATOM 2674 O O . ALA B 1 27 ? 13.133 20.047 41.688 1 78.69 27 ALA B O 1
ATOM 2675 N N . GLU B 1 28 ? 12.484 19.859 43.75 1 81.12 28 GLU B N 1
ATOM 2676 C CA . GLU B 1 28 ? 13.273 18.672 44 1 81.12 28 GLU B CA 1
ATOM 2677 C C . GLU B 1 28 ? 12.766 17.484 43.156 1 81.12 28 GLU B C 1
ATOM 2679 O O . GLU B 1 28 ? 13.547 16.766 42.531 1 81.12 28 GLU B O 1
ATOM 2684 N N . THR B 1 29 ? 11.516 17.281 43.188 1 80.62 29 THR B N 1
ATOM 2685 C CA . THR B 1 29 ? 10.898 16.203 42.406 1 80.62 29 THR B CA 1
ATOM 2686 C C . THR B 1 29 ? 11.062 16.469 40.906 1 80.62 29 THR B C 1
ATOM 2688 O O . THR B 1 29 ? 11.336 15.539 40.156 1 80.62 29 THR B O 1
ATOM 2691 N N . ARG B 1 30 ? 10.891 17.703 40.438 1 78.88 30 ARG B N 1
ATOM 2692 C CA . ARG B 1 30 ? 11.086 18.109 39.062 1 78.88 30 ARG B CA 1
ATOM 2693 C C . ARG B 1 30 ? 12.508 17.812 38.594 1 78.88 30 ARG B C 1
ATOM 2695 O O . ARG B 1 30 ? 12.695 17.234 37.5 1 78.88 30 ARG B O 1
ATOM 2702 N N . ASP B 1 31 ? 13.406 18.219 39.344 1 76.94 31 ASP B N 1
ATOM 2703 C CA . ASP B 1 31 ? 14.805 18 39 1 76.94 31 ASP B CA 1
ATOM 2704 C C . ASP B 1 31 ? 15.117 16.5 38.906 1 76.94 31 ASP B C 1
ATOM 2706 O O . ASP B 1 31 ? 15.82 16.078 38 1 76.94 31 ASP B O 1
ATOM 2710 N N . ARG B 1 32 ? 14.625 15.703 39.781 1 78.94 32 ARG B N 1
ATOM 2711 C CA . ARG B 1 32 ? 14.844 14.258 39.812 1 78.94 32 ARG B CA 1
ATOM 2712 C C . ARG B 1 32 ? 14.242 13.602 38.562 1 78.94 32 ARG B C 1
ATOM 2714 O O . ARG B 1 32 ? 14.883 12.773 37.906 1 78.94 32 ARG B O 1
ATOM 2721 N N . VAL B 1 33 ? 13.023 13.914 38.25 1 78.06 33 VAL B N 1
ATOM 2722 C CA . VAL B 1 33 ? 12.336 13.352 37.094 1 78.06 33 VAL B CA 1
ATOM 2723 C C . VAL B 1 33 ? 13.055 13.781 35.812 1 78.06 33 VAL B C 1
ATOM 2725 O O . VAL B 1 33 ? 13.273 12.961 34.906 1 78.06 33 VAL B O 1
ATOM 2728 N N . LEU B 1 34 ? 13.461 15.078 35.719 1 73.19 34 LEU B N 1
ATOM 2729 C CA . LEU B 1 34 ? 14.156 15.602 34.562 1 73.19 34 LEU B CA 1
ATOM 2730 C C . LEU B 1 34 ? 15.531 14.961 34.406 1 73.19 34 LEU B C 1
ATOM 2732 O O . LEU B 1 34 ? 15.969 14.672 33.281 1 73.19 34 LEU B O 1
ATOM 2736 N N . GLU B 1 35 ? 16.203 14.742 35.469 1 73.94 35 GLU B N 1
ATOM 2737 C CA . GLU B 1 35 ? 17.484 14.055 35.469 1 73.94 35 GLU B CA 1
ATOM 2738 C C . GLU B 1 35 ? 17.344 12.625 34.969 1 73.94 35 GLU B C 1
ATOM 2740 O O . GLU B 1 35 ? 18.156 12.156 34.156 1 73.94 35 GLU B O 1
ATOM 2745 N N . VAL B 1 36 ? 16.406 11.875 35.438 1 72.44 36 VAL B N 1
ATOM 2746 C CA . VAL B 1 36 ? 16.156 10.508 34.969 1 72.44 36 VAL B CA 1
ATOM 2747 C C . VAL B 1 36 ? 15.766 10.516 33.5 1 72.44 36 VAL B C 1
ATOM 2749 O O . VAL B 1 36 ? 16.234 9.688 32.719 1 72.44 36 VAL B O 1
ATOM 2752 N N . ALA B 1 37 ? 14.875 11.43 33.188 1 66.56 37 ALA B N 1
ATOM 2753 C CA . ALA B 1 37 ? 14.445 11.578 31.812 1 66.56 37 ALA B CA 1
ATOM 2754 C C . ALA B 1 37 ? 15.625 11.898 30.906 1 66.56 37 ALA B C 1
ATOM 2756 O O . ALA B 1 37 ? 15.773 11.305 29.844 1 66.56 37 ALA B O 1
ATOM 2757 N N . LYS B 1 38 ? 16.438 12.844 31.297 1 62.19 38 LYS B N 1
ATOM 2758 C CA . LYS B 1 38 ? 17.656 13.203 30.578 1 62.19 38 LYS B CA 1
ATOM 2759 C C . LYS B 1 38 ? 18.609 12.008 30.453 1 62.19 38 LYS B C 1
ATOM 2761 O O . LYS B 1 38 ? 19.141 11.742 29.375 1 62.19 38 LYS B O 1
ATOM 2766 N N . THR B 1 39 ? 18.844 11.391 31.484 1 64.62 39 THR B N 1
ATOM 2767 C CA . THR B 1 39 ? 19.766 10.258 31.531 1 64.62 39 THR B CA 1
ATOM 2768 C C . THR B 1 39 ? 19.266 9.102 30.672 1 64.62 39 THR B C 1
ATOM 2770 O O . THR B 1 39 ? 20.062 8.359 30.109 1 64.62 39 THR B O 1
ATOM 2773 N N . HIS B 1 40 ? 18.016 9.016 30.609 1 56.62 40 HIS B N 1
ATOM 2774 C CA . HIS B 1 40 ? 17.469 7.898 29.859 1 56.62 40 HIS B CA 1
ATOM 2775 C C . HIS B 1 40 ? 16.891 8.359 28.531 1 56.62 40 HIS B C 1
ATOM 2777 O O . HIS B 1 40 ? 16.062 7.664 27.938 1 56.62 40 HIS B O 1
ATOM 2783 N N . GLY B 1 41 ? 17.359 9.57 28.125 1 49.53 41 GLY B N 1
ATOM 2784 C CA . GLY B 1 41 ? 17.219 10.109 26.781 1 49.53 41 GLY B CA 1
ATOM 2785 C C . GLY B 1 41 ? 15.875 10.773 26.562 1 49.53 41 GLY B C 1
ATOM 2786 O O . GLY B 1 41 ? 15.453 10.953 25.406 1 49.53 41 GLY B O 1
ATOM 2787 N N . TYR B 1 42 ? 15.164 10.898 27.641 1 44.22 42 TYR B N 1
ATOM 2788 C CA . TYR B 1 42 ? 13.906 11.625 27.5 1 44.22 42 TYR B CA 1
ATOM 2789 C C . TYR B 1 42 ? 14.133 13.133 27.531 1 44.22 42 TYR B C 1
ATOM 2791 O O . TYR B 1 42 ? 14.711 13.656 28.484 1 44.22 42 TYR B O 1
ATOM 2799 N N . ALA B 1 43 ? 14.375 13.867 26.5 1 38.81 43 ALA B N 1
ATOM 2800 C CA . ALA B 1 43 ? 14.594 15.312 26.484 1 38.81 43 ALA B CA 1
ATOM 2801 C C . ALA B 1 43 ? 13.43 16.047 27.141 1 38.81 43 ALA B C 1
ATOM 2803 O O . ALA B 1 43 ? 12.281 15.93 26.703 1 38.81 43 ALA B O 1
ATOM 2804 N N . VAL B 1 44 ? 13.523 16.406 28.375 1 38.97 44 VAL B N 1
ATOM 2805 C CA . VAL B 1 44 ? 12.609 17.297 29.094 1 38.97 44 VAL B CA 1
ATOM 2806 C C . VAL B 1 44 ? 12.797 18.734 28.578 1 38.97 44 VAL B C 1
ATOM 2808 O O . VAL B 1 44 ? 13.82 19.359 28.844 1 38.97 44 VAL B O 1
ATOM 2811 N N . ASN B 1 45 ? 12.922 19.094 27.438 1 33.97 45 ASN B N 1
ATOM 2812 C CA . ASN B 1 45 ? 13.227 20.484 27.109 1 33.97 45 ASN B CA 1
ATOM 2813 C C . ASN B 1 45 ? 12.18 21.438 27.672 1 33.97 45 ASN B C 1
ATOM 2815 O O . ASN B 1 45 ? 10.992 21.328 27.359 1 33.97 45 ASN B O 1
ATOM 2819 N N . ARG B 1 46 ? 12.422 22.094 28.75 1 37.44 46 ARG B N 1
ATOM 2820 C CA . ARG B 1 46 ? 11.711 23.234 29.297 1 37.44 46 ARG B CA 1
ATOM 2821 C C . ARG B 1 46 ? 11.188 24.141 28.188 1 37.44 46 ARG B C 1
ATOM 2823 O O . ARG B 1 46 ? 10.102 24.703 28.297 1 37.44 46 ARG B O 1
ATOM 2830 N N . ASN B 1 47 ? 12.125 24.688 27.344 1 34.41 47 ASN B N 1
ATOM 2831 C CA . ASN B 1 47 ? 11.758 25.547 26.219 1 34.41 47 ASN B CA 1
ATOM 2832 C C . ASN B 1 47 ? 10.758 24.859 25.297 1 34.41 47 ASN B C 1
ATOM 2834 O O . ASN B 1 47 ? 10.266 25.453 24.344 1 34.41 47 ASN B O 1
ATOM 2838 N N . ALA B 1 48 ? 10.289 23.812 25.531 1 36.94 48 ALA B N 1
ATOM 2839 C CA . ALA B 1 48 ? 9.281 22.906 24.984 1 36.94 48 ALA B CA 1
ATOM 2840 C C . ALA B 1 48 ? 7.875 23.359 25.359 1 36.94 48 ALA B C 1
ATOM 2842 O O . ALA B 1 48 ? 6.922 23.125 24.625 1 36.94 48 ALA B O 1
ATOM 2843 N N . GLN B 1 49 ? 7.766 23.906 26.422 1 36.25 49 GLN B N 1
ATOM 2844 C CA . GLN B 1 49 ? 6.504 24.531 26.812 1 36.25 49 GLN B CA 1
ATOM 2845 C C . GLN B 1 49 ? 6.219 25.781 25.969 1 36.25 49 GLN B C 1
ATOM 2847 O O . GLN B 1 49 ? 5.086 26 25.547 1 36.25 49 GLN B O 1
ATOM 2852 N N . LYS B 1 50 ? 7.094 26.797 26.078 1 37.31 50 LYS B N 1
ATOM 2853 C CA . LYS B 1 50 ? 6.957 28 25.25 1 37.31 50 LYS B CA 1
ATOM 2854 C C . LYS B 1 50 ? 6.887 27.641 23.781 1 37.31 50 LYS B C 1
ATOM 2856 O O . LYS B 1 50 ? 6.141 28.266 23.016 1 37.31 50 LYS B O 1
ATOM 2861 N N . LEU B 1 51 ? 7.691 26.672 23.25 1 38.41 51 LEU B N 1
ATOM 2862 C CA . LEU B 1 51 ? 7.805 26.125 21.906 1 38.41 51 LEU B CA 1
ATOM 2863 C C . LEU B 1 51 ? 6.641 25.188 21.609 1 38.41 51 LEU B C 1
ATOM 2865 O O . LEU B 1 51 ? 6.312 24.953 20.438 1 38.41 51 LEU B O 1
ATOM 2869 N N . ARG B 1 52 ? 6.031 24.734 22.531 1 45.5 52 ARG B N 1
ATOM 2870 C CA . ARG B 1 52 ? 4.773 24.016 22.438 1 45.5 52 ARG B CA 1
ATOM 2871 C C . ARG B 1 52 ? 3.658 24.906 21.906 1 45.5 52 ARG B C 1
ATOM 2873 O O . ARG B 1 52 ? 2.805 24.453 21.141 1 45.5 52 ARG B O 1
ATOM 2880 N N . ASN B 1 53 ? 3.678 26.141 22.484 1 47.31 53 ASN B N 1
ATOM 2881 C CA . ASN B 1 53 ? 2.693 27.125 22.016 1 47.31 53 ASN B CA 1
ATOM 2882 C C . ASN B 1 53 ? 2.936 27.5 20.562 1 47.31 53 ASN B C 1
ATOM 2884 O O . ASN B 1 53 ? 2.055 28.062 19.906 1 47.31 53 ASN B O 1
ATOM 2888 N N . ALA B 1 54 ? 4.223 27.156 20.031 1 62 54 ALA B N 1
ATOM 2889 C CA . ALA B 1 54 ? 4.547 27.562 18.656 1 62 54 ALA B CA 1
ATOM 2890 C C . ALA B 1 54 ? 4.477 26.359 17.703 1 62 54 ALA B C 1
ATOM 2892 O O . ALA B 1 54 ? 4.598 26.516 16.484 1 62 54 ALA B O 1
ATOM 2893 N N . ARG B 1 55 ? 4.09 25.219 18.312 1 81.31 55 ARG B N 1
ATOM 2894 C CA . ARG B 1 55 ? 4.059 24.031 17.453 1 81.31 55 ARG B CA 1
ATOM 2895 C C . ARG B 1 55 ? 2.658 23.797 16.906 1 81.31 55 ARG B C 1
ATOM 2897 O O . ARG B 1 55 ? 1.664 24.078 17.578 1 81.31 55 ARG B O 1
ATOM 2904 N N . THR B 1 56 ? 2.645 23.375 15.719 1 88.56 56 THR B N 1
ATOM 2905 C CA . THR B 1 56 ? 1.379 23.031 15.078 1 88.56 56 THR B CA 1
ATOM 2906 C C . THR B 1 56 ? 0.972 21.594 15.422 1 88.56 56 THR B C 1
ATOM 2908 O O . THR B 1 56 ? -0.174 21.203 15.188 1 88.56 56 THR B O 1
ATOM 2911 N N . ASN B 1 57 ? 1.901 20.781 15.977 1 92.75 57 ASN B N 1
ATOM 2912 C CA . ASN B 1 57 ? 1.715 19.359 16.219 1 92.75 57 ASN B CA 1
ATOM 2913 C C . ASN B 1 57 ? 1.315 18.625 14.938 1 92.75 57 ASN B C 1
ATOM 2915 O O . ASN B 1 57 ? 0.443 17.75 14.961 1 92.75 57 ASN B O 1
ATOM 2919 N N . THR B 1 58 ? 1.872 19.062 13.859 1 95.75 58 THR B N 1
ATOM 2920 C CA . THR B 1 58 ? 1.605 18.484 12.539 1 95.75 58 THR B CA 1
ATOM 2921 C C . THR B 1 58 ? 2.91 18.188 11.812 1 95.75 58 THR B C 1
ATOM 2923 O O . THR B 1 58 ? 3.828 19.016 11.805 1 95.75 58 THR B O 1
ATOM 2926 N N . ILE B 1 59 ? 2.998 17 11.367 1 97.81 59 ILE B N 1
ATOM 2927 C CA . ILE B 1 59 ? 4.133 16.609 10.539 1 97.81 59 ILE B CA 1
ATOM 2928 C C . ILE B 1 59 ? 3.664 16.344 9.109 1 97.81 59 ILE B C 1
ATOM 2930 O O . ILE B 1 59 ? 2.666 15.648 8.898 1 97.81 59 ILE B O 1
ATOM 2934 N N . ALA B 1 60 ? 4.336 16.969 8.133 1 97.75 60 ALA B N 1
ATOM 2935 C CA . ALA B 1 60 ? 4.07 16.688 6.727 1 97.75 60 ALA B CA 1
ATOM 2936 C C . ALA B 1 60 ? 4.875 15.477 6.254 1 97.75 60 ALA B C 1
ATOM 2938 O O . ALA B 1 60 ? 6.094 15.43 6.438 1 97.75 60 ALA B O 1
ATOM 2939 N N . VAL B 1 61 ? 4.129 14.516 5.758 1 96.75 61 VAL B N 1
ATOM 2940 C CA . VAL B 1 61 ? 4.77 13.328 5.203 1 96.75 61 VAL B CA 1
ATOM 2941 C C . VAL B 1 61 ? 4.641 13.336 3.682 1 96.75 61 VAL B C 1
ATOM 2943 O O . VAL B 1 61 ? 3.531 13.367 3.145 1 96.75 61 VAL B O 1
ATOM 2946 N N . MET B 1 62 ? 5.828 13.32 3.039 1 93.56 62 MET B N 1
ATOM 2947 C CA . MET B 1 62 ? 5.871 13.453 1.586 1 93.56 62 MET B CA 1
ATOM 2948 C C . MET B 1 62 ? 6.012 12.086 0.917 1 93.56 62 MET B C 1
ATOM 2950 O O . MET B 1 62 ? 6.938 11.336 1.223 1 93.56 62 MET B O 1
ATOM 2954 N N . LEU B 1 63 ? 5.039 11.805 0.19 1 86.94 63 LEU B N 1
ATOM 2955 C CA . LEU B 1 63 ? 5.043 10.617 -0.658 1 86.94 63 LEU B CA 1
ATOM 2956 C C . LEU B 1 63 ? 4.832 10.992 -2.121 1 86.94 63 LEU B C 1
ATOM 2958 O O . LEU B 1 63 ? 3.994 11.844 -2.434 1 86.94 63 LEU B O 1
ATOM 2962 N N . ASP B 1 64 ? 5.703 10.461 -2.961 1 74.44 64 ASP B N 1
ATOM 2963 C CA . ASP B 1 64 ? 5.531 10.711 -4.387 1 74.44 64 ASP B CA 1
ATOM 2964 C C . ASP B 1 64 ? 4.535 9.727 -5.004 1 74.44 64 ASP B C 1
ATOM 2966 O O . ASP B 1 64 ? 4.922 8.648 -5.449 1 74.44 64 ASP B O 1
ATOM 2970 N N . PHE B 1 65 ? 3.27 10.109 -5.016 1 63.34 65 PHE B N 1
ATOM 2971 C CA . PHE B 1 65 ? 2.223 9.25 -5.559 1 63.34 65 PHE B CA 1
ATOM 2972 C C . PHE B 1 65 ? 2.318 9.18 -7.078 1 63.34 65 PHE B C 1
ATOM 2974 O O . PHE B 1 65 ? 1.872 8.203 -7.691 1 63.34 65 PHE B O 1
ATOM 2981 N N . GLY B 1 66 ? 2.793 10.25 -7.672 1 59.88 66 GLY B N 1
ATOM 2982 C CA . GLY B 1 66 ? 2.85 10.289 -9.125 1 59.88 66 GLY B CA 1
ATOM 2983 C C . GLY B 1 66 ? 3.613 9.125 -9.727 1 59.88 66 GLY B C 1
ATOM 2984 O O . GLY B 1 66 ? 3.207 8.57 -10.75 1 59.88 66 GLY B O 1
ATOM 2985 N N . SER B 1 67 ? 4.613 8.828 -9.156 1 55.12 67 SER B N 1
ATOM 2986 C CA . SER B 1 67 ? 5.383 7.688 -9.648 1 55.12 67 SER B CA 1
ATOM 2987 C C . SER B 1 67 ? 4.68 6.367 -9.344 1 55.12 67 SER B C 1
ATOM 2989 O O . SER B 1 67 ? 5.035 5.324 -9.891 1 55.12 67 SER B O 1
ATOM 2991 N N . HIS B 1 68 ? 3.418 6.527 -8.617 1 52.25 68 HIS B N 1
ATOM 2992 C CA . HIS B 1 68 ? 2.76 5.32 -8.125 1 52.25 68 HIS B CA 1
ATOM 2993 C C . HIS B 1 68 ? 1.344 5.203 -8.688 1 52.25 68 HIS B C 1
ATOM 2995 O O . HIS B 1 68 ? 0.596 4.301 -8.305 1 52.25 68 HIS B O 1
ATOM 3001 N N . ARG B 1 69 ? 0.889 6.078 -9.656 1 51.25 69 ARG B N 1
ATOM 3002 C CA . ARG B 1 69 ? -0.467 6.07 -10.195 1 51.25 69 ARG B CA 1
ATOM 3003 C C . ARG B 1 69 ? -0.682 4.875 -11.125 1 51.25 69 ARG B C 1
ATOM 3005 O O . ARG B 1 69 ? 0.28 4.309 -11.641 1 51.25 69 ARG B O 1
ATOM 3012 N N . HIS B 1 70 ? -2.025 4.543 -11.336 1 47.41 70 HIS B N 1
ATOM 3013 C CA . HIS B 1 70 ? -2.561 3.602 -12.312 1 47.41 70 HIS B CA 1
ATOM 3014 C C . HIS B 1 70 ? -2.016 2.197 -12.086 1 47.41 70 HIS B C 1
ATOM 3016 O O . HIS B 1 70 ? -1.604 1.522 -13.031 1 47.41 70 HIS B O 1
ATOM 3022 N N . GLY B 1 71 ? -2.09 1.813 -10.852 1 50.97 71 GLY B N 1
ATOM 3023 C CA . GLY B 1 71 ? -1.615 0.463 -10.594 1 50.97 71 GLY B CA 1
ATOM 3024 C C . GLY B 1 71 ? -0.13 0.401 -10.289 1 50.97 71 GLY B C 1
ATOM 3025 O O . GLY B 1 71 ? 0.461 -0.68 -10.273 1 50.97 71 GLY B O 1
ATOM 3026 N N . ALA B 1 72 ? 0.354 1.636 -10.305 1 47.94 72 ALA B N 1
ATOM 3027 C CA . ALA B 1 72 ? 1.802 1.802 -10.203 1 47.94 72 ALA B CA 1
ATOM 3028 C C . ALA B 1 72 ? 2.295 1.425 -8.805 1 47.94 72 ALA B C 1
ATOM 3030 O O . ALA B 1 72 ? 3.447 1.019 -8.641 1 47.94 72 ALA B O 1
ATOM 3031 N N . ILE B 1 73 ? 1.286 1.687 -7.801 1 50.03 73 ILE B N 1
ATOM 3032 C CA . ILE B 1 73 ? 1.864 1.399 -6.492 1 50.03 73 ILE B CA 1
ATOM 3033 C C . ILE B 1 73 ? 1.776 -0.098 -6.207 1 50.03 73 ILE B C 1
ATOM 3035 O O . ILE B 1 73 ? 0.735 -0.594 -5.77 1 50.03 73 ILE B O 1
ATOM 3039 N N . GLY B 1 74 ? 2.49 -0.747 -6.961 1 57.03 74 GLY B N 1
ATOM 3040 C CA . GLY B 1 74 ? 2.422 -2.186 -6.773 1 57.03 74 GLY B CA 1
ATOM 3041 C C . GLY B 1 74 ? 3.303 -2.682 -5.641 1 57.03 74 GLY B C 1
ATOM 3042 O O . GLY B 1 74 ? 3.215 -3.844 -5.242 1 57.03 74 GLY B O 1
ATOM 3043 N N . ASP B 1 75 ? 4.012 -1.719 -5.078 1 67.56 75 ASP B N 1
ATOM 3044 C CA . ASP B 1 75 ? 4.91 -2.248 -4.055 1 67.56 75 ASP B CA 1
ATOM 3045 C C . ASP B 1 75 ? 4.445 -1.854 -2.656 1 67.56 75 ASP B C 1
ATOM 3047 O O . ASP B 1 75 ? 4.438 -0.67 -2.309 1 67.56 75 ASP B O 1
ATOM 3051 N N . PRO B 1 76 ? 3.967 -2.836 -1.856 1 73.75 76 PRO B N 1
ATOM 3052 C CA . PRO B 1 76 ? 3.42 -2.562 -0.526 1 73.75 76 PRO B CA 1
ATOM 3053 C C . PRO B 1 76 ? 4.465 -1.998 0.436 1 73.75 76 PRO B C 1
ATOM 3055 O O . PRO B 1 76 ? 4.117 -1.522 1.521 1 73.75 76 PRO B O 1
ATOM 3058 N N . PHE B 1 77 ? 5.695 -1.869 0.021 1 77 77 PHE B N 1
ATOM 3059 C CA . PHE B 1 77 ? 6.789 -1.447 0.889 1 77 77 PHE B CA 1
ATOM 3060 C C . PHE B 1 77 ? 6.562 -0.027 1.393 1 77 77 PHE B C 1
ATOM 3062 O O . PHE B 1 77 ? 6.703 0.243 2.588 1 77 77 PHE B O 1
ATOM 3069 N N . ILE B 1 78 ? 6.266 0.883 0.601 1 78.69 78 ILE B N 1
ATOM 3070 C CA . ILE B 1 78 ? 6.133 2.291 0.957 1 78.69 78 ILE B CA 1
ATOM 3071 C C . ILE B 1 78 ? 4.949 2.475 1.905 1 78.69 78 ILE B C 1
ATOM 3073 O O . ILE B 1 78 ? 4.984 3.332 2.791 1 78.69 78 ILE B O 1
ATOM 3077 N N . PHE B 1 79 ? 4.09 1.687 1.755 1 77.94 79 PHE B N 1
ATOM 3078 C CA . PHE B 1 79 ? 2.91 1.791 2.604 1 77.94 79 PHE B CA 1
ATOM 3079 C C . PHE B 1 79 ? 3.203 1.269 4.004 1 77.94 79 PHE B C 1
ATOM 3081 O O . PHE B 1 79 ? 2.656 1.772 4.988 1 77.94 79 PHE B O 1
ATOM 3088 N N . GLU B 1 80 ? 3.947 0.208 3.992 1 80.94 80 GLU B N 1
ATOM 3089 C CA . GLU B 1 80 ? 4.383 -0.269 5.301 1 80.94 80 GLU B CA 1
ATOM 3090 C C . GLU B 1 80 ? 5.164 0.809 6.051 1 80.94 80 GLU B C 1
ATOM 3092 O O . GLU B 1 80 ? 5.012 0.963 7.262 1 80.94 80 GLU B O 1
ATOM 3097 N N . LEU B 1 81 ? 5.922 1.479 5.305 1 85.94 81 LEU B N 1
ATOM 3098 C CA . LEU B 1 81 ? 6.672 2.584 5.891 1 85.94 81 LEU B CA 1
ATOM 3099 C C . LEU B 1 81 ? 5.734 3.68 6.383 1 85.94 81 LEU B C 1
ATOM 3101 O O . LEU B 1 81 ? 5.891 4.184 7.496 1 85.94 81 LEU B O 1
ATOM 3105 N N . LEU B 1 82 ? 4.773 4.031 5.57 1 88.75 82 LEU B N 1
ATOM 3106 C CA . LEU B 1 82 ? 3.807 5.059 5.934 1 88.75 82 LEU B CA 1
ATOM 3107 C C . LEU B 1 82 ? 3.012 4.648 7.168 1 88.75 82 LEU B C 1
ATOM 3109 O O . LEU B 1 82 ? 2.74 5.477 8.039 1 88.75 82 LEU B O 1
ATOM 3113 N N . ALA B 1 83 ? 2.648 3.408 7.199 1 86.25 83 ALA B N 1
ATOM 3114 C CA . ALA B 1 83 ? 1.92 2.9 8.359 1 86.25 83 ALA B CA 1
ATOM 3115 C C . ALA B 1 83 ? 2.748 3.037 9.633 1 86.25 83 ALA B C 1
ATOM 3117 O O . ALA B 1 83 ? 2.229 3.434 10.68 1 86.25 83 ALA B O 1
ATOM 3118 N N . GLY B 1 84 ? 4.012 2.654 9.516 1 87.44 84 GLY B N 1
ATOM 3119 C CA . GLY B 1 84 ? 4.902 2.805 10.656 1 87.44 84 GLY B CA 1
ATOM 3120 C C . GLY B 1 84 ? 5.043 4.242 11.117 1 87.44 84 GLY B C 1
ATOM 3121 O O . GLY B 1 84 ? 5.035 4.516 12.32 1 87.44 84 GLY B O 1
ATOM 3122 N N . VAL B 1 85 ? 5.117 5.125 10.172 1 93.19 85 VAL B N 1
ATOM 3123 C CA . VAL B 1 85 ? 5.219 6.547 10.477 1 93.19 85 VAL B CA 1
ATOM 3124 C C . VAL B 1 85 ? 3.93 7.02 11.148 1 93.19 85 VAL B C 1
ATOM 3126 O O . VAL B 1 85 ? 3.971 7.719 12.164 1 93.19 85 VAL B O 1
ATOM 3129 N N . SER B 1 86 ? 2.846 6.652 10.555 1 91.62 86 SER B N 1
ATOM 3130 C CA . SER B 1 86 ? 1.546 7.039 11.094 1 91.62 86 SER B CA 1
ATOM 3131 C C . SER B 1 86 ? 1.385 6.574 12.539 1 91.62 86 SER B C 1
ATOM 3133 O O . SER B 1 86 ? 0.938 7.336 13.398 1 91.62 86 SER B O 1
ATOM 3135 N N . GLU B 1 87 ? 1.734 5.379 12.773 1 88.19 87 GLU B N 1
ATOM 3136 C CA . GLU B 1 87 ? 1.625 4.824 14.117 1 88.19 87 GLU B CA 1
ATOM 3137 C C . GLU B 1 87 ? 2.512 5.582 15.102 1 88.19 87 GLU B C 1
ATOM 3139 O O . GLU B 1 87 ? 2.068 5.941 16.203 1 88.19 87 GLU B O 1
ATOM 3144 N N . ALA B 1 88 ? 3.713 5.797 14.711 1 92.38 88 ALA B N 1
ATOM 3145 C CA . ALA B 1 88 ? 4.664 6.488 15.578 1 92.38 88 ALA B CA 1
ATOM 3146 C C . ALA B 1 88 ? 4.203 7.91 15.875 1 92.38 88 ALA B C 1
ATOM 3148 O O . ALA B 1 88 ? 4.355 8.398 17 1 92.38 88 ALA B O 1
ATOM 3149 N N . LEU B 1 89 ? 3.656 8.57 14.891 1 94.88 89 LEU B N 1
ATOM 3150 C CA . LE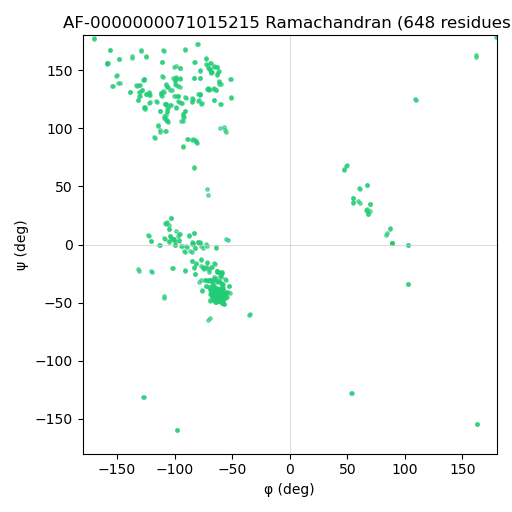U B 1 89 ? 3.148 9.922 15.078 1 94.88 89 LEU B CA 1
ATOM 3151 C C . LEU B 1 89 ? 1.919 9.922 15.984 1 94.88 89 LEU B C 1
ATOM 3153 O O . LEU B 1 89 ? 1.764 10.805 16.828 1 94.88 89 LEU B O 1
ATOM 3157 N N . SER B 1 90 ? 1.131 8.945 15.773 1 90.94 90 SER B N 1
ATOM 3158 C CA . SER B 1 90 ? -0.082 8.836 16.578 1 90.94 90 SER B CA 1
ATOM 3159 C C . SER B 1 90 ? 0.248 8.664 18.062 1 90.94 90 SER B C 1
ATOM 3161 O O . SER B 1 90 ? -0.381 9.281 18.922 1 90.94 90 SER B O 1
ATOM 3163 N N . ILE B 1 91 ? 1.2 7.859 18.328 1 89 91 ILE B N 1
ATOM 3164 C CA . ILE B 1 91 ? 1.625 7.598 19.688 1 89 91 ILE B CA 1
ATOM 3165 C C . ILE B 1 91 ? 2.088 8.898 20.344 1 89 91 ILE B C 1
ATOM 3167 O O . ILE B 1 91 ? 1.9 9.094 21.547 1 89 91 ILE B O 1
ATOM 3171 N N . ARG B 1 92 ? 2.539 9.828 19.562 1 91.44 92 ARG B N 1
ATOM 3172 C CA . ARG B 1 92 ? 3.059 11.102 20.047 1 91.44 92 ARG B CA 1
ATOM 3173 C C . ARG B 1 92 ? 2.02 12.203 19.906 1 91.44 92 ARG B C 1
ATOM 3175 O O . ARG B 1 92 ? 2.332 13.383 20.078 1 91.44 92 ARG B O 1
ATOM 3182 N N . ASP B 1 93 ? 0.813 11.797 19.469 1 92.69 93 ASP B N 1
ATOM 3183 C CA . ASP B 1 93 ? -0.311 12.711 19.297 1 92.69 93 ASP B CA 1
ATOM 3184 C C . ASP B 1 93 ? 0.02 13.797 18.266 1 92.69 93 ASP B C 1
ATOM 3186 O O . ASP B 1 93 ? -0.238 14.977 18.516 1 92.69 93 ASP B O 1
ATOM 3190 N N . GLN B 1 94 ? 0.774 13.422 17.234 1 94.62 94 GLN B N 1
ATOM 3191 C CA . GLN B 1 94 ? 1.091 14.305 16.109 1 94.62 94 GLN B CA 1
ATOM 3192 C C . GLN B 1 94 ? 0.18 14.023 14.922 1 94.62 94 GLN B C 1
ATOM 3194 O O . GLN B 1 94 ? -0.097 12.867 14.602 1 94.62 94 GLN B O 1
ATOM 3199 N N . ASP B 1 95 ? -0.262 15.141 14.32 1 95.62 95 ASP B N 1
ATOM 3200 C CA . ASP B 1 95 ? -1.052 15.008 13.102 1 95.62 95 ASP B CA 1
ATOM 3201 C C . ASP B 1 95 ? -0.159 14.711 11.898 1 95.62 95 ASP B C 1
ATOM 3203 O O . ASP B 1 95 ? 0.957 15.227 11.805 1 95.62 95 ASP B O 1
ATOM 3207 N N . LEU B 1 96 ? -0.701 13.883 11.055 1 96.94 96 LEU B N 1
ATOM 3208 C CA . LEU B 1 96 ? 0.004 13.547 9.82 1 96.94 96 LEU B CA 1
ATOM 3209 C C . LEU B 1 96 ? -0.674 14.18 8.609 1 96.94 96 LEU B C 1
ATOM 3211 O O . LEU B 1 96 ? -1.787 13.797 8.25 1 96.94 96 LEU B O 1
ATOM 3215 N N . LEU B 1 97 ? 0.004 15.148 8.078 1 96.88 97 LEU B N 1
ATOM 3216 C CA . LEU B 1 97 ? -0.422 15.766 6.824 1 96.88 97 LEU B CA 1
ATOM 3217 C C . LEU B 1 97 ? 0.253 15.094 5.633 1 96.88 97 LEU B C 1
ATOM 3219 O O . LEU B 1 97 ? 1.465 15.227 5.445 1 96.88 97 LEU B O 1
ATOM 3223 N N . LEU B 1 98 ? -0.56 14.414 4.836 1 95.62 98 LEU B N 1
ATOM 3224 C CA . LEU B 1 98 ? 0.015 13.609 3.766 1 95.62 98 LEU B CA 1
ATOM 3225 C C . LEU B 1 98 ? 0.137 14.414 2.48 1 95.62 98 LEU B C 1
ATOM 3227 O O . LEU B 1 98 ? -0.868 14.883 1.936 1 95.62 98 LEU B O 1
ATOM 3231 N N . SER B 1 99 ? 1.322 14.641 2.049 1 92.5 99 SER B N 1
ATOM 3232 C CA . SER B 1 99 ? 1.68 15.25 0.774 1 92.5 99 SER B CA 1
ATOM 3233 C C . SER B 1 99 ? 0.856 16.516 0.518 1 92.5 99 SER B C 1
ATOM 3235 O O . SER B 1 99 ? 0.123 16.594 -0.471 1 92.5 99 SER B O 1
ATOM 3237 N N . PRO B 1 100 ? 1.079 17.438 1.345 1 92.5 100 PRO B N 1
ATOM 3238 C CA . PRO B 1 100 ? 0.375 18.703 1.076 1 92.5 100 PRO B CA 1
ATOM 3239 C C . PRO B 1 100 ? 0.57 19.188 -0.357 1 92.5 100 PRO B C 1
ATOM 3241 O O . PRO B 1 100 ? 1.665 19.062 -0.912 1 92.5 100 PRO B O 1
ATOM 3244 N N . PRO B 1 101 ? -0.491 19.734 -0.885 1 88.81 101 PRO B N 1
ATOM 3245 C CA . PRO B 1 101 ? -0.392 20.156 -2.281 1 88.81 101 PRO B CA 1
ATOM 3246 C C . PRO B 1 101 ? 0.565 21.344 -2.467 1 88.81 101 PRO B C 1
ATOM 3248 O O . PRO B 1 101 ? 0.75 22.141 -1.549 1 88.81 101 PRO B O 1
ATOM 3251 N N . GLY B 1 102 ? 1.221 21.406 -3.602 1 87.12 102 GLY B N 1
ATOM 3252 C CA . GLY B 1 102 ? 1.967 22.578 -4.027 1 87.12 102 GLY B CA 1
ATOM 3253 C C . GLY B 1 102 ? 3.404 22.578 -3.547 1 87.12 102 GLY B C 1
ATOM 3254 O O . GLY B 1 102 ? 4.133 23.547 -3.748 1 87.12 102 GLY B O 1
ATOM 3255 N N . LEU B 1 103 ? 3.803 21.578 -2.873 1 90.62 103 LEU B N 1
ATOM 3256 C CA . LEU B 1 103 ? 5.176 21.531 -2.383 1 90.62 103 LEU B CA 1
ATOM 3257 C C . LEU B 1 103 ? 6.098 20.891 -3.414 1 90.62 103 LEU B C 1
ATOM 3259 O O . LEU B 1 103 ? 6.391 19.688 -3.336 1 90.62 103 LEU B O 1
ATOM 3263 N N . GLN B 1 104 ? 6.672 21.703 -4.27 1 86.94 104 GLN B N 1
ATOM 3264 C CA . GLN B 1 104 ? 7.453 21.203 -5.395 1 86.94 104 GLN B CA 1
ATOM 3265 C C . GLN B 1 104 ? 8.891 21.688 -5.336 1 86.94 104 GLN B C 1
ATOM 3267 O O . GLN B 1 104 ? 9.789 21.078 -5.922 1 86.94 104 GLN B O 1
ATOM 3272 N N . SER B 1 105 ? 9.102 22.781 -4.66 1 92.31 105 SER B N 1
ATOM 3273 C CA . SER B 1 105 ? 10.43 23.391 -4.59 1 92.31 105 SER B CA 1
ATOM 3274 C C . SER B 1 105 ? 10.828 23.672 -3.146 1 92.31 105 SER B C 1
ATOM 3276 O O . SER B 1 105 ? 9.992 23.625 -2.242 1 92.31 105 SER B O 1
ATOM 3278 N N . ALA B 1 106 ? 12.094 23.953 -2.984 1 94.38 106 ALA B N 1
ATOM 3279 C CA . ALA B 1 106 ? 12.57 24.328 -1.657 1 94.38 106 ALA B CA 1
ATOM 3280 C C . ALA B 1 106 ? 11.828 25.562 -1.144 1 94.38 106 ALA B C 1
ATOM 3282 O O . ALA B 1 106 ? 11.516 25.656 0.046 1 94.38 106 ALA B O 1
ATOM 3283 N N . ARG B 1 107 ? 11.562 26.406 -2.043 1 94.12 107 ARG B N 1
ATOM 3284 C CA . ARG B 1 107 ? 10.828 27.625 -1.676 1 94.12 107 ARG B CA 1
ATOM 3285 C C . ARG B 1 107 ? 9.445 27.281 -1.145 1 94.12 107 ARG B C 1
ATOM 3287 O O . ARG B 1 107 ? 9 27.844 -0.146 1 94.12 107 ARG B O 1
ATOM 3294 N N . ASP B 1 108 ? 8.766 26.375 -1.801 1 94.81 108 ASP B N 1
ATOM 3295 C CA . ASP B 1 108 ? 7.438 25.969 -1.366 1 94.81 108 ASP B CA 1
ATOM 3296 C C . ASP B 1 108 ? 7.473 25.406 0.05 1 94.81 108 ASP B C 1
ATOM 3298 O O . ASP B 1 108 ? 6.637 25.75 0.886 1 94.81 108 ASP B O 1
ATOM 3302 N N . PHE B 1 109 ? 8.445 24.531 0.304 1 95.69 109 PHE B N 1
ATOM 3303 C CA . PHE B 1 109 ? 8.594 23.922 1.616 1 95.69 109 PHE B CA 1
ATOM 3304 C C . PHE B 1 109 ? 8.867 24.969 2.686 1 95.69 109 PHE B C 1
ATOM 3306 O O . PHE B 1 109 ? 8.258 24.938 3.756 1 95.69 109 PHE B O 1
ATOM 3313 N N . ARG B 1 110 ? 9.75 25.828 2.355 1 93.69 110 ARG B N 1
ATOM 3314 C CA . ARG B 1 110 ? 10.109 26.906 3.281 1 93.69 110 ARG B CA 1
ATOM 3315 C C . ARG B 1 110 ? 8.891 27.75 3.635 1 93.69 110 ARG B C 1
ATOM 3317 O O . ARG B 1 110 ? 8.641 28.031 4.809 1 93.69 110 ARG B O 1
ATOM 3324 N N . ASP B 1 111 ? 8.211 28.156 2.609 1 93.19 111 ASP B N 1
ATOM 3325 C CA . ASP B 1 111 ? 7.039 29 2.822 1 93.19 111 ASP B CA 1
ATOM 3326 C C . ASP B 1 111 ? 5.984 28.266 3.652 1 93.19 111 ASP B C 1
ATOM 3328 O O . ASP B 1 111 ? 5.375 28.859 4.547 1 93.19 111 ASP B O 1
ATOM 3332 N N . PHE B 1 112 ? 5.805 27 3.383 1 93.19 112 PHE B N 1
ATOM 3333 C CA . PHE B 1 112 ? 4.848 26.188 4.117 1 93.19 112 PHE B CA 1
ATOM 3334 C C . PHE B 1 112 ? 5.242 26.078 5.586 1 93.19 112 PHE B C 1
ATOM 3336 O O . PHE B 1 112 ? 4.395 26.203 6.469 1 93.19 112 PHE B O 1
ATOM 3343 N N . PHE B 1 113 ? 6.516 25.891 5.824 1 94 113 PHE B N 1
ATOM 3344 C CA . PHE B 1 113 ? 7.047 25.781 7.18 1 94 113 PHE B CA 1
ATOM 3345 C C . PHE B 1 113 ? 6.906 27.094 7.926 1 94 113 PHE B C 1
ATOM 3347 O O . PHE B 1 113 ? 6.457 27.125 9.078 1 94 113 PHE B O 1
ATOM 3354 N N . ARG B 1 114 ? 7.23 28.109 7.258 1 90.38 114 ARG B N 1
ATOM 3355 C CA . ARG B 1 114 ? 7.18 29.438 7.867 1 90.38 114 ARG B CA 1
ATOM 3356 C C . ARG B 1 114 ? 5.742 29.844 8.18 1 90.38 114 ARG B C 1
ATOM 3358 O O . ARG B 1 114 ? 5.488 30.531 9.156 1 90.38 114 ARG B O 1
ATOM 3365 N N . ALA B 1 115 ? 4.852 29.375 7.352 1 90.44 115 ALA B N 1
ATOM 3366 C CA . ALA B 1 115 ? 3.434 29.656 7.559 1 90.44 115 ALA B CA 1
ATOM 3367 C C . ALA B 1 115 ? 2.84 28.734 8.617 1 90.44 115 ALA B C 1
ATOM 3369 O O . ALA B 1 115 ? 1.624 28.703 8.828 1 90.44 115 ALA B O 1
ATOM 3370 N N . ARG B 1 116 ? 3.658 27.875 9.203 1 90.31 116 ARG B N 1
ATOM 3371 C CA . ARG B 1 116 ? 3.273 26.969 10.281 1 90.31 116 ARG B CA 1
ATOM 3372 C C . ARG B 1 116 ? 2.338 25.875 9.773 1 90.31 116 ARG B C 1
ATOM 3374 O O . ARG B 1 116 ? 1.387 25.5 10.461 1 90.31 116 ARG B O 1
ATOM 3381 N N . GLY B 1 117 ? 2.621 25.484 8.539 1 91.69 117 GLY B N 1
ATOM 3382 C CA . GLY B 1 117 ? 1.869 24.375 7.98 1 91.69 117 GLY B CA 1
ATOM 3383 C C . GLY B 1 117 ? 2.211 23.031 8.625 1 91.69 117 GLY B C 1
ATOM 3384 O O . GLY B 1 117 ? 1.367 22.141 8.695 1 91.69 117 GLY B O 1
ATOM 3385 N N . ALA B 1 118 ? 3.467 22.922 9.078 1 95.69 118 ALA B N 1
ATOM 3386 C CA . ALA B 1 118 ? 3.965 21.734 9.766 1 95.69 118 ALA B CA 1
ATOM 3387 C C . ALA B 1 118 ? 5.199 22.062 10.602 1 95.69 118 ALA B C 1
ATOM 3389 O O . ALA B 1 118 ? 5.895 23.047 10.336 1 95.69 118 ALA B O 1
ATOM 3390 N N . ASP B 1 119 ? 5.391 21.234 11.57 1 96.5 119 ASP B N 1
ATOM 3391 C CA . ASP B 1 119 ? 6.578 21.406 12.406 1 96.5 119 ASP B CA 1
ATOM 3392 C C . ASP B 1 119 ? 7.812 20.797 11.742 1 96.5 119 ASP B C 1
ATOM 3394 O O . ASP B 1 119 ? 8.945 21.109 12.125 1 96.5 119 ASP B O 1
ATOM 3398 N N . GLY B 1 120 ? 7.629 19.984 10.773 1 97.56 120 GLY B N 1
ATOM 3399 C CA . GLY B 1 120 ? 8.711 19.328 10.055 1 97.56 120 GLY B CA 1
ATOM 3400 C C . GLY B 1 120 ? 8.211 18.391 8.969 1 97.56 120 GLY B C 1
ATOM 3401 O O . GLY B 1 120 ? 7.004 18.25 8.758 1 97.56 120 GLY B O 1
ATOM 3402 N N . PHE B 1 121 ? 9.227 17.797 8.281 1 97.88 121 PHE B N 1
ATOM 3403 C CA . PHE B 1 121 ? 8.906 16.984 7.113 1 97.88 121 PHE B CA 1
ATOM 3404 C C . PHE B 1 121 ? 9.562 15.617 7.203 1 97.88 121 PHE B C 1
ATOM 3406 O O . PHE B 1 121 ? 10.719 15.508 7.617 1 97.88 121 PHE B O 1
ATOM 3413 N N . ILE B 1 122 ? 8.789 14.594 6.934 1 97.88 122 ILE B N 1
ATOM 3414 C CA . ILE B 1 122 ? 9.328 13.266 6.641 1 97.88 122 ILE B CA 1
ATOM 3415 C C . ILE B 1 122 ? 9.156 12.961 5.156 1 97.88 122 ILE B C 1
ATOM 3417 O O . ILE B 1 122 ? 8.047 13.008 4.629 1 97.88 122 ILE B O 1
ATOM 3421 N N . VAL B 1 123 ? 10.25 12.711 4.496 1 95.12 123 VAL B N 1
ATOM 3422 C CA . VAL B 1 123 ? 10.227 12.406 3.068 1 95.12 123 VAL B CA 1
ATOM 3423 C C . VAL B 1 123 ? 10.477 10.914 2.852 1 95.12 123 VAL B C 1
ATOM 3425 O O . VAL B 1 123 ? 11.539 10.406 3.215 1 95.12 123 VAL B O 1
ATOM 3428 N N . LEU B 1 124 ? 9.5 10.258 2.289 1 91.56 124 LEU B N 1
ATOM 3429 C CA . LEU B 1 124 ? 9.633 8.828 2.023 1 91.56 124 LEU B CA 1
ATOM 3430 C C . LEU B 1 124 ? 10.164 8.586 0.615 1 91.56 124 LEU B C 1
ATOM 3432 O O . LEU B 1 124 ? 9.391 8.32 -0.308 1 91.56 124 LEU B O 1
ATOM 3436 N N . GLY B 1 125 ? 11.477 8.641 0.482 1 86.44 125 GLY B N 1
ATOM 3437 C CA . GLY B 1 125 ? 12.164 8.484 -0.787 1 86.44 125 GLY B CA 1
ATOM 3438 C C . GLY B 1 125 ? 12.781 9.773 -1.297 1 86.44 125 GLY B C 1
ATOM 3439 O O . GLY B 1 125 ? 12.078 10.781 -1.443 1 86.44 125 GLY B O 1
ATOM 3440 N N . GLN B 1 126 ? 14.047 9.812 -1.582 1 82.12 126 GLN B N 1
ATOM 3441 C CA . GLN B 1 126 ? 14.711 10.977 -2.154 1 82.12 126 GLN B CA 1
ATOM 3442 C C . GLN B 1 126 ? 14.273 11.211 -3.598 1 82.12 126 GLN B C 1
ATOM 3444 O O . GLN B 1 126 ? 14.094 12.352 -4.023 1 82.12 126 GLN B O 1
ATOM 3449 N N . GLY B 1 127 ? 14.102 10.031 -4.203 1 78.38 127 GLY B N 1
ATOM 3450 C CA . GLY B 1 127 ? 13.891 10.141 -5.637 1 78.38 127 GLY B CA 1
ATOM 3451 C C . GLY B 1 127 ? 14.969 10.93 -6.344 1 78.38 127 GLY B C 1
ATOM 3452 O O . GLY B 1 127 ? 16.156 10.648 -6.18 1 78.38 127 GLY B O 1
ATOM 3453 N N . THR B 1 128 ? 14.453 11.938 -7.137 1 79 128 THR B N 1
ATOM 3454 C CA . THR B 1 128 ? 15.375 12.805 -7.855 1 79 128 THR B CA 1
ATOM 3455 C C . THR B 1 128 ? 15.492 14.164 -7.164 1 79 128 THR B C 1
ATOM 3457 O O . THR B 1 128 ? 15.938 15.133 -7.77 1 79 128 THR B O 1
ATOM 3460 N N . ARG B 1 129 ? 15.172 14.195 -5.852 1 85.75 129 ARG B N 1
ATOM 3461 C CA . ARG B 1 129 ? 15.023 15.477 -5.168 1 85.75 129 ARG B CA 1
ATOM 3462 C C . ARG B 1 129 ? 16.188 15.742 -4.227 1 85.75 129 ARG B C 1
ATOM 3464 O O . ARG B 1 129 ? 16.094 16.562 -3.316 1 85.75 129 ARG B O 1
ATOM 3471 N N . ASP B 1 130 ? 17.234 15.039 -4.418 1 87.44 130 ASP B N 1
ATOM 3472 C CA . ASP B 1 130 ? 18.344 15.156 -3.475 1 87.44 130 ASP B CA 1
ATOM 3473 C C . ASP B 1 130 ? 18.797 16.609 -3.338 1 87.44 130 ASP B C 1
ATOM 3475 O O . ASP B 1 130 ? 19.016 17.094 -2.227 1 87.44 130 ASP B O 1
ATOM 3479 N N . ASP B 1 131 ? 18.891 17.312 -4.43 1 89.81 131 ASP B N 1
ATOM 3480 C CA . ASP B 1 131 ? 19.344 18.688 -4.395 1 89.81 131 ASP B CA 1
ATOM 3481 C C . ASP B 1 131 ? 18.391 19.562 -3.588 1 89.81 131 ASP B C 1
ATOM 3483 O O . ASP B 1 131 ? 18.828 20.406 -2.797 1 89.81 131 ASP B O 1
ATOM 3487 N N . MET B 1 132 ? 17.156 19.406 -3.811 1 93.25 132 MET B N 1
ATOM 3488 C CA . MET B 1 132 ? 16.156 20.156 -3.074 1 93.25 132 MET B CA 1
ATOM 3489 C C . MET B 1 132 ? 16.219 19.844 -1.583 1 93.25 132 MET B C 1
ATOM 3491 O O . MET B 1 132 ? 16.172 20.75 -0.751 1 93.25 132 MET B O 1
ATOM 3495 N N . LEU B 1 133 ? 16.422 18.609 -1.261 1 94.69 133 LEU B N 1
ATOM 3496 C CA . LEU B 1 133 ? 16.469 18.188 0.133 1 94.69 133 LEU B CA 1
ATOM 3497 C C . LEU B 1 133 ? 17.703 18.766 0.835 1 94.69 133 LEU B C 1
ATOM 3499 O O . LEU B 1 133 ? 17.625 19.156 1.999 1 94.69 133 LEU B O 1
ATOM 3503 N N . ARG B 1 134 ? 18.781 18.812 0.147 1 94.75 134 ARG B N 1
ATOM 3504 C CA . ARG B 1 134 ? 19.984 19.406 0.686 1 94.75 134 ARG B CA 1
ATOM 3505 C C . ARG B 1 134 ? 19.781 20.906 0.962 1 94.75 134 ARG B C 1
ATOM 3507 O O . ARG B 1 134 ? 20.234 21.406 1.994 1 94.75 134 ARG B O 1
ATOM 3514 N N . THR B 1 135 ? 19.141 21.531 0.003 1 95.81 135 THR B N 1
ATOM 3515 C CA . THR B 1 135 ? 18.844 22.953 0.168 1 95.81 135 THR B CA 1
ATOM 3516 C C . THR B 1 135 ? 17.984 23.188 1.402 1 95.81 135 THR B C 1
ATOM 3518 O O . THR B 1 135 ? 18.266 24.078 2.209 1 95.81 135 THR B O 1
ATOM 3521 N N . LEU B 1 136 ? 16.969 22.422 1.573 1 96.5 136 LEU B N 1
ATOM 3522 C CA . LEU B 1 136 ? 16.062 22.547 2.713 1 96.5 136 LEU B CA 1
ATOM 3523 C C . LEU B 1 136 ? 16.812 22.359 4.027 1 96.5 136 LEU B C 1
ATOM 3525 O O . LEU B 1 136 ? 16.578 23.094 4.988 1 96.5 136 LEU B O 1
ATOM 3529 N N . ALA B 1 137 ? 17.672 21.391 4.035 1 95.25 137 ALA B N 1
ATOM 3530 C CA . ALA B 1 137 ? 18.469 21.109 5.234 1 95.25 137 ALA B CA 1
ATOM 3531 C C . ALA B 1 137 ? 19.375 22.281 5.574 1 95.25 137 ALA B C 1
ATOM 3533 O O . ALA B 1 137 ? 19.531 22.656 6.742 1 95.25 137 ALA B O 1
ATOM 3534 N N . ARG B 1 138 ? 19.953 22.828 4.625 1 94.19 138 ARG B N 1
ATOM 3535 C CA . ARG B 1 138 ? 20.844 23.969 4.824 1 94.19 138 ARG B CA 1
ATOM 3536 C C . ARG B 1 138 ? 20.094 25.172 5.359 1 94.19 138 ARG B C 1
ATOM 3538 O O . ARG B 1 138 ? 20.672 26.016 6.055 1 94.19 138 ARG B O 1
ATOM 3545 N N . GLU B 1 139 ? 18.844 25.234 5.012 1 94.38 139 GLU B N 1
ATOM 3546 C CA . GLU B 1 139 ? 18.016 26.344 5.477 1 94.38 139 GLU B CA 1
ATOM 3547 C C . GLU B 1 139 ? 17.391 26.031 6.84 1 94.38 139 GLU B C 1
ATOM 3549 O O . GLU B 1 139 ? 16.484 26.734 7.293 1 94.38 139 GLU B O 1
ATOM 3554 N N . SER B 1 140 ? 17.766 24.969 7.457 1 93.06 140 SER B N 1
ATOM 3555 C CA . SER B 1 140 ? 17.406 24.562 8.812 1 93.06 140 SER B CA 1
ATOM 3556 C C . SER B 1 140 ? 15.93 24.203 8.914 1 93.06 140 SER B C 1
ATOM 3558 O O . SER B 1 140 ? 15.289 24.453 9.945 1 93.06 140 SER B O 1
ATOM 3560 N N . ILE B 1 141 ? 15.398 23.797 7.777 1 95.25 141 ILE B N 1
ATOM 3561 C CA . ILE B 1 141 ? 14.055 23.219 7.816 1 95.25 141 ILE B CA 1
ATOM 3562 C C . ILE B 1 141 ? 14.117 21.797 8.352 1 95.25 141 ILE B C 1
ATOM 3564 O O . ILE B 1 141 ? 1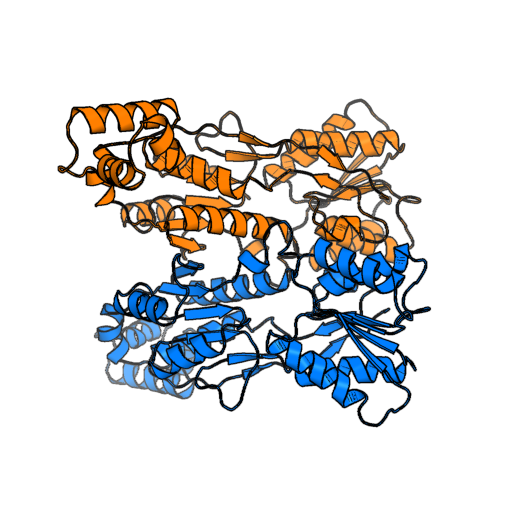4.836 20.953 7.812 1 95.25 141 ILE B O 1
ATOM 3568 N N . PRO B 1 142 ? 13.398 21.469 9.461 1 97.31 142 PRO B N 1
ATOM 3569 C CA . PRO B 1 142 ? 13.445 20.109 10.008 1 97.31 142 PRO B CA 1
ATOM 3570 C C . PRO B 1 142 ? 12.945 19.062 9.016 1 97.31 142 PRO B C 1
ATOM 3572 O O . PRO B 1 142 ? 11.812 19.156 8.531 1 97.31 142 PRO B O 1
ATOM 3575 N N . LEU B 1 143 ? 13.812 18.141 8.703 1 97.19 143 LEU B N 1
ATOM 3576 C CA . LEU B 1 143 ? 13.477 17.125 7.707 1 97.19 143 LEU B CA 1
ATOM 3577 C C . LEU B 1 143 ? 14.273 15.844 7.93 1 97.19 143 LEU B C 1
ATOM 3579 O O . LEU B 1 143 ? 15.453 15.898 8.289 1 97.19 143 LEU B O 1
ATOM 3583 N N . VAL B 1 144 ? 13.578 14.727 7.812 1 97.81 144 VAL B N 1
ATOM 3584 C CA . VAL B 1 144 ? 14.203 13.406 7.809 1 97.81 144 VAL B CA 1
ATOM 3585 C C . VAL B 1 144 ? 13.758 12.625 6.574 1 97.81 144 VAL B C 1
ATOM 3587 O O . VAL B 1 144 ? 12.609 12.742 6.137 1 97.81 144 VAL B O 1
ATOM 3590 N N . VAL B 1 145 ? 14.695 11.867 6.008 1 96.06 145 VAL B N 1
ATOM 3591 C CA . VAL B 1 145 ? 14.445 11.234 4.719 1 96.06 145 VAL B CA 1
ATOM 3592 C C . VAL B 1 145 ? 14.672 9.727 4.836 1 96.06 145 VAL B C 1
ATOM 3594 O O . VAL B 1 145 ? 15.641 9.281 5.445 1 96.06 145 VAL B O 1
ATOM 3597 N N . TRP B 1 146 ? 13.664 9.008 4.355 1 94.88 146 TRP B N 1
ATOM 3598 C CA . TRP B 1 146 ? 13.961 7.617 4.035 1 94.88 146 TRP B CA 1
ATOM 3599 C C . TRP B 1 146 ? 14.672 7.508 2.693 1 94.88 146 TRP B C 1
ATOM 3601 O O . TRP B 1 146 ? 14.141 7.918 1.662 1 94.88 146 TRP B O 1
ATOM 3611 N N . GLY B 1 147 ? 15.844 6.906 2.668 1 92.25 147 GLY B N 1
ATOM 3612 C CA . GLY B 1 147 ? 16.578 6.766 1.421 1 92.25 147 GLY B CA 1
ATOM 3613 C C . GLY B 1 147 ? 18.047 6.434 1.626 1 92.25 147 GLY B C 1
ATOM 3614 O O . GLY B 1 147 ? 18.406 5.801 2.619 1 92.25 147 GLY B O 1
ATOM 3615 N N . ALA B 1 148 ? 18.797 6.816 0.65 1 92.56 148 ALA B N 1
ATOM 3616 C CA . ALA B 1 148 ? 20.234 6.574 0.709 1 92.56 148 ALA B CA 1
ATOM 3617 C C . ALA B 1 148 ? 20.906 7.473 1.75 1 92.56 148 ALA B C 1
ATOM 3619 O O . ALA B 1 148 ? 20.594 8.664 1.836 1 92.56 148 ALA B O 1
ATOM 3620 N N . VAL B 1 149 ? 21.734 6.828 2.521 1 91.56 149 VAL B N 1
ATOM 3621 C CA . VAL B 1 149 ? 22.5 7.57 3.521 1 91.56 149 VAL B CA 1
ATOM 3622 C C . VAL B 1 149 ? 23.844 7.996 2.939 1 91.56 149 VAL B C 1
ATOM 3624 O O . VAL B 1 149 ? 24.672 7.152 2.602 1 91.56 149 VAL B O 1
ATOM 3627 N N . ALA B 1 150 ? 23.984 9.242 2.721 1 87.69 150 ALA B N 1
ATOM 3628 C CA . ALA B 1 150 ? 25.234 9.789 2.217 1 87.69 150 ALA B CA 1
ATOM 3629 C C . ALA B 1 150 ? 25.984 10.539 3.314 1 87.69 150 ALA B C 1
ATOM 3631 O O . ALA B 1 150 ? 25.406 11.336 4.047 1 87.69 150 ALA B O 1
ATOM 3632 N N . PRO B 1 151 ? 27.266 10.281 3.375 1 86.38 151 PRO B N 1
ATOM 3633 C CA . PRO B 1 151 ? 28.047 10.93 4.426 1 86.38 151 PRO B CA 1
ATOM 3634 C C . PRO B 1 151 ? 28.062 12.453 4.301 1 86.38 151 PRO B C 1
ATOM 3636 O O . PRO B 1 151 ? 28.188 13.156 5.305 1 86.38 151 PRO B O 1
ATOM 3639 N N . ASP B 1 152 ? 27.844 12.93 3.137 1 89.62 152 ASP B N 1
ATOM 3640 C CA . ASP B 1 152 ? 27.969 14.367 2.928 1 89.62 152 ASP B CA 1
ATOM 3641 C C . ASP B 1 152 ? 26.594 15.047 2.945 1 89.62 152 ASP B C 1
ATOM 3643 O O . ASP B 1 152 ? 26.5 16.266 2.793 1 89.62 152 ASP B O 1
ATOM 3647 N N . ALA B 1 153 ? 25.625 14.273 3.127 1 90.69 153 ALA B N 1
ATOM 3648 C CA . ALA B 1 153 ? 24.297 14.883 3.135 1 90.69 153 ALA B CA 1
ATOM 3649 C C . ALA B 1 153 ? 24.062 15.703 4.406 1 90.69 153 ALA B C 1
ATOM 3651 O O . ALA B 1 153 ? 24.344 15.227 5.512 1 90.69 153 ALA B O 1
ATOM 3652 N N . PRO B 1 154 ? 23.547 16.875 4.262 1 93.94 154 PRO B N 1
ATOM 3653 C CA . PRO B 1 154 ? 23.328 17.719 5.441 1 93.94 154 PRO B CA 1
ATOM 3654 C C . PRO B 1 154 ? 22 17.406 6.141 1 93.94 154 PRO B C 1
ATOM 3656 O O . PRO B 1 154 ? 21.641 18.078 7.117 1 93.94 154 PRO B O 1
ATOM 3659 N N . TYR B 1 155 ? 21.266 16.484 5.648 1 95.19 155 TYR B N 1
ATOM 3660 C CA . TYR B 1 155 ? 20.031 16.078 6.301 1 95.19 155 TYR B CA 1
ATOM 3661 C C . TYR B 1 155 ? 20.156 14.664 6.883 1 95.19 155 TYR B C 1
ATOM 3663 O O . TYR B 1 155 ? 21.016 13.891 6.465 1 95.19 155 TYR B O 1
ATOM 3671 N N . CYS B 1 156 ? 19.312 14.391 7.883 1 96.69 156 CYS B N 1
ATOM 3672 C CA . CYS B 1 156 ? 19.266 13.062 8.484 1 96.69 156 CYS B CA 1
ATOM 3673 C C . CYS B 1 156 ? 18.5 12.086 7.605 1 96.69 156 CYS B C 1
ATOM 3675 O O . CYS B 1 156 ? 17.406 12.406 7.129 1 96.69 156 CYS B O 1
ATOM 3677 N N . ALA B 1 157 ? 19.125 10.969 7.371 1 96.5 157 ALA B N 1
ATOM 3678 C CA . ALA B 1 157 ? 18.484 9.93 6.57 1 96.5 157 ALA B CA 1
ATOM 3679 C C . ALA B 1 157 ? 18.5 8.594 7.305 1 96.5 157 ALA B C 1
ATOM 3681 O O . ALA B 1 157 ? 19.406 8.312 8.094 1 96.5 157 ALA B O 1
ATOM 3682 N N . VAL B 1 158 ? 17.422 7.898 7.148 1 95.88 158 VAL B N 1
ATOM 3683 C CA . VAL B 1 158 ? 17.297 6.492 7.527 1 95.88 158 VAL B CA 1
ATOM 3684 C C . VAL B 1 158 ? 17.156 5.633 6.273 1 95.88 158 VAL B C 1
ATOM 3686 O O . VAL B 1 158 ? 16.375 5.965 5.375 1 95.88 158 VAL B O 1
ATOM 3689 N N . GLY B 1 159 ? 17.922 4.613 6.176 1 94.75 159 GLY B N 1
ATOM 3690 C CA . GLY B 1 159 ? 17.828 3.762 5.004 1 94.75 159 GLY B CA 1
ATOM 3691 C C . GLY B 1 159 ? 18.625 2.475 5.133 1 94.75 159 GLY B C 1
ATOM 3692 O O . GLY B 1 159 ? 19.234 2.223 6.172 1 94.75 159 GLY B O 1
ATOM 3693 N N . SER B 1 160 ? 18.516 1.67 4.137 1 93.75 160 SER B N 1
ATOM 3694 C CA . SER B 1 160 ? 19.312 0.442 4.09 1 93.75 160 SER B CA 1
ATOM 3695 C C . SER B 1 160 ? 20.641 0.667 3.385 1 93.75 160 SER B C 1
ATOM 3697 O O . SER B 1 160 ? 20.891 1.753 2.857 1 93.75 160 SER B O 1
ATOM 3699 N N . ASP B 1 161 ? 21.531 -0.309 3.494 1 95.56 161 ASP B N 1
ATOM 3700 C CA . ASP B 1 161 ? 22.797 -0.274 2.754 1 95.56 161 ASP B CA 1
ATOM 3701 C C . ASP B 1 161 ? 22.594 -0.755 1.318 1 95.56 161 ASP B C 1
ATOM 3703 O O . ASP B 1 161 ? 22.812 -1.931 1.017 1 95.56 161 ASP B O 1
ATOM 3707 N N . ASN B 1 162 ? 22.266 0.15 0.469 1 95.81 162 ASN B N 1
ATOM 3708 C CA . ASN B 1 162 ? 21.938 -0.179 -0.915 1 95.81 162 ASN B CA 1
ATOM 3709 C C . ASN B 1 162 ? 23.156 -0.73 -1.662 1 95.81 162 ASN B C 1
ATOM 3711 O O . ASN B 1 162 ? 23.016 -1.626 -2.498 1 95.81 162 ASN B O 1
ATOM 3715 N N . LEU B 1 163 ? 24.297 -0.162 -1.365 1 96.81 163 LEU B N 1
ATOM 3716 C CA . LEU B 1 163 ? 25.516 -0.687 -1.978 1 96.81 163 LEU B CA 1
ATOM 3717 C C . LEU B 1 163 ? 25.719 -2.152 -1.608 1 96.81 163 LEU B C 1
ATOM 3719 O O . LEU B 1 163 ? 26 -2.98 -2.477 1 96.81 163 LEU B O 1
ATOM 3723 N N . GLU B 1 164 ? 25.547 -2.451 -0.38 1 97.56 164 GLU B N 1
ATOM 3724 C CA . GLU B 1 164 ? 25.672 -3.832 0.081 1 97.56 164 GLU B CA 1
ATOM 3725 C C . GLU B 1 164 ? 24.594 -4.715 -0.542 1 97.56 164 GLU B C 1
ATOM 3727 O O . GLU B 1 164 ? 24.859 -5.863 -0.911 1 97.56 164 GLU B O 1
ATOM 3732 N N . GLY B 1 165 ? 23.406 -4.172 -0.612 1 98.06 165 GLY B N 1
ATOM 3733 C CA . GLY B 1 165 ? 22.344 -4.93 -1.258 1 98.06 165 GLY B CA 1
ATOM 3734 C C . GLY B 1 165 ? 22.703 -5.367 -2.668 1 98.06 165 GLY B C 1
ATOM 3735 O O . GLY B 1 165 ? 22.484 -6.523 -3.039 1 98.06 165 GLY B O 1
ATOM 3736 N N . GLY B 1 166 ? 23.25 -4.445 -3.422 1 98.5 166 GLY B N 1
ATOM 3737 C CA . GLY B 1 166 ? 23.703 -4.781 -4.766 1 98.5 166 GLY B CA 1
ATOM 3738 C C . GLY B 1 166 ? 24.828 -5.797 -4.781 1 98.5 166 GLY B C 1
ATOM 3739 O O . GLY B 1 166 ? 24.844 -6.703 -5.613 1 98.5 166 GLY B O 1
ATOM 3740 N N . THR B 1 167 ? 25.734 -5.66 -3.852 1 98.62 167 THR B N 1
ATOM 3741 C CA . THR B 1 167 ? 26.891 -6.562 -3.758 1 98.62 167 THR B CA 1
ATOM 3742 C C . THR B 1 167 ? 26.422 -7.984 -3.439 1 98.62 167 THR B C 1
ATOM 3744 O O . THR B 1 167 ? 26.906 -8.945 -4.035 1 98.62 167 THR B O 1
ATOM 3747 N N . LEU B 1 168 ? 25.484 -8.094 -2.533 1 98.75 168 LEU B N 1
ATOM 3748 C CA . LEU B 1 168 ? 24.953 -9.398 -2.146 1 98.75 168 LEU B CA 1
ATOM 3749 C C . LEU B 1 168 ? 24.266 -10.078 -3.328 1 98.75 168 LEU B C 1
ATOM 3751 O O . LEU B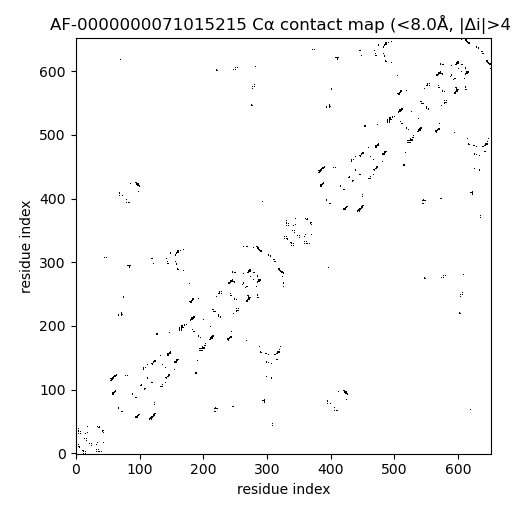 1 168 ? 24.438 -11.281 -3.537 1 98.75 168 LEU B O 1
ATOM 3755 N N . ALA B 1 169 ? 23.547 -9.258 -4.098 1 98.81 169 ALA B N 1
ATOM 3756 C CA . ALA B 1 169 ? 22.906 -9.805 -5.289 1 98.81 169 ALA B CA 1
ATOM 3757 C C . ALA B 1 169 ? 23.938 -10.32 -6.285 1 98.81 169 ALA B C 1
ATOM 3759 O O . ALA B 1 169 ? 23.797 -11.43 -6.812 1 98.81 169 ALA B O 1
ATOM 3760 N N . GLY B 1 170 ? 24.953 -9.562 -6.508 1 98.81 170 GLY B N 1
ATOM 3761 C CA . GLY B 1 170 ? 26.016 -9.977 -7.422 1 98.81 170 GLY B CA 1
ATOM 3762 C C . GLY B 1 170 ? 26.734 -11.234 -6.977 1 98.81 170 GLY B C 1
ATOM 3763 O O . GLY B 1 170 ? 26.984 -12.133 -7.785 1 98.81 170 GLY B O 1
ATOM 3764 N N . ARG B 1 171 ? 27.047 -11.289 -5.711 1 98.69 171 ARG B N 1
ATOM 3765 C CA . ARG B 1 171 ? 27.703 -12.469 -5.168 1 98.69 171 ARG B CA 1
ATOM 3766 C C . ARG B 1 171 ? 26.828 -13.711 -5.355 1 98.69 171 ARG B C 1
ATOM 3768 O O . ARG B 1 171 ? 27.344 -14.797 -5.641 1 98.69 171 ARG B O 1
ATOM 3775 N N . HIS B 1 172 ? 25.531 -13.5 -5.188 1 98.75 172 HIS B N 1
ATOM 3776 C CA . HIS B 1 172 ? 24.594 -14.586 -5.418 1 98.75 172 HIS B CA 1
ATOM 3777 C C . HIS B 1 172 ? 24.641 -15.062 -6.867 1 98.75 172 HIS B C 1
ATOM 3779 O O . HIS B 1 172 ? 24.656 -16.266 -7.133 1 98.75 172 HIS B O 1
ATOM 3785 N N . PHE B 1 173 ? 24.688 -14.148 -7.809 1 98.75 173 PHE B N 1
ATOM 3786 C CA . PHE B 1 173 ? 24.766 -14.477 -9.227 1 98.75 173 PHE B CA 1
ATOM 3787 C C . PHE B 1 173 ? 26.062 -15.219 -9.547 1 98.75 173 PHE B C 1
ATOM 3789 O O . PHE B 1 173 ? 26.047 -16.203 -10.289 1 98.75 173 PHE B O 1
ATOM 3796 N N . LEU B 1 174 ? 27.141 -14.789 -8.961 1 98.44 174 LEU B N 1
ATOM 3797 C CA . LEU B 1 174 ? 28.422 -15.43 -9.188 1 98.44 174 LEU B CA 1
ATOM 3798 C C . LEU B 1 174 ? 28.438 -16.844 -8.641 1 98.44 174 LEU B C 1
ATOM 3800 O O . LEU B 1 174 ? 28.938 -17.766 -9.289 1 98.44 174 LEU B O 1
ATOM 3804 N N . ALA B 1 175 ? 27.891 -16.984 -7.449 1 98.06 175 ALA B N 1
ATOM 3805 C CA . ALA B 1 175 ? 27.828 -18.312 -6.824 1 98.06 175 ALA B CA 1
ATOM 3806 C C . ALA B 1 175 ? 27.047 -19.297 -7.691 1 98.06 175 ALA B C 1
ATOM 3808 O O . ALA B 1 175 ? 27.297 -20.5 -7.66 1 98.06 175 ALA B O 1
ATOM 3809 N N . ARG B 1 176 ? 26.172 -18.75 -8.531 1 97.88 176 ARG B N 1
ATOM 3810 C CA . ARG B 1 176 ? 25.344 -19.578 -9.406 1 97.88 176 ARG B CA 1
ATOM 3811 C C . ARG B 1 176 ? 25.922 -19.625 -10.82 1 97.88 176 ARG B C 1
ATOM 3813 O O . ARG B 1 176 ? 25.281 -20.125 -11.742 1 97.88 176 ARG B O 1
ATOM 3820 N N . GLN B 1 177 ? 27.047 -18.984 -10.992 1 97.69 177 GLN B N 1
ATOM 3821 C CA . GLN B 1 177 ? 27.828 -19.016 -12.227 1 97.69 177 GLN B CA 1
ATOM 3822 C C . GLN B 1 177 ? 27.094 -18.328 -13.367 1 97.69 177 GLN B C 1
ATOM 3824 O O . GLN B 1 177 ? 27.156 -18.766 -14.508 1 97.69 177 GLN B O 1
ATOM 3829 N N . ARG B 1 178 ? 26.297 -17.344 -12.992 1 98 178 ARG B N 1
ATOM 3830 C CA . ARG B 1 178 ? 25.641 -16.531 -14 1 98 178 ARG B CA 1
ATOM 3831 C C . ARG B 1 178 ? 26.609 -15.508 -14.586 1 98 178 ARG B C 1
ATOM 3833 O O . ARG B 1 178 ? 27.469 -14.984 -13.883 1 98 178 ARG B O 1
ATOM 3840 N N . LYS B 1 179 ? 26.375 -15.133 -15.906 1 97.44 179 LYS B N 1
ATOM 3841 C CA . LYS B 1 179 ? 27.391 -14.297 -16.547 1 97.44 179 LYS B CA 1
ATOM 3842 C C . LYS B 1 179 ? 26.75 -13.102 -17.25 1 97.44 179 LYS B C 1
ATOM 3844 O O . LYS B 1 179 ? 27.438 -12.133 -17.578 1 97.44 179 LYS B O 1
ATOM 3849 N N . ARG B 1 180 ? 25.516 -13.109 -17.594 1 97.62 180 ARG B N 1
ATOM 3850 C CA . ARG B 1 180 ? 24.812 -12.016 -18.25 1 97.62 180 ARG B CA 1
ATOM 3851 C C . ARG B 1 180 ? 23.75 -11.414 -17.312 1 97.62 180 ARG B C 1
ATOM 3853 O O . ARG B 1 180 ? 22.625 -11.906 -17.266 1 97.62 180 ARG B O 1
ATOM 3860 N N . TRP B 1 181 ? 24.172 -10.32 -16.703 1 98.25 181 TRP B N 1
ATOM 3861 C CA . TRP B 1 181 ? 23.312 -9.758 -15.656 1 98.25 181 TRP B CA 1
ATOM 3862 C C . TRP B 1 181 ? 22.484 -8.602 -16.203 1 98.25 181 TRP B C 1
ATOM 3864 O O . TRP B 1 181 ? 22.938 -7.852 -17.062 1 98.25 181 TRP B O 1
ATOM 3874 N N . LEU B 1 182 ? 21.266 -8.5 -15.727 1 98.06 182 LEU B N 1
ATOM 3875 C CA . LEU B 1 182 ? 20.375 -7.379 -16.016 1 98.06 182 LEU B CA 1
ATOM 3876 C C . LEU B 1 182 ? 19.922 -6.699 -14.719 1 98.06 182 LEU B C 1
ATOM 3878 O O . LEU B 1 182 ? 19.422 -7.359 -13.812 1 98.06 182 LEU B O 1
ATOM 3882 N N . PHE B 1 183 ? 20.203 -5.457 -14.633 1 98.5 183 PHE B N 1
ATOM 3883 C CA . PHE B 1 183 ? 19.625 -4.652 -13.562 1 98.5 183 PHE B CA 1
ATOM 3884 C C . PHE B 1 183 ? 18.391 -3.9 -14.055 1 98.5 183 PHE B C 1
ATOM 3886 O O . PHE B 1 183 ? 18.453 -3.184 -15.055 1 98.5 183 PHE B O 1
ATOM 3893 N N . ILE B 1 184 ? 17.344 -4.082 -13.289 1 97.19 184 ILE B N 1
ATOM 3894 C CA . ILE B 1 184 ? 16.109 -3.383 -13.617 1 97.19 184 ILE B CA 1
ATOM 3895 C C . ILE B 1 184 ? 15.875 -2.252 -12.617 1 97.19 184 ILE B C 1
ATOM 3897 O O . ILE B 1 184 ? 15.609 -2.5 -11.438 1 97.19 184 ILE B O 1
ATOM 3901 N N . GLY B 1 185 ? 15.906 -0.981 -13.102 1 94.38 185 GLY B N 1
ATOM 3902 C CA . GLY B 1 185 ? 15.664 0.158 -12.234 1 94.38 185 GLY B CA 1
ATOM 3903 C C . GLY B 1 185 ? 16.156 1.469 -12.812 1 94.38 185 GLY B C 1
ATOM 3904 O O . GLY B 1 185 ? 16.969 1.476 -13.742 1 94.38 185 GLY B O 1
ATOM 3905 N N . ASP B 1 186 ? 15.664 2.574 -12.305 1 90.62 186 ASP B N 1
ATOM 3906 C CA . ASP B 1 186 ? 16.078 3.912 -12.719 1 90.62 186 ASP B CA 1
ATOM 3907 C C . ASP B 1 186 ? 17.203 4.434 -11.844 1 90.62 186 ASP B C 1
ATOM 3909 O O . ASP B 1 186 ? 16.969 4.934 -10.742 1 90.62 186 ASP B O 1
ATOM 3913 N N . THR B 1 187 ? 18.422 4.484 -12.336 1 92.31 187 THR B N 1
ATOM 3914 C CA . THR B 1 187 ? 19.609 4.805 -11.547 1 92.31 187 THR B CA 1
ATOM 3915 C C . THR B 1 187 ? 19.703 6.309 -11.305 1 92.31 187 THR B C 1
ATOM 3917 O O . THR B 1 187 ? 20.641 6.781 -10.664 1 92.31 187 THR B O 1
ATOM 3920 N N . ARG B 1 188 ? 18.734 7.09 -11.766 1 87.69 188 ARG B N 1
ATOM 3921 C CA . ARG B 1 188 ? 18.625 8.492 -11.391 1 87.69 188 ARG B CA 1
ATOM 3922 C C . ARG B 1 188 ? 18.219 8.641 -9.93 1 87.69 188 ARG B C 1
ATOM 3924 O O . ARG B 1 188 ? 18.422 9.695 -9.328 1 87.69 188 ARG B O 1
ATOM 3931 N N . HIS B 1 189 ? 17.562 7.582 -9.383 1 87.06 189 HIS B N 1
ATOM 3932 C CA . HIS B 1 189 ? 17.312 7.496 -7.949 1 87.06 189 HIS B CA 1
ATOM 3933 C C . HIS B 1 189 ? 18.547 7.055 -7.191 1 87.06 189 HIS B C 1
ATOM 3935 O O . HIS B 1 189 ? 19.141 6.02 -7.508 1 87.06 189 HIS B O 1
ATOM 3941 N N . GLU B 1 190 ? 18.891 7.727 -6.25 1 87.06 190 GLU B N 1
ATOM 3942 C CA . GLU B 1 190 ? 20.141 7.48 -5.547 1 87.06 190 GLU B CA 1
ATOM 3943 C C . GLU B 1 190 ? 20.188 6.066 -4.977 1 87.06 190 GLU B C 1
ATOM 3945 O O . GLU B 1 190 ? 21.234 5.402 -5.039 1 87.06 190 GLU B O 1
ATOM 3950 N N . GLU B 1 191 ? 19.156 5.59 -4.375 1 91.38 191 GLU B N 1
ATOM 3951 C CA . GLU B 1 191 ? 19.125 4.234 -3.838 1 91.38 191 GLU B CA 1
ATOM 3952 C C . GLU B 1 191 ? 19.422 3.203 -4.922 1 91.38 191 GLU B C 1
ATOM 3954 O O . GLU B 1 191 ? 20.219 2.281 -4.715 1 91.38 191 GLU B O 1
ATOM 3959 N N . LEU B 1 192 ? 18.812 3.371 -6.043 1 93.44 192 LEU B N 1
ATOM 3960 C CA . LEU B 1 192 ? 18.953 2.412 -7.129 1 93.44 192 LEU B CA 1
ATOM 3961 C C . LEU B 1 192 ? 20.344 2.521 -7.766 1 93.44 192 LEU B C 1
ATOM 3963 O O . LEU B 1 192 ? 20.906 1.521 -8.211 1 93.44 192 LEU B O 1
ATOM 3967 N N . ARG B 1 193 ? 20.844 3.736 -7.836 1 93.62 193 ARG B N 1
ATOM 3968 C CA . ARG B 1 193 ? 22.203 3.92 -8.32 1 93.62 193 ARG B CA 1
ATOM 3969 C C . ARG B 1 193 ? 23.188 3.123 -7.473 1 93.62 193 ARG B C 1
ATOM 3971 O O . ARG B 1 193 ? 24.062 2.428 -8.008 1 93.62 193 ARG B O 1
ATOM 3978 N N . LEU B 1 194 ? 23.016 3.182 -6.207 1 94.69 194 LEU B N 1
ATOM 3979 C CA . LEU B 1 194 ? 23.922 2.488 -5.289 1 94.69 194 LEU B CA 1
ATOM 3980 C C . LEU B 1 194 ? 23.75 0.978 -5.406 1 94.69 194 LEU B C 1
ATOM 3982 O O . LEU B 1 194 ? 24.734 0.234 -5.32 1 94.69 194 LEU B O 1
ATOM 3986 N N . ARG B 1 195 ? 22.547 0.494 -5.559 1 97.19 195 ARG B N 1
ATOM 3987 C CA . ARG B 1 195 ? 22.312 -0.928 -5.785 1 97.19 195 ARG B CA 1
ATOM 3988 C C . ARG B 1 195 ? 23.031 -1.405 -7.043 1 97.19 195 ARG B C 1
ATOM 3990 O O . ARG B 1 195 ? 23.703 -2.447 -7.031 1 97.19 195 ARG B O 1
ATOM 3997 N N . TYR B 1 196 ? 22.891 -0.611 -8.086 1 98 196 TYR B N 1
ATOM 3998 C CA . TYR B 1 196 ? 23.547 -0.932 -9.352 1 98 196 TYR B CA 1
ATOM 3999 C C . TYR B 1 196 ? 25.062 -0.926 -9.188 1 98 196 TYR B C 1
ATOM 4001 O O . TYR B 1 196 ? 25.75 -1.813 -9.695 1 98 196 TYR B O 1
ATOM 4009 N N . GLU B 1 197 ? 25.547 0.064 -8.492 1 97.69 197 GLU B N 1
ATOM 4010 C CA . GLU B 1 197 ? 26.984 0.15 -8.234 1 97.69 197 GLU B CA 1
ATOM 4011 C C . GLU B 1 197 ? 27.469 -1.063 -7.457 1 97.69 197 GLU B C 1
ATOM 4013 O O . GLU B 1 197 ? 28.562 -1.59 -7.73 1 97.69 197 GLU B O 1
ATOM 4018 N N . GLY B 1 198 ? 26.703 -1.455 -6.465 1 98.38 198 GLY B N 1
ATOM 4019 C CA . GLY B 1 198 ? 27.047 -2.656 -5.719 1 98.38 198 GLY B CA 1
ATOM 4020 C C . GLY B 1 198 ? 27.109 -3.898 -6.59 1 98.38 198 GLY B C 1
ATOM 4021 O O . GLY B 1 198 ? 28 -4.727 -6.441 1 98.38 198 GLY B O 1
ATOM 4022 N N . LEU B 1 199 ? 26.172 -3.99 -7.453 1 98.62 199 LEU B N 1
ATOM 4023 C CA . LEU B 1 199 ? 26.141 -5.094 -8.406 1 98.62 199 LEU B CA 1
ATOM 4024 C C . LEU B 1 199 ? 27.406 -5.109 -9.25 1 98.62 199 LEU B C 1
ATOM 4026 O O . LEU B 1 199 ? 28.016 -6.164 -9.445 1 98.62 199 LEU B O 1
ATOM 4030 N N . ARG B 1 200 ? 27.797 -3.977 -9.727 1 98.56 200 ARG B N 1
ATOM 4031 C CA . ARG B 1 200 ? 29 -3.834 -10.531 1 98.56 200 ARG B CA 1
ATOM 4032 C C . ARG B 1 200 ? 30.25 -4.18 -9.719 1 98.56 200 ARG B C 1
ATOM 4034 O O . ARG B 1 200 ? 31.156 -4.824 -10.227 1 98.56 200 ARG B O 1
ATOM 4041 N N . LEU B 1 201 ? 30.25 -3.75 -8.523 1 98.31 201 LEU B N 1
ATOM 4042 C CA . LEU B 1 201 ? 31.391 -4 -7.645 1 98.31 201 LEU B CA 1
ATOM 4043 C C . LEU B 1 201 ? 31.594 -5.5 -7.438 1 98.31 201 LEU B C 1
ATOM 4045 O O . LEU B 1 201 ? 32.719 -5.969 -7.375 1 98.31 201 LEU B O 1
ATOM 4049 N N . ALA B 1 202 ? 30.5 -6.199 -7.281 1 98.38 202 ALA B N 1
ATOM 4050 C CA . ALA B 1 202 ? 30.578 -7.645 -7.082 1 98.38 202 ALA B CA 1
ATOM 4051 C C . ALA B 1 202 ? 31.266 -8.328 -8.266 1 98.38 202 ALA B C 1
ATOM 4053 O O . ALA B 1 202 ? 31.922 -9.352 -8.109 1 98.38 202 ALA B O 1
ATOM 4054 N N . ALA B 1 203 ? 31.172 -7.73 -9.445 1 98.12 203 ALA B N 1
ATOM 4055 C CA . ALA B 1 203 ? 31.688 -8.359 -10.664 1 98.12 203 ALA B CA 1
ATOM 4056 C C . ALA B 1 203 ? 33 -7.723 -11.094 1 98.12 203 ALA B C 1
ATOM 4058 O O . ALA B 1 203 ? 33.5 -8 -12.188 1 98.12 203 ALA B O 1
ATOM 4059 N N . LYS B 1 204 ? 33.531 -6.883 -10.312 1 97.31 204 LYS B N 1
ATOM 4060 C CA . LYS B 1 204 ? 34.656 -6.039 -10.703 1 97.31 204 LYS B CA 1
ATOM 4061 C C . LYS B 1 204 ? 35.844 -6.883 -11.195 1 97.31 204 LYS B C 1
ATOM 4063 O O . LYS B 1 204 ? 36.562 -6.477 -12.109 1 97.31 204 LYS B O 1
ATOM 4068 N N . ASP B 1 205 ? 36.031 -8.117 -10.703 1 96.38 205 ASP B N 1
ATOM 4069 C CA . ASP B 1 205 ? 37.156 -8.953 -11.055 1 96.38 205 ASP B CA 1
ATOM 4070 C C . ASP B 1 205 ? 36.75 -10.07 -12.023 1 96.38 205 ASP B C 1
ATOM 4072 O O . ASP B 1 205 ? 37.5 -11.047 -12.195 1 96.38 205 ASP B O 1
ATOM 4076 N N . ARG B 1 206 ? 35.625 -9.938 -12.547 1 97 206 ARG B N 1
ATOM 4077 C CA . ARG B 1 206 ? 35.094 -10.945 -13.461 1 97 206 ARG B CA 1
ATOM 4078 C C . ARG B 1 206 ? 34.938 -10.383 -14.867 1 97 206 ARG B C 1
ATOM 4080 O O . ARG B 1 206 ? 33.875 -9.852 -15.211 1 97 206 ARG B O 1
ATOM 4087 N N . GLU B 1 207 ? 35.812 -10.719 -15.719 1 96.31 207 GLU B N 1
ATOM 4088 C CA . GLU B 1 207 ? 35.812 -10.195 -17.078 1 96.31 207 GLU B CA 1
ATOM 4089 C C . GLU B 1 207 ? 34.75 -10.875 -17.938 1 96.31 207 GLU B C 1
ATOM 4091 O O . GLU B 1 207 ? 34.375 -10.352 -18.984 1 96.31 207 GLU B O 1
ATOM 4096 N N . ASP B 1 208 ? 34.281 -11.992 -17.531 1 97.06 208 ASP B N 1
ATOM 4097 C CA . ASP B 1 208 ? 33.344 -12.766 -18.312 1 97.06 208 ASP B CA 1
ATOM 4098 C C . ASP B 1 208 ? 31.906 -12.375 -17.969 1 97.06 208 ASP B C 1
ATOM 4100 O O . ASP B 1 208 ? 30.953 -12.883 -18.562 1 97.06 208 ASP B O 1
ATOM 4104 N N . VAL B 1 209 ? 31.797 -11.445 -17.031 1 97.88 209 VAL B N 1
ATOM 4105 C CA . VAL B 1 209 ? 30.469 -11.023 -16.594 1 97.88 209 VAL B CA 1
ATOM 4106 C C . VAL B 1 209 ? 30.094 -9.703 -17.266 1 97.88 209 VAL B C 1
ATOM 4108 O O . VAL B 1 209 ? 30.906 -8.766 -17.297 1 97.88 209 VAL B O 1
ATOM 4111 N N . THR B 1 210 ? 28.922 -9.648 -17.906 1 96.88 210 THR B N 1
ATOM 4112 C CA . THR B 1 210 ? 28.375 -8.406 -18.453 1 96.88 210 THR B CA 1
ATOM 4113 C C . THR B 1 210 ? 27.141 -7.965 -17.656 1 96.88 210 THR B C 1
ATOM 4115 O O . THR B 1 210 ? 26.391 -8.797 -17.156 1 96.88 210 THR B O 1
ATOM 4118 N N . ILE B 1 211 ? 27.016 -6.648 -17.531 1 97.69 211 ILE B N 1
ATOM 4119 C CA . ILE B 1 211 ? 25.891 -6.094 -16.812 1 97.69 211 ILE B CA 1
ATOM 4120 C C . ILE B 1 211 ? 25.156 -5.082 -17.688 1 97.69 211 ILE B C 1
ATOM 4122 O O . ILE B 1 211 ? 25.719 -4.051 -18.062 1 97.69 211 ILE B O 1
ATOM 4126 N N . ASP B 1 212 ? 23.922 -5.406 -17.984 1 96.5 212 ASP B N 1
ATOM 4127 C CA . ASP B 1 212 ? 23.062 -4.469 -18.703 1 96.5 212 ASP B CA 1
ATOM 4128 C C . ASP B 1 212 ? 22.141 -3.729 -17.734 1 96.5 212 ASP B C 1
ATOM 4130 O O . ASP B 1 212 ? 21.844 -4.219 -16.656 1 96.5 212 ASP B O 1
ATOM 4134 N N . LEU B 1 213 ? 21.75 -2.553 -18.156 1 96.56 213 LEU B N 1
ATOM 4135 C CA . LEU B 1 213 ? 20.812 -1.723 -17.391 1 96.56 213 LEU B CA 1
ATOM 4136 C C . LEU B 1 213 ? 19.516 -1.511 -18.172 1 96.56 213 LEU B C 1
ATOM 4138 O O . LEU B 1 213 ? 19.547 -1.104 -19.344 1 96.5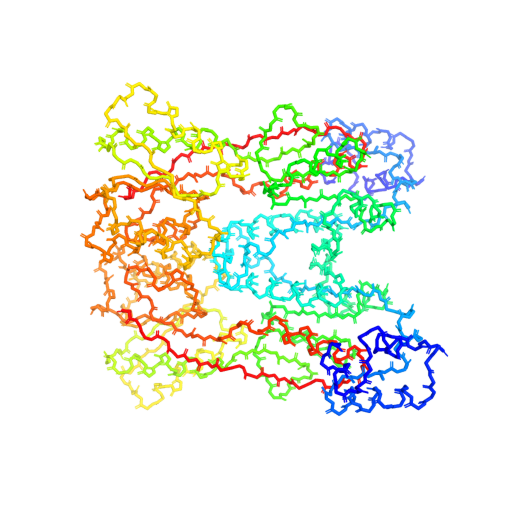6 213 LEU B O 1
ATOM 4142 N N . LEU B 1 214 ? 18.422 -1.896 -17.547 1 95.69 214 LEU B N 1
ATOM 4143 C CA . LEU B 1 214 ? 17.109 -1.605 -18.094 1 95.69 214 LEU B CA 1
ATOM 4144 C C . LEU B 1 214 ? 16.406 -0.525 -17.281 1 95.69 214 LEU B C 1
ATOM 4146 O O . LEU B 1 214 ? 15.797 -0.817 -16.25 1 95.69 214 LEU B O 1
ATOM 4150 N N . PRO B 1 215 ? 16.484 0.689 -17.75 1 92.31 215 PRO B N 1
ATOM 4151 C CA . PRO B 1 215 ? 15.797 1.757 -17.031 1 92.31 215 PRO B CA 1
ATOM 4152 C C . PRO B 1 215 ? 14.273 1.654 -17.141 1 92.31 215 PRO B C 1
ATOM 4154 O O . PRO B 1 215 ? 13.75 1.296 -18.203 1 92.31 215 PRO B O 1
ATOM 4157 N N . ILE B 1 216 ? 13.648 1.807 -16 1 85.06 216 ILE B N 1
ATOM 4158 C CA . ILE B 1 216 ? 12.188 1.818 -16 1 85.06 216 ILE B CA 1
ATOM 4159 C C . ILE B 1 216 ? 11.688 3.223 -15.68 1 85.06 216 ILE B C 1
ATOM 4161 O O . ILE B 1 216 ? 12.227 3.898 -14.805 1 85.06 216 ILE B O 1
ATOM 4165 N N . ALA B 1 217 ? 10.742 3.652 -16.5 1 74.56 217 ALA B N 1
ATOM 4166 C CA . ALA B 1 217 ? 10.195 4.996 -16.312 1 74.56 217 ALA B CA 1
ATOM 4167 C C . ALA B 1 217 ? 9.117 5.012 -15.242 1 74.56 217 ALA B C 1
ATOM 4169 O O . ALA B 1 217 ? 8.828 6.059 -14.656 1 74.56 217 ALA B O 1
ATOM 4170 N N . SER B 1 218 ? 8.5 3.867 -15.047 1 75.56 218 SER B N 1
ATOM 4171 C CA . SER B 1 218 ? 7.43 3.719 -14.062 1 75.56 218 SER B CA 1
ATOM 4172 C C . SER B 1 218 ? 7.621 2.461 -13.219 1 75.56 218 SER B C 1
ATOM 4174 O O . SER B 1 218 ? 8.023 1.417 -13.742 1 75.56 218 SER B O 1
ATOM 4176 N N . MET B 1 219 ? 7.387 2.656 -11.961 1 76.69 219 MET B N 1
ATOM 4177 C CA . MET B 1 219 ? 7.566 1.527 -11.055 1 76.69 219 MET B CA 1
ATOM 4178 C C . MET B 1 219 ? 6.328 0.637 -11.039 1 76.69 219 MET B C 1
ATOM 4180 O O . MET B 1 219 ? 6.238 -0.297 -10.242 1 76.69 219 MET B O 1
ATOM 4184 N N . ALA B 1 220 ? 5.5 0.965 -11.961 1 77.12 220 ALA B N 1
ATOM 4185 C CA . ALA B 1 220 ? 4.281 0.167 -12.07 1 77.12 220 ALA B CA 1
ATOM 4186 C C . ALA B 1 220 ? 4.598 -1.25 -12.547 1 77.12 220 ALA B C 1
ATOM 4188 O O . ALA B 1 220 ? 5.484 -1.451 -13.375 1 77.12 220 ALA B O 1
ATOM 4189 N N . PHE B 1 221 ? 3.832 -2.162 -12.102 1 81.94 221 PHE B N 1
ATOM 4190 C CA . PHE B 1 221 ? 3.998 -3.57 -12.438 1 81.94 221 PHE B CA 1
ATOM 4191 C C . PHE B 1 221 ? 3.953 -3.773 -13.953 1 81.94 221 PHE B C 1
ATOM 4193 O O . PHE B 1 221 ? 4.863 -4.367 -14.531 1 81.94 221 PHE B O 1
ATOM 4200 N N . THR B 1 222 ? 2.91 -3.217 -14.555 1 80.88 222 THR B N 1
ATOM 4201 C CA . THR B 1 222 ? 2.666 -3.436 -15.977 1 80.88 222 THR B CA 1
ATOM 4202 C C . THR B 1 222 ? 3.781 -2.822 -16.812 1 80.88 222 THR B C 1
ATOM 4204 O O . THR B 1 222 ? 4.207 -3.406 -17.812 1 80.88 222 THR B O 1
ATOM 4207 N N . ALA B 1 223 ? 4.227 -1.679 -16.375 1 84.62 223 ALA B N 1
ATOM 4208 C CA . ALA B 1 223 ? 5.309 -1.015 -17.094 1 84.62 223 ALA B CA 1
ATOM 4209 C C . ALA B 1 223 ? 6.594 -1.835 -17.047 1 84.62 223 ALA B C 1
ATOM 4211 O O . ALA B 1 223 ? 7.309 -1.954 -18.047 1 84.62 223 ALA B O 1
ATOM 4212 N N . THR B 1 224 ? 6.848 -2.412 -15.906 1 88.94 224 THR B N 1
ATOM 4213 C CA . THR B 1 224 ? 8.039 -3.242 -15.742 1 88.94 224 THR B CA 1
ATOM 4214 C C . THR B 1 224 ? 7.934 -4.512 -16.578 1 88.94 224 THR B C 1
ATOM 4216 O O . THR B 1 224 ? 8.883 -4.875 -17.281 1 88.94 224 THR B O 1
ATOM 4219 N N . ALA B 1 225 ? 6.809 -5.145 -16.562 1 88.56 225 ALA B N 1
ATOM 4220 C CA . ALA B 1 225 ? 6.594 -6.363 -17.344 1 88.56 225 ALA B CA 1
ATOM 4221 C C . ALA B 1 225 ? 6.781 -6.105 -18.828 1 88.56 225 ALA B C 1
ATOM 4223 O O . ALA B 1 225 ? 7.438 -6.887 -19.516 1 88.56 225 ALA B O 1
ATOM 4224 N N . GLN B 1 226 ? 6.246 -5.004 -19.266 1 89.44 226 GLN B N 1
ATOM 4225 C CA . GLN B 1 226 ? 6.34 -4.656 -20.688 1 89.44 226 GLN B CA 1
ATOM 4226 C C . GLN B 1 226 ? 7.785 -4.363 -21.078 1 89.44 226 GLN B C 1
ATOM 4228 O O . GLN B 1 226 ? 8.242 -4.785 -22.141 1 89.44 226 GLN B O 1
ATOM 4233 N N . ALA B 1 227 ? 8.445 -3.623 -20.25 1 92.5 227 ALA B N 1
ATOM 4234 C CA . ALA B 1 227 ? 9.836 -3.277 -20.531 1 92.5 227 ALA B CA 1
ATOM 4235 C C . ALA B 1 227 ? 10.711 -4.527 -20.594 1 92.5 227 ALA B C 1
ATOM 4237 O O . ALA B 1 227 ? 11.562 -4.648 -21.484 1 92.5 227 ALA B O 1
ATOM 4238 N N . VAL B 1 228 ? 10.5 -5.465 -19.719 1 93.81 228 VAL B N 1
ATOM 4239 C CA . VAL B 1 228 ? 11.281 -6.695 -19.672 1 93.81 228 VAL B CA 1
ATOM 4240 C C . VAL B 1 228 ? 10.969 -7.547 -20.906 1 93.81 228 VAL B C 1
ATOM 4242 O O . VAL B 1 228 ? 11.875 -8.086 -21.531 1 93.81 228 VAL B O 1
ATOM 4245 N N . THR B 1 229 ? 9.734 -7.609 -21.219 1 92.81 229 THR B N 1
ATOM 4246 C CA . THR B 1 229 ? 9.344 -8.367 -22.406 1 92.81 229 THR B CA 1
ATOM 4247 C C . THR B 1 229 ? 10.039 -7.824 -23.656 1 92.81 229 THR B C 1
ATOM 4249 O O . THR B 1 229 ? 10.586 -8.594 -24.438 1 92.81 229 THR B O 1
ATOM 4252 N N . ALA B 1 230 ? 10.031 -6.535 -23.781 1 92.44 230 ALA B N 1
ATOM 4253 C CA . ALA B 1 230 ? 10.664 -5.895 -24.922 1 92.44 230 ALA B CA 1
ATOM 4254 C C . ALA B 1 230 ? 12.164 -6.164 -24.938 1 92.44 230 ALA B C 1
ATOM 4256 O O . ALA B 1 230 ? 12.758 -6.367 -26 1 92.44 230 ALA B O 1
ATOM 4257 N N . HIS B 1 231 ? 12.734 -6.172 -23.781 1 93.06 231 HIS B N 1
ATOM 4258 C CA . HIS B 1 231 ? 14.172 -6.414 -23.656 1 93.06 231 HIS B CA 1
ATOM 4259 C C . HIS B 1 231 ? 14.523 -7.84 -24.078 1 93.06 231 HIS B C 1
ATOM 4261 O O . HIS B 1 231 ? 15.547 -8.062 -24.719 1 93.06 231 HIS B O 1
ATOM 4267 N N . LEU B 1 232 ? 13.758 -8.789 -23.75 1 92 232 LEU B N 1
ATOM 4268 C CA . LEU B 1 232 ? 14.008 -10.195 -24.031 1 92 232 LEU B CA 1
ATOM 4269 C C . LEU B 1 232 ? 13.93 -10.477 -25.531 1 92 232 LEU B C 1
ATOM 4271 O O . LEU B 1 232 ? 14.5 -11.453 -26 1 92 232 LEU B O 1
ATOM 4275 N N . ASP B 1 233 ? 13.32 -9.641 -26.281 1 87.69 233 ASP B N 1
ATOM 4276 C CA . ASP B 1 233 ? 13.172 -9.812 -27.719 1 87.69 233 ASP B CA 1
ATOM 4277 C C . ASP B 1 233 ? 14.414 -9.328 -28.469 1 87.69 233 ASP B C 1
ATOM 4279 O O . ASP B 1 233 ? 14.602 -9.648 -29.641 1 87.69 233 ASP B O 1
ATOM 4283 N N . THR B 1 234 ? 15.242 -8.539 -27.938 1 74.56 234 THR B N 1
ATOM 4284 C CA . THR B 1 234 ? 16.281 -7.848 -28.703 1 74.56 234 THR B CA 1
ATOM 4285 C C . THR B 1 234 ? 17.656 -8.422 -28.375 1 74.56 234 THR B C 1
ATOM 4287 O O . THR B 1 234 ? 18.578 -8.336 -29.188 1 74.56 234 THR B O 1
ATOM 4290 N N . VAL B 1 235 ? 17.984 -8.625 -27.219 1 66.75 235 VAL B N 1
ATOM 4291 C CA . VAL B 1 235 ? 19.359 -8.82 -26.781 1 66.75 235 VAL B CA 1
ATOM 4292 C C . VAL B 1 235 ? 19.562 -10.281 -26.375 1 66.75 235 VAL B C 1
ATOM 4294 O O . VAL B 1 235 ? 18.625 -11.062 -26.344 1 66.75 235 VAL B O 1
ATOM 4297 N N . ASP B 1 236 ? 20.797 -10.492 -26.266 1 78.88 236 ASP B N 1
ATOM 4298 C CA . ASP B 1 236 ? 21.188 -11.719 -25.578 1 78.88 236 ASP B CA 1
ATOM 4299 C C . ASP B 1 236 ? 20.469 -11.836 -24.234 1 78.88 236 ASP B C 1
ATOM 4301 O O . ASP B 1 236 ? 20.5 -10.906 -23.422 1 78.88 236 ASP B O 1
ATOM 4305 N N . ARG B 1 237 ? 19.859 -12.891 -24.047 1 90.31 237 ARG B N 1
ATOM 4306 C CA . ARG B 1 237 ? 19.016 -13.109 -22.875 1 90.31 237 ARG B CA 1
ATOM 4307 C C . ARG B 1 237 ? 19.844 -13.133 -21.609 1 90.31 237 ARG B C 1
ATOM 4309 O O . ARG B 1 237 ? 20.859 -13.844 -21.531 1 90.31 237 ARG B O 1
ATOM 4316 N N . PRO B 1 238 ? 19.469 -12.258 -20.656 1 96.38 238 PRO B N 1
ATOM 4317 C CA . PRO B 1 238 ? 20.172 -12.352 -19.359 1 96.38 238 PRO B CA 1
ATOM 4318 C C . PRO B 1 238 ? 19.938 -13.68 -18.656 1 96.38 238 PRO B C 1
ATOM 4320 O O . PRO B 1 238 ? 18.891 -14.312 -18.859 1 96.38 238 PRO B O 1
ATOM 4323 N N . ASP B 1 239 ? 20.953 -14.078 -17.984 1 97 239 ASP B N 1
ATOM 4324 C CA . ASP B 1 239 ? 20.781 -15.289 -17.188 1 97 239 ASP B CA 1
ATOM 4325 C C . ASP B 1 239 ? 20.75 -14.961 -15.695 1 97 239 ASP B C 1
ATOM 4327 O O . ASP B 1 239 ? 20.719 -15.859 -14.859 1 97 239 ASP B O 1
ATOM 4331 N N . ALA B 1 240 ? 20.766 -13.672 -15.367 1 98.31 240 ALA B N 1
ATOM 4332 C CA . ALA B 1 240 ? 20.562 -13.172 -14.008 1 98.31 240 ALA B CA 1
ATOM 4333 C C . ALA B 1 240 ? 19.891 -11.797 -14.023 1 98.31 240 ALA B C 1
ATOM 4335 O O . ALA B 1 240 ? 20.188 -10.961 -14.875 1 98.31 240 ALA B O 1
ATOM 4336 N N . VAL B 1 241 ? 18.938 -11.594 -13.109 1 98.56 241 VAL B N 1
ATOM 4337 C CA . VAL B 1 241 ? 18.203 -10.336 -13.055 1 98.56 241 VAL B CA 1
ATOM 4338 C C . VAL B 1 241 ? 18.172 -9.82 -11.617 1 98.56 241 VAL B C 1
ATOM 4340 O O . VAL B 1 241 ? 17.828 -10.562 -10.695 1 98.56 241 VAL B O 1
ATOM 4343 N N . PHE B 1 242 ? 18.625 -8.641 -11.422 1 98.75 242 PHE B N 1
ATOM 4344 C CA . PHE B 1 242 ? 18.422 -7.906 -10.18 1 98.75 242 PHE B CA 1
ATOM 4345 C C . PHE B 1 242 ? 17.406 -6.793 -10.359 1 98.75 242 PHE B C 1
ATOM 4347 O O . PHE B 1 242 ? 17.688 -5.777 -11 1 98.75 242 PHE B O 1
ATOM 4354 N N . ALA B 1 243 ? 16.234 -7.059 -9.766 1 97.19 243 ALA B N 1
ATOM 4355 C CA . ALA B 1 243 ? 15.133 -6.102 -9.898 1 97.19 243 ALA B CA 1
ATOM 4356 C C . ALA B 1 243 ? 15.086 -5.145 -8.711 1 97.19 243 ALA B C 1
ATOM 4358 O O . ALA B 1 243 ? 15.406 -5.531 -7.586 1 97.19 243 ALA B O 1
ATOM 4359 N N . PHE B 1 244 ? 14.586 -3.965 -8.914 1 93.06 244 PHE B N 1
ATOM 4360 C CA . PHE B 1 244 ? 14.648 -2.918 -7.902 1 93.06 244 PHE B CA 1
ATOM 4361 C C . PHE B 1 244 ? 13.695 -3.217 -6.754 1 93.06 244 PHE B C 1
ATOM 4363 O O . PHE B 1 244 ? 13.781 -2.602 -5.688 1 93.06 244 PHE B O 1
ATOM 4370 N N . SER B 1 245 ? 12.797 -4.098 -6.926 1 92.25 245 SER B N 1
ATOM 4371 C CA . SER B 1 245 ? 11.828 -4.484 -5.906 1 92.25 245 SER B CA 1
ATOM 4372 C C . SER B 1 245 ? 11.289 -5.891 -6.156 1 92.25 245 SER B C 1
ATOM 4374 O O . SER B 1 245 ? 11.484 -6.449 -7.238 1 92.25 245 SER B O 1
ATOM 4376 N N . ASP B 1 246 ? 10.617 -6.441 -5.176 1 91.31 246 ASP B N 1
ATOM 4377 C CA . ASP B 1 246 ? 9.992 -7.754 -5.332 1 91.31 246 ASP B CA 1
ATOM 4378 C C . ASP B 1 246 ? 8.867 -7.707 -6.359 1 91.31 246 ASP B C 1
ATOM 4380 O O . ASP B 1 246 ? 8.664 -8.656 -7.113 1 91.31 246 ASP B O 1
ATOM 4384 N N . THR B 1 247 ? 8.164 -6.613 -6.387 1 88.12 247 THR B N 1
ATOM 4385 C CA . THR B 1 247 ? 7.098 -6.484 -7.375 1 88.12 247 THR B CA 1
ATOM 4386 C C . THR B 1 247 ? 7.672 -6.43 -8.789 1 88.12 247 THR B C 1
ATOM 4388 O O . THR B 1 247 ? 7.105 -7.016 -9.711 1 88.12 247 THR B O 1
ATOM 4391 N N . ALA B 1 248 ? 8.734 -5.73 -8.906 1 91.56 248 ALA B N 1
ATOM 4392 C CA . ALA B 1 248 ? 9.422 -5.719 -10.195 1 91.56 248 ALA B CA 1
ATOM 4393 C C . ALA B 1 248 ? 9.945 -7.105 -10.555 1 91.56 248 ALA B C 1
ATOM 4395 O O . ALA B 1 248 ? 9.922 -7.504 -11.719 1 91.56 248 ALA B O 1
ATOM 4396 N N . ALA B 1 249 ? 10.43 -7.82 -9.539 1 94.75 249 ALA B N 1
ATOM 4397 C CA . ALA B 1 249 ? 10.906 -9.188 -9.742 1 94.75 249 ALA B CA 1
ATOM 4398 C C . ALA B 1 249 ? 9.781 -10.094 -10.227 1 94.75 249 ALA B C 1
ATOM 4400 O O . ALA B 1 249 ? 9.977 -10.906 -11.133 1 94.75 249 ALA B O 1
ATOM 4401 N N . MET B 1 250 ? 8.633 -9.922 -9.633 1 90.5 250 MET B N 1
ATOM 4402 C CA . MET B 1 250 ? 7.469 -10.695 -10.039 1 90.5 250 MET B CA 1
ATOM 4403 C C . MET B 1 250 ? 7.105 -10.406 -11.5 1 90.5 250 MET B C 1
ATOM 4405 O O . MET B 1 250 ? 6.828 -11.336 -12.266 1 90.5 250 MET B O 1
ATOM 4409 N N . ALA B 1 251 ? 7.125 -9.148 -11.836 1 89.88 251 ALA B N 1
ATOM 4410 C CA . ALA B 1 251 ? 6.832 -8.758 -13.211 1 89.88 251 ALA B CA 1
ATOM 4411 C C . ALA B 1 251 ? 7.84 -9.367 -14.18 1 89.88 251 ALA B C 1
ATOM 4413 O O . ALA B 1 251 ? 7.465 -9.875 -15.242 1 89.88 251 ALA B O 1
ATOM 4414 N N . ALA B 1 252 ? 9.062 -9.344 -13.797 1 94.12 252 ALA B N 1
ATOM 4415 C CA . ALA B 1 252 ? 10.125 -9.898 -14.633 1 94.12 252 ALA B CA 1
ATOM 4416 C C . ALA B 1 252 ? 9.953 -11.406 -14.805 1 94.12 252 ALA B C 1
ATOM 4418 O O . ALA B 1 252 ? 10.078 -11.93 -15.914 1 94.12 252 ALA B O 1
ATOM 4419 N N . LEU B 1 253 ? 9.672 -12.086 -13.75 1 93.38 253 LEU B N 1
ATOM 4420 C CA . LEU B 1 253 ? 9.461 -13.531 -13.812 1 93.38 253 LEU B CA 1
ATOM 4421 C C . LEU B 1 253 ? 8.32 -13.867 -14.773 1 93.38 253 LEU B C 1
ATOM 4423 O O . LEU B 1 253 ? 8.414 -14.836 -15.539 1 93.38 253 LEU B O 1
ATOM 4427 N N . GLY B 1 254 ? 7.285 -13.094 -14.672 1 89.19 254 GLY B N 1
ATOM 4428 C CA . GLY B 1 254 ? 6.191 -13.289 -15.609 1 89.19 254 GLY B CA 1
ATOM 4429 C C . GLY B 1 254 ? 6.617 -13.156 -17.062 1 89.19 254 GLY B C 1
ATOM 4430 O O . GLY B 1 254 ? 6.234 -13.977 -17.906 1 89.19 254 GLY B O 1
ATOM 4431 N N . ALA B 1 255 ? 7.344 -12.148 -17.344 1 90.69 255 ALA B N 1
ATOM 4432 C CA . ALA B 1 255 ? 7.828 -11.906 -18.703 1 90.69 255 ALA B CA 1
ATOM 4433 C C . ALA B 1 255 ? 8.742 -13.047 -19.172 1 90.69 255 ALA B C 1
ATOM 4435 O O . ALA B 1 255 ? 8.633 -13.5 -20.312 1 90.69 255 ALA B O 1
ATOM 4436 N N . PHE B 1 256 ? 9.617 -13.539 -18.328 1 93.19 256 PHE B N 1
ATOM 4437 C CA . PHE B 1 256 ? 10.508 -14.641 -18.672 1 93.19 256 PHE B CA 1
ATOM 4438 C C . PHE B 1 256 ? 9.719 -15.914 -18.922 1 93.19 256 PHE B C 1
AT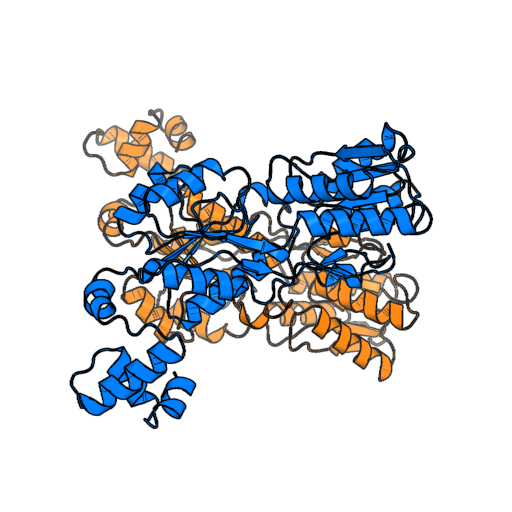OM 4440 O O . PHE B 1 256 ? 9.992 -16.641 -19.891 1 93.19 256 PHE B O 1
ATOM 4447 N N . ARG B 1 257 ? 8.789 -16.141 -18.062 1 90.44 257 ARG B N 1
ATOM 4448 C CA . ARG B 1 257 ? 7.961 -17.328 -18.219 1 90.44 257 ARG B CA 1
ATOM 4449 C C . ARG B 1 257 ? 7.238 -17.312 -19.562 1 90.44 257 ARG B C 1
ATOM 4451 O O . ARG B 1 257 ? 7.141 -18.344 -20.234 1 90.44 257 ARG B O 1
ATOM 4458 N N . ALA B 1 258 ? 6.766 -16.172 -19.906 1 87.38 258 ALA B N 1
ATOM 4459 C CA . ALA B 1 258 ? 6.066 -16.031 -21.172 1 87.38 258 ALA B CA 1
ATOM 4460 C C . ALA B 1 258 ? 7 -16.328 -22.344 1 87.38 258 ALA B C 1
ATOM 4462 O O . ALA B 1 258 ? 6.543 -16.719 -23.422 1 87.38 258 ALA B O 1
ATOM 4463 N N . SER B 1 259 ? 8.242 -16.203 -22.125 1 90.06 259 SER B N 1
ATOM 4464 C CA . SER B 1 259 ? 9.242 -16.469 -23.141 1 90.06 259 SER B CA 1
ATOM 4465 C C . SER B 1 259 ? 9.805 -17.891 -23.016 1 90.06 259 SER B C 1
ATOM 4467 O O . SER B 1 259 ? 10.781 -18.234 -23.672 1 90.06 259 SER B O 1
ATOM 4469 N N . GLY B 1 260 ? 9.273 -18.641 -22.094 1 90.06 260 GLY B N 1
ATOM 4470 C CA . GLY B 1 260 ? 9.648 -20.047 -21.938 1 90.06 260 GLY B CA 1
ATOM 4471 C C . GLY B 1 260 ? 10.859 -20.25 -21.047 1 90.06 260 GLY B C 1
ATOM 4472 O O . GLY B 1 260 ? 11.484 -21.312 -21.078 1 90.06 260 GLY B O 1
ATOM 4473 N N . LEU B 1 261 ? 11.266 -19.219 -20.297 1 91.75 261 LEU B N 1
ATOM 4474 C CA . LEU B 1 261 ? 12.414 -19.297 -19.391 1 91.75 261 LEU B CA 1
ATOM 4475 C C . LEU B 1 261 ? 11.953 -19.328 -17.938 1 91.75 261 LEU B C 1
ATOM 4477 O O . LEU B 1 261 ? 11.031 -18.594 -17.562 1 91.75 261 LEU B O 1
ATOM 4481 N N . CYS B 1 262 ? 12.602 -20.203 -17.141 1 91.69 262 CYS B N 1
ATOM 4482 C CA . CYS B 1 262 ? 12.156 -20.375 -15.758 1 91.69 262 CYS B CA 1
ATOM 4483 C C . CYS B 1 262 ? 13.328 -20.281 -14.789 1 91.69 262 CYS B C 1
ATOM 4485 O O . CYS B 1 262 ? 14.422 -20.766 -15.086 1 91.69 262 CYS B O 1
ATOM 4487 N N . ALA B 1 263 ? 13.109 -19.609 -13.734 1 94.12 263 ALA B N 1
ATOM 4488 C CA . ALA B 1 263 ? 14.062 -19.625 -12.625 1 94.12 263 ALA B CA 1
ATOM 4489 C C . ALA B 1 263 ? 13.828 -20.844 -11.734 1 94.12 263 ALA B C 1
ATOM 4491 O O . ALA B 1 263 ? 12.688 -21.281 -11.547 1 94.12 263 ALA B O 1
ATOM 4492 N N . PRO B 1 264 ? 14.852 -21.406 -11.242 1 94.06 264 PRO B N 1
ATOM 4493 C CA . PRO B 1 264 ? 16.25 -20.984 -11.344 1 94.06 264 PRO B CA 1
ATOM 4494 C C . PRO B 1 264 ? 16.969 -21.625 -12.539 1 94.06 264 PRO B C 1
ATOM 4496 O O . PRO B 1 264 ? 18.141 -21.328 -12.781 1 94.06 264 PRO B O 1
ATOM 4499 N N . GLY B 1 265 ? 16.328 -22.484 -13.203 1 95 265 GLY B N 1
ATOM 4500 C CA . GLY B 1 265 ? 16.984 -23.266 -14.234 1 95 265 GLY B CA 1
ATOM 4501 C C . GLY B 1 265 ? 17.625 -22.406 -15.32 1 95 265 GLY B C 1
ATOM 4502 O O . GLY B 1 265 ? 18.797 -22.594 -15.656 1 95 265 GLY B O 1
ATOM 4503 N N . ASP B 1 266 ? 16.953 -21.438 -15.789 1 94.44 266 ASP B N 1
ATOM 4504 C CA . ASP B 1 266 ? 17.422 -20.641 -16.922 1 94.44 266 ASP B CA 1
ATOM 4505 C C . ASP B 1 266 ? 18.016 -19.312 -16.453 1 94.44 266 ASP B C 1
ATOM 4507 O O . ASP B 1 266 ? 18.781 -18.672 -17.172 1 94.44 266 ASP B O 1
ATOM 4511 N N . LEU B 1 267 ? 17.625 -18.938 -15.234 1 96.56 267 LEU B N 1
ATOM 4512 C CA . LEU B 1 267 ? 18.109 -17.656 -14.734 1 96.56 267 LEU B CA 1
ATOM 4513 C C . LEU B 1 267 ? 18.047 -17.609 -13.211 1 96.56 267 LEU B C 1
ATOM 4515 O O . LEU B 1 267 ? 17.234 -18.312 -12.594 1 96.56 267 LEU B O 1
ATOM 4519 N N . SER B 1 268 ? 18.875 -16.766 -12.664 1 98.44 268 SER B N 1
ATOM 4520 C CA . SER B 1 268 ? 18.75 -16.344 -11.266 1 98.44 268 SER B CA 1
ATOM 4521 C C . SER B 1 268 ? 18.109 -14.977 -11.164 1 98.44 268 SER B C 1
ATOM 4523 O O . SER B 1 268 ? 18.297 -14.125 -12.031 1 98.44 268 SER B O 1
ATOM 4525 N N . LEU B 1 269 ? 17.297 -14.812 -10.141 1 98.56 269 LEU B N 1
ATOM 4526 C CA . LEU B 1 269 ? 16.594 -13.539 -9.977 1 98.56 269 LEU B CA 1
ATOM 4527 C C . LEU B 1 269 ? 16.594 -13.117 -8.516 1 98.56 269 LEU B C 1
ATOM 4529 O O . LEU B 1 269 ? 16.328 -13.93 -7.625 1 98.56 269 LEU B O 1
ATOM 4533 N N . VAL B 1 270 ? 16.953 -11.883 -8.273 1 98.75 270 VAL B N 1
ATOM 4534 C CA . VAL B 1 270 ? 16.938 -11.281 -6.945 1 98.75 270 VAL B CA 1
ATOM 4535 C C . VAL B 1 270 ? 16.031 -10.039 -6.949 1 98.75 270 VAL B C 1
ATOM 4537 O O . VAL B 1 270 ? 16.156 -9.18 -7.82 1 98.75 270 VAL B O 1
ATOM 4540 N N . GLY B 1 271 ? 15.125 -9.992 -6.02 1 97.38 271 GLY B N 1
ATOM 4541 C CA . GLY B 1 271 ? 14.32 -8.805 -5.797 1 97.38 271 GLY B CA 1
ATOM 4542 C C . GLY B 1 271 ? 14.844 -7.934 -4.664 1 97.38 271 GLY B C 1
ATOM 4543 O O . GLY B 1 271 ? 16.031 -7.969 -4.348 1 97.38 271 GLY B O 1
ATOM 4544 N N . TYR B 1 272 ? 13.961 -7.09 -4.133 1 95.31 272 TYR B N 1
ATOM 4545 C CA . TYR B 1 272 ? 14.312 -6.18 -3.051 1 95.31 272 TYR B CA 1
ATOM 4546 C C . TYR B 1 272 ? 13.102 -5.883 -2.172 1 95.31 272 TYR B C 1
ATOM 4548 O O . TYR B 1 272 ? 11.969 -5.816 -2.662 1 95.31 272 TYR B O 1
ATOM 4556 N N . ASN B 1 273 ? 13.328 -5.715 -0.845 1 90.75 273 ASN B N 1
ATOM 4557 C CA . ASN B 1 273 ? 12.352 -5.285 0.154 1 90.75 273 ASN B CA 1
ATOM 4558 C C . ASN B 1 273 ? 11.852 -6.461 0.991 1 90.75 273 ASN B C 1
ATOM 4560 O O . ASN B 1 273 ? 11.438 -6.281 2.137 1 90.75 273 ASN B O 1
ATOM 4564 N N . ASN B 1 274 ? 11.727 -7.652 0.412 1 90.88 274 ASN B N 1
ATOM 4565 C CA . ASN B 1 274 ? 11.273 -8.859 1.104 1 90.88 274 ASN B CA 1
ATOM 4566 C C . ASN B 1 274 ? 9.812 -8.75 1.528 1 90.88 274 ASN B C 1
ATOM 4568 O O . ASN B 1 274 ? 9.484 -8.984 2.691 1 90.88 274 ASN B O 1
ATOM 4572 N N . ILE B 1 275 ? 9.008 -8.398 0.546 1 84.38 275 ILE B N 1
ATOM 4573 C CA . ILE B 1 275 ? 7.586 -8.344 0.856 1 84.38 275 ILE B CA 1
ATOM 4574 C C . ILE B 1 275 ? 7.043 -9.766 1.01 1 84.38 275 ILE B C 1
ATOM 4576 O O . ILE B 1 275 ? 7.523 -10.695 0.358 1 84.38 275 ILE B O 1
ATOM 4580 N N . PRO B 1 276 ? 5.984 -9.992 1.734 1 80.38 276 PRO B N 1
ATOM 4581 C CA . PRO B 1 276 ? 5.535 -11.328 2.111 1 80.38 276 PRO B CA 1
ATOM 4582 C C . PRO B 1 276 ? 5.152 -12.188 0.904 1 80.38 276 PRO B C 1
ATOM 4584 O O . PRO B 1 276 ? 5.52 -13.359 0.836 1 80.38 276 PRO B O 1
ATOM 4587 N N . PRO B 1 277 ? 4.496 -11.625 -0.16 1 81.31 277 PRO B N 1
ATOM 4588 C CA . PRO B 1 277 ? 4.133 -12.477 -1.295 1 81.31 277 PRO B CA 1
ATOM 4589 C C . PRO B 1 277 ? 5.348 -13.062 -2.004 1 81.31 277 PRO B C 1
ATOM 4591 O O . PRO B 1 277 ? 5.242 -14.102 -2.666 1 81.31 277 PRO B O 1
ATOM 4594 N N . ALA B 1 278 ? 6.461 -12.398 -1.856 1 88.12 278 ALA B N 1
ATOM 4595 C CA . ALA B 1 278 ? 7.664 -12.859 -2.547 1 88.12 278 ALA B CA 1
ATOM 4596 C C . ALA B 1 278 ? 8.055 -14.266 -2.094 1 88.12 278 ALA B C 1
ATOM 4598 O O . ALA B 1 278 ? 8.586 -15.055 -2.881 1 88.12 278 ALA B O 1
ATOM 4599 N N . ALA B 1 279 ? 7.766 -14.609 -0.837 1 86.56 279 ALA B N 1
ATOM 4600 C CA . ALA B 1 279 ? 8.117 -15.906 -0.275 1 86.56 279 ALA B CA 1
ATOM 4601 C C . ALA B 1 279 ? 7.16 -16.984 -0.767 1 86.56 279 ALA B C 1
ATOM 4603 O O . ALA B 1 279 ? 7.473 -18.188 -0.694 1 86.56 279 ALA B O 1
ATOM 4604 N N . HIS B 1 280 ? 6.09 -16.547 -1.354 1 78.88 280 HIS B N 1
ATOM 4605 C CA . HIS B 1 280 ? 5.051 -17.5 -1.718 1 78.88 280 HIS B CA 1
ATOM 4606 C C . HIS B 1 280 ? 4.797 -17.484 -3.221 1 78.88 280 HIS B C 1
ATOM 4608 O O . HIS B 1 280 ? 3.867 -18.141 -3.701 1 78.88 280 HIS B O 1
ATOM 4614 N N . PHE B 1 281 ? 5.586 -16.688 -3.826 1 82.5 281 PHE B N 1
ATOM 4615 C CA . PHE B 1 281 ? 5.539 -16.688 -5.281 1 82.5 281 PHE B CA 1
ATOM 4616 C C . PHE B 1 281 ? 6.129 -17.969 -5.84 1 82.5 281 PHE B C 1
ATOM 4618 O O . PHE B 1 281 ? 6.82 -18.703 -5.129 1 82.5 281 PHE B O 1
ATOM 4625 N N . SER B 1 282 ? 5.684 -18.406 -7.023 1 80.31 282 SER B N 1
ATOM 4626 C CA . SER B 1 282 ? 6.27 -19.578 -7.668 1 80.31 282 SER B CA 1
ATOM 4627 C C . SER B 1 282 ? 7.016 -19.203 -8.945 1 80.31 282 SER B C 1
ATOM 4629 O O . SER B 1 282 ? 6.395 -18.797 -9.938 1 80.31 282 SER B O 1
ATOM 4631 N N . PRO B 1 283 ? 8.367 -19.422 -8.883 1 89.69 283 PRO B N 1
ATOM 4632 C CA . PRO B 1 283 ? 9.211 -19.828 -7.754 1 89.69 283 PRO B CA 1
ATOM 4633 C C . PRO B 1 283 ? 9.328 -18.734 -6.695 1 89.69 283 PRO B C 1
ATOM 4635 O O . PRO B 1 283 ? 9.164 -17.547 -7.004 1 89.69 283 PRO B O 1
ATOM 4638 N N . ALA B 1 284 ? 9.625 -19.156 -5.457 1 91.38 284 ALA B N 1
ATOM 4639 C CA . ALA B 1 284 ? 9.844 -18.172 -4.387 1 91.38 284 ALA B CA 1
ATOM 4640 C C . ALA B 1 284 ? 11.016 -17.266 -4.707 1 91.38 284 ALA B C 1
ATOM 4642 O O . ALA B 1 284 ? 12.062 -17.719 -5.172 1 91.38 284 ALA B O 1
ATOM 4643 N N . ILE B 1 285 ? 10.891 -16.031 -4.406 1 95 285 ILE B N 1
ATOM 4644 C CA . ILE B 1 285 ? 11.805 -15.023 -4.926 1 95 285 ILE B CA 1
ATOM 4645 C C . ILE B 1 285 ? 12.93 -14.781 -3.924 1 95 285 ILE B C 1
ATOM 4647 O O . ILE B 1 285 ? 12.672 -14.445 -2.764 1 95 285 ILE B O 1
ATOM 4651 N N . THR B 1 286 ? 14.156 -14.992 -4.367 1 98.5 286 THR B N 1
ATOM 4652 C CA . THR B 1 286 ? 15.32 -14.492 -3.635 1 98.5 286 THR B CA 1
ATOM 4653 C C . THR B 1 286 ? 15.312 -12.961 -3.602 1 98.5 286 THR B C 1
ATOM 4655 O O . THR B 1 286 ? 15.039 -12.312 -4.613 1 98.5 286 THR B O 1
ATOM 4658 N N . THR B 1 287 ? 15.539 -12.367 -2.412 1 97.75 287 THR B N 1
ATOM 4659 C CA . THR B 1 287 ? 15.359 -10.922 -2.293 1 97.75 287 THR B CA 1
ATOM 4660 C C . THR B 1 287 ? 16.328 -10.344 -1.27 1 97.75 287 THR B C 1
ATOM 4662 O O . THR B 1 287 ? 16.984 -11.086 -0.528 1 97.75 287 THR B O 1
ATOM 4665 N N . ILE B 1 288 ? 16.547 -9.055 -1.369 1 97.94 288 ILE B N 1
ATOM 4666 C CA . ILE B 1 288 ? 17.281 -8.32 -0.352 1 97.94 288 ILE B CA 1
ATOM 4667 C C . ILE B 1 288 ? 16.312 -7.781 0.702 1 97.94 288 ILE B C 1
ATOM 4669 O O . ILE B 1 288 ? 15.305 -7.16 0.368 1 97.94 288 ILE B O 1
ATOM 4673 N N . ASP B 1 289 ? 16.578 -8.07 1.907 1 95.12 289 ASP B N 1
ATOM 4674 C CA . ASP B 1 289 ? 15.766 -7.621 3.039 1 95.12 289 ASP B CA 1
ATOM 4675 C C . ASP B 1 289 ? 16.359 -6.363 3.67 1 95.12 289 ASP B C 1
ATOM 4677 O O . ASP B 1 289 ? 17.531 -6.352 4.059 1 95.12 289 ASP B O 1
ATOM 4681 N N . GLN B 1 290 ? 15.633 -5.285 3.768 1 89.75 290 GLN B N 1
ATOM 4682 C CA . GLN B 1 290 ? 16.141 -4.023 4.297 1 89.75 290 GLN B CA 1
ATOM 4683 C C . GLN B 1 290 ? 15.656 -3.797 5.73 1 89.75 290 GLN B C 1
ATOM 4685 O O . GLN B 1 290 ? 16 -2.791 6.355 1 89.75 290 GLN B O 1
ATOM 4690 N N . LYS B 1 291 ? 15 -4.695 6.367 1 81.81 291 LYS B N 1
ATOM 4691 C CA . LYS B 1 291 ? 14.555 -4.672 7.758 1 81.81 291 LYS B CA 1
ATOM 4692 C C . LYS B 1 291 ? 13.852 -3.363 8.094 1 81.81 291 LYS B C 1
ATOM 4694 O O . LYS B 1 291 ? 14.289 -2.619 8.969 1 81.81 291 LYS B O 1
ATOM 4699 N N . THR B 1 292 ? 12.727 -3.096 7.547 1 78.12 292 THR B N 1
ATOM 4700 C CA . THR B 1 292 ? 12.086 -1.791 7.637 1 78.12 292 THR B CA 1
ATOM 4701 C C . THR B 1 292 ? 11.062 -1.769 8.773 1 78.12 292 THR B C 1
ATOM 4703 O O . THR B 1 292 ? 10.305 -0.808 8.914 1 78.12 292 THR B O 1
ATOM 4706 N N . ASP B 1 293 ? 11.062 -2.859 9.617 1 75 293 ASP B N 1
ATOM 4707 C CA . ASP B 1 293 ? 10.07 -2.955 10.68 1 75 293 ASP B CA 1
ATOM 4708 C C . ASP B 1 293 ? 10.172 -1.771 11.641 1 75 293 ASP B C 1
ATOM 4710 O O . ASP B 1 293 ? 9.164 -1.332 12.203 1 75 293 ASP B O 1
ATOM 4714 N N . LEU B 1 294 ? 11.32 -1.184 11.688 1 81.5 294 LEU B N 1
ATOM 4715 C CA . LEU B 1 294 ? 11.516 -0.106 12.656 1 81.5 294 LEU B CA 1
ATOM 4716 C C . LEU B 1 294 ? 11.703 1.23 11.945 1 81.5 294 LEU B C 1
ATOM 4718 O O . LEU B 1 294 ? 11.852 2.268 12.594 1 81.5 294 LEU B O 1
ATOM 4722 N N . ALA B 1 295 ? 11.68 1.215 10.672 1 89.56 295 ALA B N 1
ATOM 4723 C CA . ALA B 1 295 ? 12.055 2.396 9.891 1 89.56 295 ALA B CA 1
ATOM 4724 C C . ALA B 1 295 ? 11.094 3.553 10.164 1 89.56 295 ALA B C 1
ATOM 4726 O O . ALA B 1 295 ? 11.523 4.691 10.359 1 89.56 295 ALA B O 1
ATOM 4727 N N . GLY B 1 296 ? 9.812 3.27 10.234 1 90.75 296 GLY B N 1
ATOM 4728 C CA . GLY B 1 296 ? 8.836 4.312 10.492 1 90.75 296 GLY B CA 1
ATOM 4729 C C . GLY B 1 296 ? 9.039 5.008 11.828 1 90.75 296 GLY B C 1
ATOM 4730 O O . GLY B 1 296 ? 9.055 6.238 11.891 1 90.75 296 GLY B O 1
ATOM 4731 N N . ALA B 1 297 ? 9.195 4.195 12.812 1 92 297 ALA B N 1
ATOM 4732 C CA . ALA B 1 297 ? 9.414 4.73 14.156 1 92 297 ALA B CA 1
ATOM 4733 C C . ALA B 1 297 ? 10.703 5.539 14.227 1 92 297 ALA B C 1
ATOM 4735 O O . ALA B 1 297 ? 10.75 6.594 14.867 1 92 297 ALA B O 1
ATOM 4736 N N . LEU B 1 298 ? 11.727 5.074 13.586 1 94.75 298 LEU B N 1
ATOM 4737 C CA . LEU B 1 298 ? 13.023 5.754 13.586 1 94.75 298 LEU B CA 1
ATOM 4738 C C . LEU B 1 298 ? 12.922 7.109 12.891 1 94.75 298 LEU B C 1
ATOM 4740 O O . LEU B 1 298 ? 13.492 8.094 13.367 1 94.75 298 LEU B O 1
ATOM 4744 N N . LEU B 1 299 ? 12.25 7.145 11.773 1 97.12 299 LEU B N 1
ATOM 4745 C CA . LEU B 1 299 ? 12.078 8.398 11.047 1 97.12 299 LEU B CA 1
ATOM 4746 C C . LEU B 1 299 ? 11.422 9.453 11.938 1 97.12 299 LEU B C 1
ATOM 4748 O O . LEU B 1 299 ? 11.898 10.594 12.008 1 97.12 299 LEU B O 1
ATOM 4752 N N . VAL B 1 300 ? 10.391 9.039 12.617 1 97.19 300 VAL B N 1
ATOM 4753 C CA . VAL B 1 300 ? 9.656 9.961 13.477 1 97.19 300 VAL B CA 1
ATOM 4754 C C . VAL B 1 300 ? 10.539 10.383 14.648 1 97.19 300 VAL B C 1
ATOM 4756 O O . VAL B 1 300 ? 10.609 11.57 14.984 1 97.19 300 VAL B O 1
ATOM 4759 N N . GLU B 1 301 ? 11.227 9.391 15.227 1 97.06 301 GLU B N 1
ATOM 4760 C CA . GLU B 1 301 ? 12.125 9.68 16.344 1 97.06 301 GLU B CA 1
ATOM 4761 C C . GLU B 1 301 ? 13.188 10.703 15.961 1 97.06 301 GLU B C 1
ATOM 4763 O O . GLU B 1 301 ? 13.43 11.664 16.688 1 97.06 301 GLU B O 1
ATOM 4768 N N . LYS B 1 302 ? 13.797 10.5 14.859 1 97.69 302 LYS B N 1
ATOM 4769 C CA . LYS B 1 302 ? 14.852 11.398 14.391 1 97.69 302 LYS B CA 1
ATOM 4770 C C . LYS B 1 302 ? 14.297 12.797 14.117 1 97.69 302 LYS B C 1
ATOM 4772 O O . LYS B 1 302 ? 14.945 13.797 14.438 1 97.69 302 LYS B O 1
ATOM 4777 N N . LEU B 1 303 ? 13.141 12.891 13.492 1 98.06 303 LEU B N 1
ATOM 4778 C CA . LEU B 1 303 ? 12.555 14.195 13.219 1 98.06 303 LEU B CA 1
ATOM 4779 C C . LEU B 1 303 ? 12.227 14.93 14.516 1 98.06 303 LEU B C 1
ATOM 4781 O O . LEU B 1 303 ? 12.477 16.125 14.633 1 98.06 303 LEU B O 1
ATOM 4785 N N . MET B 1 304 ? 11.641 14.203 15.453 1 96.5 304 MET B N 1
ATOM 4786 C CA . MET B 1 304 ? 11.297 14.82 16.734 1 96.5 304 MET B CA 1
ATOM 4787 C C . MET B 1 304 ? 12.547 15.359 17.422 1 96.5 304 MET B C 1
ATOM 4789 O O . MET B 1 304 ? 12.516 16.438 18.016 1 96.5 304 MET B O 1
ATOM 4793 N N . GLN B 1 305 ? 13.633 14.609 17.328 1 95.56 305 GLN B N 1
ATOM 4794 C CA . GLN B 1 305 ? 14.906 15.086 17.859 1 95.56 305 GLN B CA 1
ATOM 4795 C C . GLN B 1 305 ? 15.305 16.422 17.234 1 95.56 305 GLN B C 1
ATOM 4797 O O . GLN B 1 305 ? 15.734 17.344 17.938 1 95.56 305 GLN B O 1
ATOM 4802 N N . GLN B 1 306 ? 15.133 16.453 15.953 1 95.94 306 GLN B N 1
ATOM 4803 C CA . GLN B 1 306 ? 15.484 17.672 15.234 1 95.94 306 GLN B CA 1
ATOM 4804 C C . GLN B 1 306 ? 14.586 18.844 15.641 1 95.94 306 GLN B C 1
ATOM 4806 O O . GLN B 1 306 ? 15.07 19.953 15.875 1 95.94 306 GLN B O 1
ATOM 4811 N N . ILE B 1 307 ? 13.328 18.609 15.688 1 94.88 307 ILE B N 1
ATOM 4812 C CA . ILE B 1 307 ? 12.344 19.625 16.047 1 94.88 307 ILE B CA 1
ATOM 4813 C C . ILE B 1 307 ? 12.625 20.141 17.453 1 94.88 307 ILE B C 1
ATOM 4815 O O . ILE B 1 307 ? 12.453 21.328 17.734 1 94.88 307 ILE B O 1
ATOM 4819 N N . ASP B 1 308 ? 13.117 19.266 18.266 1 92.38 308 ASP B N 1
ATOM 4820 C CA . ASP B 1 308 ? 13.398 19.625 19.656 1 92.38 308 ASP B CA 1
ATOM 4821 C C . ASP B 1 308 ? 14.766 20.281 19.781 1 92.38 308 ASP B C 1
ATOM 4823 O O . ASP B 1 308 ? 15.219 20.562 20.891 1 92.38 308 ASP B O 1
ATOM 4827 N N . GLY B 1 309 ? 15.43 20.438 18.719 1 91.75 309 GLY B N 1
ATOM 4828 C CA . GLY B 1 309 ? 16.672 21.203 18.719 1 91.75 309 GLY B CA 1
ATOM 4829 C C . GLY B 1 309 ? 17.906 20.312 18.688 1 91.75 309 GLY B C 1
ATOM 4830 O O . GLY B 1 309 ? 19.031 20.828 18.703 1 91.75 309 GLY B O 1
ATOM 4831 N N . GLY B 1 310 ? 17.672 19 18.672 1 92.56 310 GLY B N 1
ATOM 4832 C CA . GLY B 1 310 ? 18.797 18.062 18.578 1 92.56 310 GLY B CA 1
ATOM 4833 C C . GLY B 1 310 ? 19.312 17.906 17.172 1 92.56 310 GLY B C 1
ATOM 4834 O O . GLY B 1 310 ? 18.812 18.531 16.234 1 92.56 310 GLY B O 1
ATOM 4835 N N . ARG B 1 311 ? 20.438 17.172 17.125 1 91.5 311 ARG B N 1
ATOM 4836 C CA . ARG B 1 311 ? 21.047 16.828 15.844 1 91.5 311 ARG B CA 1
ATOM 4837 C C . ARG B 1 311 ? 21.062 15.328 15.633 1 91.5 311 ARG B C 1
ATOM 4839 O O . ARG B 1 311 ? 22.031 14.656 16.031 1 91.5 311 ARG B O 1
ATOM 4846 N N . PRO B 1 312 ? 20 14.82 14.992 1 94.38 312 PRO B N 1
ATOM 4847 C CA . PRO B 1 312 ? 19.969 13.367 14.805 1 94.38 312 PRO B CA 1
ATOM 4848 C C . PRO B 1 312 ? 21.016 12.875 13.812 1 94.38 312 PRO B C 1
ATOM 4850 O O . PRO B 1 312 ? 21.438 13.625 12.93 1 94.38 312 PRO B O 1
ATOM 4853 N N . THR B 1 313 ? 21.422 11.688 14.047 1 94.69 313 THR B N 1
ATOM 4854 C CA . THR B 1 313 ? 22.375 11.039 13.148 1 94.69 313 THR B CA 1
ATOM 4855 C C . THR B 1 313 ? 21.656 10.086 12.203 1 94.69 313 THR B C 1
ATOM 4857 O O . THR B 1 313 ? 20.719 9.383 12.609 1 94.69 313 THR B O 1
ATOM 4860 N N . SER B 1 314 ? 22.141 10.102 11.023 1 96.44 314 SER B N 1
ATOM 4861 C CA . SER B 1 314 ? 21.594 9.164 10.039 1 96.44 314 SER B CA 1
ATOM 4862 C C . SER B 1 314 ? 21.844 7.719 10.461 1 96.44 314 SER B C 1
ATOM 4864 O O . SER B 1 314 ? 22.766 7.438 11.227 1 96.44 314 SER B O 1
ATOM 4866 N N . VAL B 1 315 ? 20.969 6.844 10.008 1 94.69 315 VAL B N 1
ATOM 4867 C CA . VAL B 1 315 ? 21.047 5.438 10.398 1 94.69 315 VAL B CA 1
ATOM 4868 C C . VAL B 1 315 ? 20.969 4.555 9.156 1 94.69 315 VAL B C 1
ATOM 4870 O O . VAL B 1 315 ? 20.141 4.785 8.266 1 94.69 315 VAL B O 1
ATOM 4873 N N . VAL B 1 316 ? 21.875 3.637 9.078 1 94.88 316 VAL B N 1
ATOM 4874 C CA . VAL B 1 316 ? 21.828 2.59 8.07 1 94.88 316 VAL B CA 1
ATOM 4875 C C . VAL B 1 316 ? 21.344 1.284 8.695 1 94.88 316 VAL B C 1
ATOM 4877 O O . VAL B 1 316 ? 21.953 0.783 9.641 1 94.88 316 VAL B O 1
ATOM 4880 N N . LEU B 1 317 ? 20.281 0.801 8.195 1 93.12 317 LEU B N 1
ATOM 4881 C CA . LEU B 1 317 ? 19.703 -0.426 8.734 1 93.12 317 LEU B CA 1
ATOM 4882 C C . LEU B 1 317 ? 20.375 -1.654 8.141 1 93.12 317 LEU B C 1
ATOM 4884 O O . LEU B 1 317 ? 20.922 -1.596 7.035 1 93.12 317 LEU B O 1
ATOM 4888 N N . PRO B 1 318 ? 20.266 -2.746 8.898 1 91.12 318 PRO B N 1
ATOM 4889 C CA . PRO B 1 318 ? 20.844 -3.98 8.375 1 91.12 318 PRO B CA 1
ATOM 4890 C C . PRO B 1 318 ? 20.234 -4.41 7.047 1 91.12 318 PRO B C 1
ATOM 4892 O O . PRO B 1 318 ? 19.031 -4.285 6.848 1 91.12 318 PRO B O 1
ATOM 4895 N N . THR B 1 319 ? 21.078 -4.852 6.141 1 94.56 319 THR B N 1
ATOM 4896 C CA . THR B 1 319 ? 20.719 -5.293 4.801 1 94.56 319 THR B CA 1
ATOM 4897 C C . THR B 1 319 ? 21.266 -6.691 4.52 1 94.56 319 THR B C 1
ATOM 4899 O O . THR B 1 319 ? 22.469 -6.918 4.613 1 94.56 319 THR B O 1
ATOM 4902 N N . ASP B 1 320 ? 20.297 -7.578 4.289 1 96.56 320 ASP B N 1
ATOM 4903 C CA . ASP B 1 320 ? 20.719 -8.961 4.09 1 96.56 320 ASP B CA 1
ATOM 4904 C C . ASP B 1 320 ? 19.969 -9.602 2.926 1 96.56 320 ASP B C 1
ATOM 4906 O O . ASP B 1 320 ? 18.906 -9.109 2.52 1 96.56 320 ASP B O 1
ATOM 4910 N N . ILE B 1 321 ? 20.562 -10.719 2.436 1 98.19 321 ILE B N 1
ATOM 4911 C CA . ILE B 1 321 ? 19.906 -11.453 1.362 1 98.19 321 ILE B CA 1
ATOM 4912 C C . ILE B 1 321 ? 19.109 -12.617 1.947 1 98.19 321 ILE B C 1
ATOM 4914 O O . ILE B 1 321 ? 19.547 -13.258 2.906 1 98.19 321 ILE B O 1
ATOM 4918 N N . VAL B 1 322 ? 17.984 -12.797 1.503 1 98.06 322 VAL B N 1
ATOM 4919 C CA . VAL B 1 322 ? 17.172 -13.969 1.784 1 98.06 322 VAL B CA 1
ATOM 4920 C C . VAL B 1 322 ? 17.109 -14.867 0.55 1 98.06 322 VAL B C 1
ATOM 4922 O O . VAL B 1 322 ? 16.406 -14.555 -0.419 1 98.06 322 VAL B O 1
ATOM 4925 N N . VAL B 1 323 ? 17.812 -15.977 0.6 1 98.38 323 VAL B N 1
ATOM 4926 C CA . VAL B 1 323 ? 17.922 -16.859 -0.55 1 98.38 323 VAL B CA 1
ATOM 4927 C C . VAL B 1 323 ? 16.719 -17.812 -0.579 1 98.38 323 VAL B C 1
ATOM 4929 O O . VAL B 1 323 ? 16.422 -18.469 0.417 1 98.38 323 VAL B O 1
ATOM 4932 N N . ARG B 1 324 ? 16.031 -17.812 -1.734 1 96.81 324 ARG B N 1
ATOM 4933 C CA . ARG B 1 324 ? 14.914 -18.719 -1.954 1 96.81 324 ARG B CA 1
ATOM 4934 C C . ARG B 1 324 ? 15.086 -19.5 -3.254 1 96.81 324 ARG B C 1
ATOM 4936 O O . ARG B 1 324 ? 16.172 -20.031 -3.525 1 96.81 324 ARG B O 1
ATOM 4943 N N . GLU B 1 325 ? 14.047 -19.547 -4.082 1 95.25 325 GLU B N 1
ATOM 4944 C CA . GLU B 1 325 ? 14.109 -20.484 -5.199 1 95.25 325 GLU B CA 1
ATOM 4945 C C . GLU B 1 325 ? 14.711 -19.828 -6.434 1 95.25 325 GLU B C 1
ATOM 4947 O O . GLU B 1 325 ? 15.211 -20.516 -7.328 1 95.25 325 GLU B O 1
ATOM 4952 N N . THR B 1 326 ? 14.656 -18.484 -6.516 1 97.31 326 THR B N 1
ATOM 4953 C CA . THR B 1 326 ? 15.117 -17.828 -7.734 1 97.31 326 THR B CA 1
ATOM 4954 C C . THR B 1 326 ? 16.594 -17.484 -7.629 1 97.31 326 THR B C 1
ATOM 4956 O O . THR B 1 326 ? 17.297 -17.375 -8.641 1 97.31 326 THR B O 1
#

Sequence (652 aa):
MHDIARLANVSTPTVSRVLNGSSLVTAETRDRVLEVAKTHGYAVNRNAQKLRNARTNTIAVMLDFGSHRHGAIGDPFIFELLAGVSEALSIRDQDLLLSPPGLQSARDFRDFFRARGADGFIVLGQGTRDDMLRTLARESIPLVVWGAVAPDAPYCAVGSDNLEGGTLAGRHFLARQRKRWLFIGDTRHEELRLRYEGLRLAAKDREDVTIDLLPIASMAFTATAQAVTAHLDTVDRPDAVFAFSDTAAMAALGAFRASGLCAPGDLSLVGYNNIPPAAHFSPAITTIDQKTDLAGALLVEKLMQQIDGGRPTSVVLPTDIVVRETMHDIARLANVSTPTVSRVLNGSSLVTAETRDRVLEVAKTHGYAVNRNAQKLRNARTNTIAVMLDFGSHRHGAIGDPFIFELLAGVSEALSIRDQDLLLSPPGLQSARDFRDFFRARGADGFIVLGQGTRDDMLRTLARESIPLVVWGAVAPDAPYCAVGSDNLEGGTLAGRHFLARQRKRWLFIGDTRHEELRLRYEGLRLAAKDREDVTIDLLPIASMAFTATAQAVTAHLDTVDRPDAVFAFSDTAAMAALGAFRASGLCAPGDLSLVGYNNIPPAAHFSPAITTIDQKTDLAGALLVEKLMQQIDGGRPTSVVLPTDIVVRET

Secondary structure (DSSP, 8-state):
-HHHHHHHTS-HHHHHHHHTT-TTS-HHHHHHHHHHHHHTT----THHHHHHTT---EEEEE---GGGTTTT---THHHHHHHHHHHHHHHTT-EEEES-TT--SHHHHHHHHHTTS-SEEEEE--TT-HHHHHHHHHTT--EEEES---TT-SSEEEEE-HHHHHHHHHHHHHHTT--EEEEES-TTSHHHHHHHHHHHHHTTT-TT-EEEEE--S---HHHHHHHHHHHHTTSPPPSEEEESSHHHHHHHHHHHHHTT--TTTT-EEEEES--HHHHHSSSPPEEEE--GGGHHHHHHHHHHHHHTT--PPPEEEP-EEE----/-HHHHHHHTS-HHHHHHHHTT-TTS-HHHHHHHHHHHHHTT----THHHHHHTT---EEEEE---GGGTTTT---THHHHHHHHHHHHHHHTT-EEEES-TT--SHHHHHHHHHTTS-SEEEEE--TT-HHHHHHHHHTT--EEEES---TT-SSEEEEE-HHHHHHHHHHHHHHTT--EEEEES-TTSHHHHHHHHHHHHHTTT-TT-EEEEE--S---HHHHHHHHHHHHTTSPPPSEEEESSHHHHHHHHHHHHHTT--TTTT-EEEEES--HHHHHSSSPPEEEE--GGGHHHHHHHHHHHHHTT--PPPEEEP-EEE----

Nearest PDB structures (foldseek):
  3c3k-assembly1_B  TM=8.741E-01  e=4.241E-17  Actinobacillus succinogenes 130Z
  3c3k-assembly1_A  TM=8.950E-01  e=1.195E-16  Actinobacillus succinogenes 130Z
  7e5w-assembly2_C  TM=7.270E-01  e=2.831E-19  Staphylococcus aureus subsp. aureus N315
  3k9c-assembly1_A  TM=8.191E-01  e=4.763E-15  Rhodococcus jostii RHA1
  2o20-assembly3_E  TM=8.114E-01  e=1.006E-15  Lactococcus lactis